Protein 2EX2 (pdb70)

InterPro domains:
  IPR000667 Peptidase S13, D-Ala-D-Ala carboxypeptidase C [PF02113] (20-468)
  IPR000667 Peptidase S13, D-Ala-D-Ala carboxypeptidase C [PR00922] (58-77)
  IPR000667 Peptidase S13, D-Ala-D-Ala carboxypeptidase C [PR00922] (286-308)
  IPR000667 Peptidase S13, D-Ala-D-Ala carboxypeptidase C [PR00922] (345-359)
  IPR000667 Peptidase S13, D-Ala-D-Ala carboxypeptidase C [PR00922] (360-374)
  IPR000667 Peptidase S13, D-Ala-D-Ala carboxypeptidase C [PR00922] (424-437)
  IPR000667 Peptidase S13, D-Ala-D-Ala carboxypeptidase C [PTHR30023] (19-477)
  IPR000667 Peptidase S13, D-Ala-D-Ala carboxypeptidase C [TIGR00666] (46-447)
  IPR012338 Beta-lactamase/transpeptidase-like [G3DSA:3.40.710.10] (243-477)
  IPR012338 Beta-lactamase/transpeptidase-like [SSF56601] (23-473)

Secondary structure (DSSP, 8-state):
-HHHHHTTSPTT-EEEEEEEETT-SS-SEEESTTS-B--GGGHHHHHHHHHHHHT-TT---EEEEEEEEEEETTEEEEEEEEE----TT--HHHHHHHHHHHHHTT--EEES-EEEE-TTB-S-SS-TT--GGGTTSGGG----S--SGGGEEEEEEEPPSSTTSBPEEE--TTS--EEEEEEEEEPTT-STTTT--EEEEEEGGGEEEEEEEEE--SSPEEEEEE-S-HHHHHHHHHHHHHHHTT-EESS-EEEE-S-----EEEEEEEPSPHHHHHHHHHHHT-HHHHHHHHHHHHHHHHTS-B-HHHHHHHHHHHHHHTS----TT-B---SSS--TT-BB-HHHHHHHHHHHHHTHHHH--GGGSPBTTTSGGGTT-HHHHHTT-TTTEEEEEEEETTEEEEEEEEE-TTS-EEEEEEEEES----GGGTTSTTHHHHHHHHHHHHHHHHT-

CATH classification: 3.40.710.10 (+1 more: 3.50.80.20)

Foldseek 3Di:
DQVVLCVLFPPPWDKFKFKDFQPDPDTPDGDNLFFKFQCFQLLLLLLLVLLCLQQNQFHWFKWFWFADADQDQQEGAEEIETAFGLHQPAALVQLLVQLVLVVVVRHQEYAYEYEYEQQLADDALAFPFFDPQCCFPLLNFRSGSQDYPSQKAKKWWAADPDFQDWIDIDGDPLFQAAEATQEGEHEQDDPQVPPWDWDWDADPLRYIYTHTYDYHDPGTDMDMTGHRCSSSRNQSSSVVSCVVSNYYYDYYYYYHHHDDDTHHGRGMDIHGGLNVLSLCCQQALRQSSQFSSLQSQLCSVVVGRGDQVSSFVSSQCCCCPVQVQNQPPFGDGGRRSSGPRGMGGSVRVQSSQSSCVVCCVPSVSLVSFHAACCTGPRVPPLLCVLLVQGRFWGWGWRDDVFWTKIWHWGQAQVRGIMTMIITIGNRDDDPVCRVVRCSSVSSSSNPVSNVVRHPD

Radius of gyration: 24.74 Å; Cα contacts (8 Å, |Δi|>4): 1083; chains: 1; bounding box: 69×76×35 Å

B-factor: mean 30.45, std 9.97, range [14.46, 70.92]

GO terms:
  GO:0005515 protein binding (F, IPI)
  GO:0042597 periplasmic space (C, IDA)
  GO:0005886 plasma membrane (C, IDA)
  GO:0008658 penicillin binding (F, IDA)
  GO:0004175 endopeptidase activity (F, IDA)
  GO:0043093 FtsZ-dependent cytokinesis (P, IGI)
  GO:0004180 carboxypeptidase activity (F, IMP)
  GO:0000270 peptidoglycan metabolic process (P, IMP)
  GO:0009002 serine-type D-Ala-D-Ala carboxypeptidase activity (F, IMP)

Sequence (456 aa):
NVDEYITQLPAGANLALMVQKVGASAPAIDYHSQQMALPASTQKVITALAALIQLGPDFRFTTTLETKGNVENGVLKGDLVARFGADPTLKRQDIRNMVATLKKSGVNQIDGNVLIDTSIFASHDKAPGWPWNDMTQCFSAPPAAAIVDRNCFSVSLYSAPKPGDMAFIRVASYYPVTMFSQVRTLPRGSAEAQYCELDVVPGDLNRFTLTGCLPQRSEPLPLAFAVQDGASYAGAILKYELKQAGITWSGTLLRQTQVNEPGTVVASKQSAPLHDLLKIMLKKSDNMIADTVFRMIGHARFNVPGTWRAGSDAVRQILRQQAGVDIGNTIIADGSGLSRHNLIAPATMMQVLQYIAQHDNELNFISMLPLAGYDGSLQYRAGLHQAGVDGKVSAKTGSLQGVYNLAGFITTASGQRMAFVQYLSGYAVEPADQRNRRIPLVRFESRLYKDIYQNN

Organism: Escherichia coli (strain K12) (NCBI:txid83333)

Structure (mmCIF, N/CA/C/O backbone):
data_2EX2
#
_entry.id   2EX2
#
_cell.length_a   95.848
_cell.length_b   95.848
_cell.length_c   115.252
_cell.angle_alpha   90.00
_cell.angle_beta   90.00
_cell.angle_gamma   90.00
#
_symmetry.space_group_name_H-M   'P 41 21 2'
#
loop_
_entity.id
_entity.type
_entity.pdbx_description
1 polymer 'Penicillin-binding protein 4'
2 non-polymer GLYCEROL
3 water water
#
loop_
_atom_site.group_PDB
_atom_site.id
_atom_site.type_symbol
_atom_site.label_atom_id
_atom_site.label_alt_id
_atom_site.label_comp_id
_atom_site.label_asym_id
_atom_site.label_entity_id
_atom_site.label_seq_id
_atom_site.pdbx_PDB_ins_code
_atom_site.Cartn_x
_atom_site.Cartn_y
_atom_site.Cartn_z
_atom_site.occupancy
_atom_site.B_iso_or_equiv
_atom_site.auth_seq_id
_atom_site.auth_comp_id
_atom_site.auth_asym_id
_atom_site.auth_atom_id
_atom_site.pdbx_PDB_model_num
ATOM 1 N N . ASN A 1 3 ? 68.908 -24.672 43.786 1.00 53.08 22 ASN A N 1
ATOM 2 C CA . ASN A 1 3 ? 69.877 -25.725 44.210 1.00 53.01 22 ASN A CA 1
ATOM 3 C C . ASN A 1 3 ? 71.126 -25.091 44.832 1.00 52.85 22 ASN A C 1
ATOM 4 O O . ASN A 1 3 ? 72.266 -25.464 44.512 1.00 52.29 22 ASN A O 1
ATOM 9 N N . VAL A 1 4 ? 70.891 -24.139 45.732 1.00 52.75 23 VAL A N 1
ATOM 10 C CA . VAL A 1 4 ? 71.959 -23.307 46.290 1.00 52.86 23 VAL A CA 1
ATOM 11 C C . VAL A 1 4 ? 73.039 -24.149 46.954 1.00 53.04 23 VAL A C 1
ATOM 12 O O . VAL A 1 4 ? 74.226 -24.000 46.648 1.00 53.10 23 VAL A O 1
ATOM 16 N N . ASP A 1 5 ? 72.624 -25.056 47.836 1.00 53.39 24 ASP A N 1
ATOM 17 C CA . ASP A 1 5 ? 73.574 -25.938 48.520 1.00 53.39 24 ASP A CA 1
ATOM 18 C C . ASP A 1 5 ? 74.456 -26.731 47.555 1.00 52.96 24 ASP A C 1
ATOM 19 O O . ASP A 1 5 ? 75.655 -26.873 47.794 1.00 53.03 24 ASP A O 1
ATOM 24 N N . GLU A 1 6 ? 73.888 -27.220 46.455 1.00 52.60 25 GLU A N 1
ATOM 25 C CA . GLU A 1 6 ? 74.715 -27.947 45.486 1.00 52.63 25 GLU A CA 1
ATOM 26 C C . GLU A 1 6 ? 75.716 -27.032 44.767 1.00 51.74 25 GLU A C 1
ATOM 27 O O . GLU A 1 6 ? 76.850 -27.439 44.515 1.00 51.94 25 GLU A O 1
ATOM 33 N N . TYR A 1 7 ? 75.309 -25.798 44.460 1.00 50.81 26 TYR A N 1
ATOM 34 C CA . TYR A 1 7 ? 76.201 -24.859 43.774 1.00 49.71 26 TYR A CA 1
ATOM 35 C C . TYR A 1 7 ? 77.370 -24.494 44.684 1.00 49.01 26 TYR A C 1
ATOM 36 O O . TYR A 1 7 ? 78.492 -24.296 44.211 1.00 48.54 26 TYR A O 1
ATOM 45 N N . ILE A 1 8 ? 77.103 -24.431 45.988 1.00 48.16 27 ILE A N 1
ATOM 46 C CA . ILE A 1 8 ? 78.141 -24.147 46.988 1.00 48.12 27 ILE A CA 1
ATOM 47 C C . ILE A 1 8 ? 79.302 -25.152 46.927 1.00 48.06 27 ILE A C 1
ATOM 48 O O . ILE A 1 8 ? 80.451 -24.794 47.193 1.00 48.07 27 ILE A O 1
ATOM 53 N N . THR A 1 9 ? 79.014 -26.392 46.527 1.00 47.87 28 THR A N 1
ATOM 54 C CA . THR A 1 9 ? 80.062 -27.407 46.377 1.00 47.47 28 THR A CA 1
ATOM 55 C C . THR A 1 9 ? 81.086 -27.034 45.283 1.00 47.24 28 THR A C 1
ATOM 56 O O . THR A 1 9 ? 82.207 -27.559 45.269 1.00 47.19 28 THR A O 1
ATOM 60 N N . GLN A 1 10 ? 80.700 -26.125 44.380 1.00 46.32 29 GLN A N 1
ATOM 61 C CA . GLN A 1 10 ? 81.618 -25.578 43.379 1.00 45.67 29 GLN A CA 1
ATOM 62 C C . GLN A 1 10 ? 82.648 -24.634 44.000 1.00 44.74 29 GLN A C 1
ATOM 63 O O . GLN A 1 10 ? 83.740 -24.446 43.454 1.00 44.72 29 GLN A O 1
ATOM 69 N N . LEU A 1 11 ? 82.283 -24.049 45.141 1.00 43.48 30 LEU A N 1
ATOM 70 C CA . LEU A 1 11 ? 83.087 -23.022 45.798 1.00 41.92 30 LEU A CA 1
ATOM 71 C C . LEU A 1 11 ? 84.160 -23.666 46.672 1.00 40.63 30 LEU A C 1
ATOM 72 O O . LEU A 1 11 ? 84.007 -24.819 47.080 1.00 40.67 30 LEU A O 1
ATOM 77 N N . PRO A 1 12 ? 85.237 -22.934 46.961 1.00 39.53 31 PRO A N 1
ATOM 78 C CA . PRO A 1 12 ? 86.330 -23.475 47.780 1.00 38.73 31 PRO A CA 1
ATOM 79 C C . PRO A 1 12 ? 85.823 -23.903 49.151 1.00 37.76 31 PRO A C 1
ATOM 80 O O . PRO A 1 12 ? 84.735 -23.472 49.569 1.00 37.61 31 PRO A O 1
ATOM 84 N N . ALA A 1 13 ? 86.607 -24.744 49.832 1.00 36.04 32 ALA A N 1
ATOM 85 C CA . ALA A 1 13 ? 86.235 -25.270 51.141 1.00 34.82 32 ALA A CA 1
ATOM 86 C C . ALA A 1 13 ? 85.884 -24.113 52.063 1.00 33.46 32 ALA A C 1
ATOM 87 O O . ALA A 1 13 ? 86.667 -23.158 52.200 1.00 34.17 32 ALA A O 1
ATOM 89 N N . GLY A 1 14 ? 84.697 -24.174 52.658 1.00 31.75 33 GLY A N 1
ATOM 90 C CA . GLY A 1 14 ? 84.359 -23.239 53.717 1.00 29.06 33 GLY A CA 1
ATOM 91 C C . GLY A 1 14 ? 83.912 -21.855 53.286 1.00 28.35 33 GLY A C 1
ATOM 92 O O . GLY A 1 14 ? 83.806 -20.968 54.105 1.00 26.40 33 GLY A O 1
ATOM 93 N N . ALA A 1 15 ? 83.616 -21.657 52.004 1.00 27.82 34 ALA A N 1
ATOM 94 C CA . ALA A 1 15 ? 83.190 -20.324 51.559 1.00 27.47 34 ALA A CA 1
ATOM 95 C C . ALA A 1 15 ? 81.816 -20.009 52.134 1.00 27.60 34 ALA A C 1
ATOM 96 O O . ALA A 1 15 ? 80.998 -20.909 52.369 1.00 27.41 34 ALA A O 1
ATOM 98 N N . ASN A 1 16 ? 81.560 -18.729 52.404 1.00 26.48 35 ASN A N 1
ATOM 99 C CA . ASN A 1 16 ? 80.335 -18.352 53.083 1.00 27.62 35 ASN A CA 1
ATOM 100 C C . ASN A 1 16 ? 79.444 -17.548 52.157 1.00 27.00 35 ASN A C 1
ATOM 101 O O . ASN A 1 16 ? 79.833 -16.466 51.741 1.00 28.34 35 ASN A O 1
ATOM 106 N N . LEU A 1 17 ? 78.266 -18.087 51.872 1.00 25.84 36 LEU A N 1
ATOM 107 C CA . LEU A 1 17 ? 77.253 -17.413 51.031 1.00 25.99 36 LEU A CA 1
ATOM 108 C C . LEU A 1 17 ? 76.024 -16.946 51.807 1.00 26.54 36 LEU A C 1
ATOM 109 O O . LEU A 1 17 ? 75.440 -17.692 52.608 1.00 25.56 36 LEU A O 1
ATOM 114 N N . ALA A 1 18 ? 75.639 -15.690 51.569 1.00 26.30 37 ALA A N 1
ATOM 115 C CA . ALA A 1 18 ? 74.357 -15.123 52.020 1.00 26.61 37 ALA A CA 1
ATOM 116 C C . ALA A 1 18 ? 73.703 -14.535 50.772 1.00 27.51 37 ALA A C 1
ATOM 117 O O . ALA A 1 18 ? 74.301 -13.685 50.107 1.00 27.46 37 ALA A O 1
ATOM 119 N N . LEU A 1 19 ? 72.525 -15.051 50.430 1.00 26.79 38 LEU A N 1
ATOM 120 C CA . LEU A 1 19 ? 71.900 -14.767 49.143 1.00 26.87 38 LEU A CA 1
ATOM 121 C C . LEU A 1 19 ? 70.427 -14.484 49.294 1.00 26.87 38 LEU A C 1
ATOM 122 O O . LEU A 1 19 ? 69.727 -15.171 50.066 1.00 26.89 38 LEU A O 1
ATOM 127 N N . MET A 1 20 ? 69.956 -13.467 48.575 1.00 26.54 39 MET A N 1
ATOM 128 C CA . MET A 1 20 ? 68.533 -13.159 48.524 1.00 26.34 39 MET A CA 1
ATOM 129 C C . MET A 1 20 ? 68.118 -12.722 47.109 1.00 26.12 39 MET A C 1
ATOM 130 O O . MET A 1 20 ? 68.799 -11.901 46.482 1.00 26.20 39 MET A O 1
ATOM 135 N N . VAL A 1 21 ? 67.021 -13.288 46.609 1.00 25.83 40 VAL A N 1
ATOM 136 C CA . VAL A 1 21 ? 66.459 -12.921 45.289 1.00 25.65 40 VAL A CA 1
ATOM 137 C C . VAL A 1 21 ? 64.975 -12.681 45.463 1.00 25.43 40 VAL A C 1
ATOM 138 O O . VAL A 1 21 ? 64.296 -13.479 46.116 1.00 25.24 40 VAL A O 1
ATOM 142 N N . GLN A 1 22 ? 64.467 -11.580 44.920 1.00 25.27 41 GLN A N 1
ATOM 143 C CA . GLN A 1 22 ? 63.118 -11.119 45.231 1.00 26.20 41 GLN A CA 1
ATOM 144 C C . GLN A 1 22 ? 62.573 -10.285 44.090 1.00 26.05 41 GLN A C 1
ATOM 145 O O . GLN A 1 22 ? 63.200 -9.318 43.668 1.00 24.52 41 GLN A O 1
ATOM 151 N N . LYS A 1 23 ? 61.395 -10.667 43.589 1.00 26.32 42 LYS A N 1
ATOM 152 C CA . LYS A 1 23 ? 60.699 -9.884 42.569 1.00 27.03 42 LYS A CA 1
ATOM 153 C C . LYS A 1 23 ? 60.598 -8.417 42.972 1.00 25.40 42 LYS A C 1
ATOM 154 O O . LYS A 1 23 ? 60.392 -8.089 44.139 1.00 26.06 42 LYS A O 1
ATOM 160 N N . VAL A 1 24 ? 60.798 -7.522 42.014 1.00 26.15 43 VAL A N 1
ATOM 161 C CA . VAL A 1 24 ? 60.639 -6.103 42.293 1.00 26.32 43 VAL A CA 1
ATOM 162 C C . VAL A 1 24 ? 59.206 -5.835 42.737 1.00 28.46 43 VAL A C 1
ATOM 163 O O . VAL A 1 24 ? 58.256 -6.248 42.051 1.00 28.93 43 VAL A O 1
ATOM 167 N N . GLY A 1 25 ? 59.069 -5.182 43.895 1.00 29.88 44 GLY A N 1
ATOM 168 C CA . GLY A 1 25 ? 57.767 -4.817 44.447 1.00 32.89 44 GLY A CA 1
ATOM 169 C C . GLY A 1 25 ? 57.114 -5.881 45.315 1.00 35.01 44 GLY A C 1
ATOM 170 O O . GLY A 1 25 ? 56.102 -5.612 45.975 1.00 35.56 44 GLY A O 1
ATOM 171 N N . ALA A 1 26 ? 57.671 -7.090 45.316 1.00 36.41 45 ALA A N 1
ATOM 172 C CA . ALA A 1 26 ? 57.189 -8.159 46.192 1.00 38.19 45 ALA A CA 1
ATOM 173 C C . ALA A 1 26 ? 57.705 -7.993 47.626 1.00 39.48 45 ALA A C 1
ATOM 174 O O . ALA A 1 26 ? 58.733 -7.339 47.865 1.00 40.34 45 ALA A O 1
ATOM 176 N N . SER A 1 27 ? 56.978 -8.570 48.580 1.00 41.46 46 SER A N 1
ATOM 177 C CA . SER A 1 27 ? 57.359 -8.495 50.001 1.00 42.61 46 SER A CA 1
ATOM 178 C C . SER A 1 27 ? 58.115 -9.742 50.462 1.00 42.52 46 SER A C 1
ATOM 179 O O . SER A 1 27 ? 58.920 -9.668 51.400 1.00 43.87 46 SER A O 1
ATOM 182 N N . ALA A 1 28 ? 57.874 -10.871 49.793 1.00 41.89 47 ALA A N 1
ATOM 183 C CA . ALA A 1 28 ? 58.564 -12.114 50.100 1.00 41.11 47 ALA A CA 1
ATOM 184 C C . ALA A 1 28 ? 59.597 -12.492 49.031 1.00 40.20 47 ALA A C 1
ATOM 185 O O . ALA A 1 28 ? 59.332 -12.349 47.838 1.00 40.03 47 ALA A O 1
ATOM 187 N N . PRO A 1 29 ? 60.765 -12.977 49.460 1.00 39.43 48 PRO A N 1
ATOM 188 C CA . PRO A 1 29 ? 61.795 -13.443 48.530 1.00 38.64 48 PRO A CA 1
ATOM 189 C C . PRO A 1 29 ? 61.502 -14.790 47.880 1.00 38.04 48 PRO A C 1
ATOM 190 O O . PRO A 1 29 ? 60.874 -15.668 48.499 1.00 38.51 48 PRO A O 1
ATOM 194 N N . ALA A 1 30 ? 61.980 -14.940 46.648 1.00 36.78 49 ALA A N 1
ATOM 195 C CA . ALA A 1 30 ? 61.952 -16.188 45.923 1.00 36.06 49 ALA A CA 1
ATOM 196 C C . ALA A 1 30 ? 63.085 -17.101 46.357 1.00 35.91 49 ALA A C 1
ATOM 197 O O . ALA A 1 30 ? 62.906 -18.318 46.438 1.00 35.72 49 ALA A O 1
ATOM 199 N N . ILE A 1 31 ? 64.256 -16.519 46.618 1.00 35.13 50 ILE A N 1
ATOM 200 C CA . ILE A 1 31 ? 65.377 -17.260 47.179 1.00 34.75 50 ILE A CA 1
ATOM 201 C C . ILE A 1 31 ? 65.842 -16.560 48.444 1.00 35.21 50 ILE A C 1
ATOM 202 O O . ILE A 1 31 ? 66.028 -15.345 48.453 1.00 34.34 50 ILE A O 1
ATOM 207 N N . ASP A 1 32 ? 65.995 -17.333 49.517 1.00 35.23 51 ASP A N 1
ATOM 208 C CA . ASP A 1 32 ? 66.468 -16.808 50.778 1.00 34.94 51 ASP A CA 1
ATOM 209 C C . ASP A 1 32 ? 67.420 -17.831 51.385 1.00 35.25 51 ASP A C 1
ATOM 210 O O . ASP A 1 32 ? 66.985 -18.858 51.923 1.00 35.08 51 ASP A O 1
ATOM 215 N N . TYR A 1 33 ? 68.719 -17.557 51.272 1.00 34.33 52 TYR A N 1
ATOM 216 C CA . TYR A 1 33 ? 69.754 -18.387 51.867 1.00 33.90 52 TYR A CA 1
ATOM 217 C C . TYR A 1 33 ? 70.592 -17.484 52.762 1.00 33.56 52 TYR A C 1
ATOM 218 O O . TYR A 1 33 ? 71.437 -16.721 52.273 1.00 32.64 52 TYR A O 1
ATOM 227 N N . HIS A 1 34 ? 70.334 -17.553 54.066 1.00 32.56 53 HIS A N 1
ATOM 228 C CA . HIS A 1 34 ? 71.043 -16.738 55.055 1.00 31.98 53 HIS A CA 1
ATOM 229 C C . HIS A 1 34 ? 70.922 -15.235 54.768 1.00 30.81 53 HIS A C 1
ATOM 230 O O . HIS A 1 34 ? 71.880 -14.502 54.947 1.00 29.87 53 HIS A O 1
ATOM 237 N N . SER A 1 35 ? 69.745 -14.778 54.337 1.00 29.34 54 SER A N 1
ATOM 238 C CA . SER A 1 35 ? 69.593 -13.399 53.845 1.00 28.60 54 SER A CA 1
ATOM 239 C C . SER A 1 35 ? 69.691 -12.363 54.962 1.00 27.61 54 SER A C 1
ATOM 240 O O . SER A 1 35 ? 69.918 -11.171 54.717 1.00 27.54 54 SER A O 1
ATOM 243 N N . GLN A 1 36 ? 69.537 -12.820 56.199 1.00 26.81 55 GLN A N 1
ATOM 244 C CA . GLN A 1 36 ? 69.622 -11.950 57.343 1.00 26.64 55 GLN A CA 1
ATOM 245 C C . GLN A 1 36 ? 71.032 -11.813 57.901 1.00 24.87 55 GLN A C 1
ATOM 246 O O . GLN A 1 36 ? 71.245 -11.035 58.814 1.00 23.76 55 GLN A O 1
ATOM 252 N N . GLN A 1 37 ? 71.954 -12.614 57.395 1.00 23.56 56 GLN A N 1
ATOM 253 C CA . GLN A 1 37 ? 73.314 -12.701 57.955 1.00 23.30 56 GLN A CA 1
ATOM 254 C C . GLN A 1 37 ? 74.175 -11.515 57.512 1.00 23.15 56 GLN A C 1
ATOM 255 O O . GLN A 1 37 ? 74.154 -11.157 56.331 1.00 22.79 56 GLN A O 1
ATOM 261 N N . MET A 1 38 ? 74.936 -10.922 58.437 1.00 22.41 57 MET A N 1
ATOM 262 C CA . MET A 1 38 ? 75.810 -9.782 58.120 1.00 22.30 57 MET A CA 1
ATOM 263 C C . MET A 1 38 ? 76.966 -10.218 57.243 1.00 22.97 57 MET A C 1
ATOM 264 O O . MET A 1 38 ? 77.461 -11.351 57.379 1.00 23.00 57 MET A O 1
ATOM 269 N N . ALA A 1 39 ? 77.396 -9.341 56.316 1.00 21.59 58 ALA A N 1
ATOM 270 C CA . ALA A 1 39 ? 78.523 -9.637 55.485 1.00 21.12 58 ALA A CA 1
ATOM 271 C C . ALA A 1 39 ? 79.272 -8.368 55.128 1.00 20.41 58 ALA A C 1
ATOM 272 O O . ALA A 1 39 ? 78.721 -7.269 55.241 1.00 21.14 58 ALA A O 1
ATOM 274 N N . LEU A 1 40 ? 80.506 -8.573 54.678 1.00 19.21 59 LEU A N 1
ATOM 275 C CA . LEU A 1 40 ? 81.329 -7.503 54.077 1.00 19.38 59 LEU A CA 1
ATOM 276 C C . LEU A 1 40 ? 80.697 -7.202 52.720 1.00 18.57 59 LEU A C 1
ATOM 277 O O . LEU A 1 40 ? 80.625 -8.099 51.886 1.00 19.24 59 LEU A O 1
ATOM 282 N N . PRO A 1 41 ? 80.257 -5.964 52.492 1.00 19.30 60 PRO A N 1
ATOM 283 C CA . PRO A 1 41 ? 79.668 -5.627 51.168 1.00 19.12 60 PRO A CA 1
ATOM 284 C C . PRO A 1 41 ? 80.675 -5.352 50.051 1.00 19.95 60 PRO A C 1
ATOM 285 O O . PRO A 1 41 ? 80.319 -5.438 48.864 1.00 19.45 60 PRO A O 1
ATOM 289 N N . ALA A 1 42 ? 81.909 -5.008 50.414 1.00 19.83 61 ALA A N 1
ATOM 290 C CA . ALA A 1 42 ? 82.921 -4.616 49.413 1.00 18.64 61 ALA A CA 1
ATOM 291 C C . ALA A 1 42 ? 82.325 -3.496 48.526 1.00 17.79 61 ALA A C 1
ATOM 292 O O . ALA A 1 42 ? 81.580 -2.674 49.019 1.00 16.93 61 ALA A O 1
ATOM 294 N N . SER A 1 43 ? 82.656 -3.463 47.236 1.00 18.85 62 SER A N 1
ATOM 295 C CA . SER A 1 43 ? 82.195 -2.371 46.369 1.00 19.65 62 SER A CA 1
ATOM 296 C C . SER A 1 43 ? 80.684 -2.331 46.156 1.00 19.25 62 SER A C 1
ATOM 297 O O . SER A 1 43 ? 80.167 -1.350 45.601 1.00 20.54 62 SER A O 1
ATOM 300 N N . THR A 1 44 ? 79.933 -3.323 46.634 1.00 19.13 63 THR A N 1
ATOM 301 C CA . THR A 1 44 ? 78.465 -3.108 46.576 1.00 19.26 63 THR A CA 1
ATOM 302 C C . THR A 1 44 ? 77.992 -1.949 47.463 1.00 18.58 63 THR A C 1
ATOM 303 O O . THR A 1 44 ? 76.893 -1.408 47.304 1.00 19.83 63 THR A O 1
ATOM 307 N N . GLN A 1 45 ? 78.834 -1.543 48.415 1.00 18.49 64 GLN A N 1
ATOM 308 C CA . GLN A 1 45 ? 78.562 -0.364 49.232 1.00 18.31 64 GLN A CA 1
ATO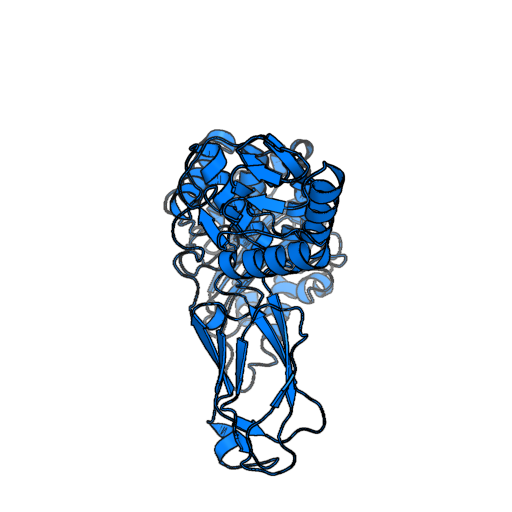M 309 C C . GLN A 1 45 ? 78.321 0.879 48.342 1.00 18.27 64 GLN A C 1
ATOM 310 O O . GLN A 1 45 ? 77.614 1.798 48.739 1.00 18.60 64 GLN A O 1
ATOM 316 N N . LYS A 1 46 ? 78.896 0.864 47.143 1.00 18.18 65 LYS A N 1
ATOM 317 C CA . LYS A 1 46 ? 78.801 2.024 46.250 1.00 17.86 65 LYS A CA 1
ATOM 318 C C . LYS A 1 46 ? 77.369 2.212 45.788 1.00 18.11 65 LYS A C 1
ATOM 319 O O . LYS A 1 46 ? 77.001 3.351 45.432 1.00 17.70 65 LYS A O 1
ATOM 325 N N . VAL A 1 47 ? 76.565 1.134 45.829 1.00 18.03 66 VAL A N 1
ATOM 326 C CA . VAL A 1 47 ? 75.135 1.277 45.487 1.00 18.51 66 VAL A CA 1
ATOM 327 C C . VAL A 1 47 ? 74.466 2.208 46.479 1.00 18.47 66 VAL A C 1
ATOM 328 O O . VAL A 1 47 ? 73.748 3.133 46.089 1.00 19.42 66 VAL A O 1
ATOM 332 N N . ILE A 1 48 ? 74.680 1.966 47.774 1.00 17.99 67 ILE A N 1
ATOM 333 C CA . ILE A 1 48 ? 74.200 2.858 48.815 1.00 18.75 67 ILE A CA 1
ATOM 334 C C . ILE A 1 48 ? 74.724 4.307 48.703 1.00 19.26 67 ILE A C 1
ATOM 335 O O . ILE A 1 48 ? 73.952 5.273 48.823 1.00 20.53 67 ILE A O 1
ATOM 340 N N . THR A 1 49 ? 76.015 4.447 48.423 1.00 19.18 68 THR A N 1
ATOM 341 C CA . THR A 1 49 ? 76.637 5.745 48.270 1.00 19.33 68 THR A CA 1
ATOM 342 C C . THR A 1 49 ? 75.986 6.518 47.127 1.00 19.18 68 THR A C 1
ATOM 343 O O . THR A 1 49 ? 75.633 7.656 47.327 1.00 20.37 68 THR A O 1
ATOM 347 N N . ALA A 1 50 ? 75.805 5.855 45.987 1.00 20.21 69 ALA A N 1
ATOM 348 C CA . ALA A 1 50 ? 75.168 6.492 44.812 1.00 20.36 69 ALA A CA 1
ATOM 349 C C . ALA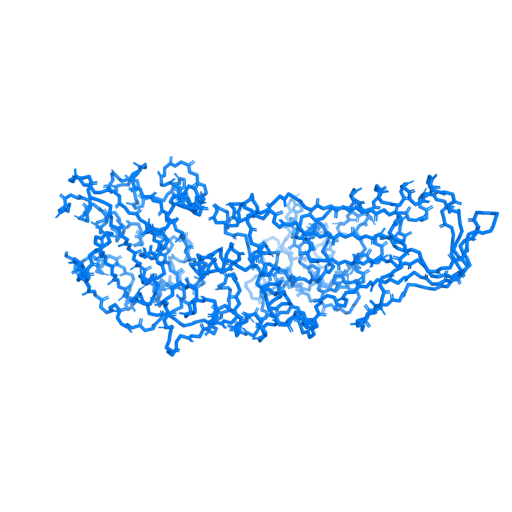 A 1 50 ? 73.740 6.912 45.156 1.00 21.24 69 ALA A C 1
ATOM 350 O O . ALA A 1 50 ? 73.311 7.996 44.784 1.00 21.28 69 ALA A O 1
ATOM 352 N N . LEU A 1 51 ? 72.975 6.076 45.862 1.00 19.06 70 LEU A N 1
ATOM 353 C CA . LEU A 1 51 ? 71.569 6.466 46.167 1.00 20.40 70 LEU A CA 1
ATOM 354 C C . LEU A 1 51 ? 71.542 7.654 47.126 1.00 20.56 70 LEU A C 1
ATOM 355 O O . LEU A 1 51 ? 70.856 8.648 46.904 1.00 21.35 70 LEU A O 1
ATOM 360 N N . ALA A 1 52 ? 72.319 7.570 48.214 1.00 20.83 71 ALA A N 1
ATOM 361 C CA . ALA A 1 52 ? 72.328 8.640 49.187 1.00 21.01 71 ALA A CA 1
ATOM 362 C C . ALA A 1 52 ? 72.848 9.958 48.566 1.00 20.93 71 ALA A C 1
ATOM 363 O O . ALA A 1 52 ? 72.347 11.031 48.906 1.00 21.24 71 ALA A O 1
ATOM 365 N N . ALA A 1 53 ? 73.815 9.871 47.658 1.00 21.29 72 ALA A N 1
ATOM 366 C CA . ALA A 1 53 ? 74.348 11.052 46.960 1.00 21.93 72 ALA A CA 1
ATOM 367 C C . ALA A 1 53 ? 73.270 11.718 46.103 1.00 23.31 72 ALA A C 1
ATOM 368 O O . ALA A 1 53 ? 73.106 12.955 46.149 1.00 22.94 72 ALA A O 1
ATOM 370 N N . LEU A 1 54 ? 72.536 10.912 45.338 1.00 22.29 73 LEU A N 1
ATOM 371 C CA . LEU A 1 54 ? 71.468 11.486 44.496 1.00 23.61 73 LEU A CA 1
ATOM 372 C C . LEU A 1 54 ? 70.369 12.142 45.331 1.00 24.55 73 LEU A C 1
ATOM 373 O O . LEU A 1 54 ? 69.815 13.189 44.935 1.00 25.34 73 LEU A O 1
ATOM 378 N N . ILE A 1 55 ? 70.027 11.533 46.465 1.00 22.55 74 ILE A N 1
ATOM 379 C CA . ILE A 1 55 ? 69.045 12.128 47.360 1.00 23.89 74 ILE A CA 1
ATOM 380 C C . ILE A 1 55 ? 69.540 13.427 48.033 1.00 24.85 74 ILE A C 1
ATOM 381 O O . ILE A 1 55 ? 68.795 14.404 48.112 1.00 26.03 74 ILE A O 1
ATOM 386 N N . GLN A 1 56 ? 70.774 13.436 48.535 1.00 25.09 75 GLN A N 1
ATOM 387 C CA . GLN A 1 56 ? 71.298 14.591 49.264 1.00 26.28 75 GLN A CA 1
ATOM 388 C C . GLN A 1 56 ? 71.785 15.720 48.372 1.00 26.36 75 GLN A C 1
ATOM 389 O O . GLN A 1 56 ? 71.475 16.883 48.624 1.00 27.08 75 GLN A O 1
ATOM 395 N N . LEU A 1 57 ? 72.562 15.369 47.355 1.00 25.79 76 LEU A N 1
ATOM 396 C CA . LEU A 1 57 ? 73.248 16.341 46.520 1.00 27.09 76 LEU A CA 1
ATOM 397 C C . LEU A 1 57 ? 72.502 16.605 45.202 1.00 27.35 76 LEU A C 1
ATOM 398 O O . LEU A 1 57 ? 72.615 17.699 44.626 1.00 29.07 76 LEU A O 1
ATOM 403 N N . GLY A 1 58 ? 71.778 15.602 44.712 1.00 27.39 77 GLY A N 1
ATOM 404 C CA . GLY A 1 58 ? 71.128 15.664 43.393 1.00 27.40 77 GLY A CA 1
ATOM 405 C C . GLY A 1 58 ? 72.024 15.383 42.187 1.00 27.36 77 GLY A C 1
ATOM 406 O O . GLY A 1 58 ? 73.252 15.512 42.266 1.00 27.40 77 GLY A O 1
ATOM 407 N N . PRO A 1 59 ? 71.421 15.040 41.045 1.00 26.33 78 PRO A N 1
ATOM 408 C CA . PRO A 1 59 ? 72.167 14.618 39.854 1.00 25.56 78 PRO A CA 1
ATOM 409 C C . PRO A 1 59 ? 73.006 15.720 39.203 1.00 24.80 78 PRO A C 1
ATOM 410 O O . PRO A 1 59 ? 73.925 15.426 38.433 1.00 25.14 78 PRO A O 1
ATOM 414 N N . ASP A 1 60 ? 72.697 16.973 39.543 1.00 25.29 79 ASP A N 1
ATOM 415 C CA . ASP A 1 60 ? 73.354 18.126 38.941 1.00 25.20 79 ASP A CA 1
ATOM 416 C C . ASP A 1 60 ? 74.441 18.761 39.803 1.00 25.71 79 ASP A C 1
ATOM 417 O O . ASP A 1 60 ? 75.091 19.734 39.382 1.00 26.11 79 ASP A O 1
ATOM 422 N N . PHE A 1 61 ? 74.678 18.191 40.987 1.00 24.74 80 PHE A N 1
ATOM 423 C CA . PHE A 1 61 ? 75.746 18.694 41.859 1.00 25.27 80 PHE A CA 1
ATOM 424 C C . PHE A 1 61 ? 77.078 18.624 41.119 1.00 24.22 80 PHE A C 1
ATOM 425 O O . PHE A 1 61 ? 77.330 17.685 40.354 1.00 23.89 80 PHE A O 1
ATOM 433 N N . ARG A 1 62 ? 77.944 19.633 41.320 1.00 24.37 81 ARG A N 1
ATOM 434 C CA . ARG A 1 62 ? 79.295 19.588 40.763 1.00 25.74 81 ARG A CA 1
ATOM 435 C C . ARG A 1 62 ? 80.304 19.918 41.847 1.00 25.24 81 ARG A C 1
ATOM 436 O O . ARG A 1 62 ? 80.045 20.763 42.686 1.00 26.51 81 ARG A O 1
ATOM 444 N N . PHE A 1 63 ? 81.427 19.213 41.843 1.00 25.55 82 PHE A N 1
ATOM 445 C CA . PHE A 1 63 ? 82.518 19.544 42.746 1.00 26.07 82 PHE A CA 1
ATOM 446 C C . PHE A 1 63 ? 83.117 20.857 42.219 1.00 25.65 82 PHE A C 1
ATOM 447 O O . PHE A 1 63 ? 83.089 21.083 41.027 1.00 26.74 82 PHE A O 1
ATOM 455 N N . THR A 1 64 ? 83.683 21.677 43.096 1.00 25.69 83 THR A N 1
ATOM 456 C CA . THR A 1 64 ? 84.210 22.989 42.725 1.00 26.06 83 THR A CA 1
ATOM 457 C C . THR A 1 64 ? 85.606 23.236 43.325 1.00 25.39 83 THR A C 1
ATOM 458 O O . THR A 1 64 ? 85.849 22.919 44.474 1.00 25.16 83 THR A O 1
ATOM 462 N N . THR A 1 65 ? 86.489 23.830 42.528 1.00 24.92 84 THR A N 1
ATOM 463 C CA . THR A 1 65 ? 87.799 24.273 42.990 1.00 24.65 84 THR A CA 1
ATOM 464 C C . THR A 1 65 ? 87.886 25.734 42.565 1.00 25.64 84 THR A C 1
ATOM 465 O O . THR A 1 65 ? 87.437 26.060 41.468 1.00 24.90 84 THR A O 1
ATOM 469 N N . THR A 1 66 ? 88.448 26.604 43.410 1.00 26.06 85 THR A N 1
ATOM 470 C CA . THR A 1 66 ? 88.548 28.029 43.042 1.00 26.35 85 THR A CA 1
ATOM 471 C C . THR A 1 66 ? 89.906 28.608 43.390 1.00 26.87 85 THR A C 1
ATOM 472 O O . THR A 1 66 ? 90.627 28.078 44.253 1.00 26.68 85 THR A O 1
ATOM 476 N N . LEU A 1 67 ? 90.248 29.709 42.717 1.00 27.30 86 LEU A N 1
ATOM 477 C CA . LEU A 1 67 ? 91.295 30.615 43.207 1.00 27.84 86 LEU A CA 1
ATOM 478 C C . LEU A 1 67 ? 90.583 31.869 43.687 1.00 28.50 86 LEU A C 1
ATOM 479 O O 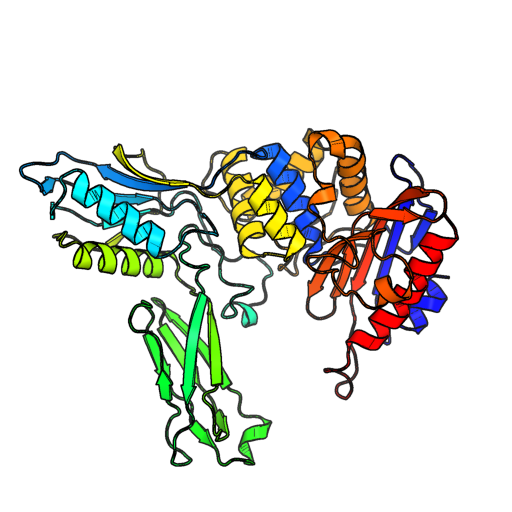. LEU A 1 67 ? 89.690 32.380 42.999 1.00 29.43 86 LEU A O 1
ATOM 484 N N . GLU A 1 68 ? 90.916 32.324 44.884 1.00 28.73 87 GLU A N 1
ATOM 485 C CA . GLU A 1 68 ? 90.208 33.454 45.483 1.00 30.22 87 GLU A CA 1
ATOM 486 C C . GLU A 1 68 ? 91.211 34.477 45.945 1.00 31.85 87 GLU A C 1
ATOM 487 O O . GLU A 1 68 ? 92.280 34.132 46.448 1.00 31.81 87 GLU A O 1
ATOM 493 N N . THR A 1 69 ? 90.886 35.749 45.763 1.00 33.94 88 THR A N 1
ATOM 494 C CA . THR A 1 69 ? 91.761 36.766 46.305 1.00 35.54 88 THR A CA 1
ATOM 495 C C . THR A 1 69 ? 91.104 37.455 47.466 1.00 36.94 88 THR A C 1
ATOM 496 O O . THR A 1 69 ? 89.902 37.775 47.457 1.00 37.26 88 THR A O 1
ATOM 500 N N . LYS A 1 70 ? 91.933 37.649 48.478 1.00 39.05 89 LYS A N 1
ATOM 501 C CA . LYS A 1 70 ? 91.607 38.413 49.653 1.00 40.69 89 LYS A CA 1
ATOM 502 C C . LYS A 1 70 ? 92.610 39.580 49.666 1.00 41.22 89 LYS A C 1
ATOM 503 O O . LYS A 1 70 ? 93.793 39.373 49.987 1.00 42.09 89 LYS A O 1
ATOM 509 N N . GLY A 1 71 ? 92.151 40.768 49.244 1.00 40.56 90 GLY A N 1
ATOM 510 C CA . GLY A 1 71 ? 92.988 41.977 49.181 1.00 40.48 90 GLY A CA 1
ATOM 511 C C . GLY A 1 71 ? 92.816 42.765 47.889 1.00 40.43 90 GLY A C 1
ATOM 512 O O . GLY A 1 71 ? 92.206 42.279 46.934 1.00 40.00 90 GLY A O 1
ATOM 513 N N . ASN A 1 72 ? 93.350 43.989 47.859 1.00 40.74 91 ASN A N 1
ATOM 514 C CA . ASN A 1 72 ? 93.321 44.827 46.657 1.00 41.38 91 ASN A CA 1
ATOM 515 C C . ASN A 1 72 ? 94.501 44.531 45.744 1.00 40.86 91 ASN A C 1
ATOM 516 O O . ASN A 1 72 ? 95.588 44.189 46.216 1.00 40.81 91 ASN A O 1
ATOM 521 N N . VAL A 1 73 ? 94.273 44.663 44.442 1.00 40.66 92 VAL A N 1
ATOM 522 C CA . VAL A 1 73 ? 95.314 44.482 43.426 1.00 40.89 92 VAL A CA 1
ATOM 523 C C . VAL A 1 73 ? 95.777 45.859 42.938 1.00 40.96 92 VAL A C 1
ATOM 524 O O . VAL A 1 73 ? 95.001 46.594 42.322 1.00 41.21 92 VAL A O 1
ATOM 528 N N . GLU A 1 74 ? 97.029 46.211 43.233 1.00 41.01 93 GLU A N 1
ATOM 529 C CA . GLU A 1 74 ? 97.569 47.535 42.895 1.00 41.35 93 GLU A CA 1
ATOM 530 C C . GLU A 1 74 ? 98.770 47.422 41.976 1.00 40.20 93 GLU A C 1
ATOM 531 O O . GLU A 1 74 ? 99.793 46.858 42.365 1.00 39.70 93 GLU A O 1
ATOM 537 N N . ASN A 1 75 ? 98.643 47.954 40.760 1.00 39.61 94 ASN A N 1
ATOM 538 C CA . ASN A 1 75 ? 99.683 47.814 39.733 1.00 39.39 94 ASN A CA 1
ATOM 539 C C . ASN A 1 75 ? 100.119 46.365 39.505 1.00 37.60 94 ASN A C 1
ATOM 540 O O . ASN A 1 75 ? 101.311 46.081 39.386 1.00 37.31 94 ASN A O 1
ATOM 545 N N . GLY A 1 76 ? 99.136 45.466 39.462 1.00 36.58 95 GLY A N 1
ATOM 546 C CA . GLY A 1 76 ? 99.383 44.042 39.231 1.00 34.36 95 GLY A CA 1
ATOM 547 C C . GLY A 1 76 ? 99.810 43.247 40.455 1.00 33.88 95 GLY A C 1
ATOM 548 O O . GLY A 1 76 ? 100.085 42.045 40.358 1.00 32.88 95 GLY A O 1
ATOM 549 N N . VAL A 1 77 ? 99.870 43.914 41.606 1.00 32.57 96 VAL A N 1
ATOM 550 C CA . VAL A 1 77 ? 100.306 43.281 42.844 1.00 31.87 96 VAL A CA 1
ATOM 551 C C . VAL A 1 77 ? 99.109 43.048 43.746 1.00 31.89 96 VAL A C 1
ATOM 552 O O . VAL A 1 77 ? 98.420 43.991 44.139 1.00 31.53 96 VAL A O 1
ATOM 556 N N . LEU A 1 78 ? 98.842 41.783 44.059 1.00 30.93 97 LEU A N 1
ATOM 557 C CA . LEU A 1 78 ? 97.805 41.470 45.030 1.00 30.78 97 LEU A CA 1
ATOM 558 C C . LEU A 1 78 ? 98.345 41.772 46.414 1.00 30.72 97 LEU A C 1
ATOM 559 O O . LEU A 1 78 ? 99.334 41.185 46.826 1.00 29.75 97 LEU A O 1
ATOM 564 N N . LYS A 1 79 ? 97.702 42.696 47.122 1.00 31.84 98 LYS A N 1
ATOM 565 C CA . LYS A 1 79 ? 98.121 43.072 48.467 1.00 33.20 98 LYS A CA 1
ATOM 566 C C . LYS A 1 79 ? 97.363 42.187 49.461 1.00 33.22 98 LYS A C 1
ATOM 567 O O . LYS A 1 79 ? 96.326 42.582 50.017 1.00 33.94 98 LYS A O 1
ATOM 573 N N . GLY A 1 80 ? 97.874 40.970 49.658 1.00 32.22 99 GLY A N 1
ATOM 574 C CA . GLY A 1 80 ? 97.160 39.964 50.431 1.00 31.33 99 GLY A CA 1
ATOM 575 C C . GLY A 1 80 ? 97.441 38.570 49.915 1.00 30.81 99 GLY A C 1
ATOM 576 O O . GLY A 1 80 ? 98.420 38.351 49.205 1.00 29.94 99 GLY A O 1
ATOM 577 N N . ASP A 1 81 ? 96.581 37.629 50.278 1.00 30.06 100 ASP A N 1
ATOM 578 C CA . ASP A 1 81 ? 96.852 36.229 50.004 1.00 29.24 100 ASP A CA 1
ATOM 579 C C . ASP A 1 81 ? 96.123 35.717 48.782 1.00 28.27 100 ASP A C 1
ATOM 580 O O . ASP A 1 81 ? 95.021 36.157 48.483 1.00 28.21 100 ASP A O 1
ATOM 585 N N . LEU A 1 82 ? 96.748 34.770 48.080 1.00 26.78 101 LEU A N 1
ATOM 586 C CA . LEU A 1 82 ? 96.021 33.954 47.103 1.00 26.27 101 LEU A CA 1
ATOM 587 C C . LEU A 1 82 ? 95.560 32.701 47.836 1.00 25.56 101 LEU A C 1
ATOM 588 O O . LEU A 1 82 ? 96.371 32.041 48.501 1.00 25.84 101 LEU A O 1
ATOM 593 N N . VAL A 1 83 ? 94.273 32.387 47.700 1.00 25.52 102 VAL A N 1
ATOM 594 C CA . VAL A 1 83 ? 93.685 31.166 48.271 1.00 25.63 102 VAL A CA 1
ATOM 595 C C . VAL A 1 83 ? 93.273 30.191 47.169 1.00 24.89 102 VAL A C 1
ATOM 596 O O . VAL A 1 83 ? 92.522 30.548 46.263 1.00 25.69 102 VAL A O 1
ATOM 600 N N . ALA A 1 84 ? 93.794 28.960 47.235 1.00 24.00 103 ALA A N 1
ATOM 601 C CA . ALA A 1 84 ? 93.345 27.911 46.354 1.00 23.93 103 ALA A CA 1
ATOM 602 C C . ALA A 1 84 ? 92.434 27.007 47.170 1.00 24.22 103 ALA A C 1
ATOM 603 O O . ALA A 1 84 ? 92.899 26.264 48.058 1.00 24.73 103 ALA A O 1
ATOM 605 N N . ARG A 1 85 ? 91.134 27.086 46.909 1.00 22.94 104 ARG A N 1
ATOM 606 C CA . ARG A 1 85 ? 90.146 26.397 47.729 1.00 23.34 104 ARG A CA 1
ATOM 607 C C . ARG A 1 85 ? 89.787 25.096 47.032 1.00 22.76 104 ARG A C 1
ATOM 608 O O . ARG A 1 85 ? 89.114 25.091 45.996 1.00 24.35 104 ARG A O 1
ATOM 616 N N . PHE A 1 86 ? 90.295 23.996 47.571 1.00 23.30 105 PHE A N 1
ATOM 617 C CA . PHE A 1 86 ? 89.993 22.674 47.018 1.00 22.63 105 PHE A CA 1
ATOM 618 C C . PHE A 1 86 ? 88.660 22.155 47.511 1.00 23.05 105 PHE A C 1
ATOM 619 O O . PHE A 1 86 ? 88.191 22.540 48.592 1.00 24.82 105 PHE A O 1
ATOM 627 N N . GLY A 1 87 ? 88.018 21.315 46.709 1.00 21.37 106 GLY A N 1
ATOM 628 C CA . GLY A 1 87 ? 86.650 20.894 47.022 1.00 22.14 106 GLY A CA 1
ATOM 629 C C . GLY A 1 87 ? 86.418 19.421 46.834 1.00 22.35 106 GLY A C 1
ATOM 630 O O . GLY A 1 87 ? 85.262 18.997 46.634 1.00 22.32 106 GLY A O 1
ATOM 631 N N . ALA A 1 88 ? 87.507 18.635 46.918 1.00 22.02 107 ALA A N 1
ATOM 632 C CA . ALA A 1 88 ? 87.444 17.167 46.823 1.00 21.89 107 ALA A CA 1
ATOM 633 C C . ALA A 1 88 ? 87.023 16.675 45.436 1.00 22.53 107 ALA A C 1
ATOM 634 O O . ALA A 1 88 ? 86.505 15.579 45.292 1.00 21.72 107 ALA A O 1
ATOM 636 N N . ASP A 1 89 ? 87.244 17.486 44.405 1.00 20.91 108 ASP A N 1
ATOM 637 C CA . ASP A 1 89 ? 86.884 17.046 43.064 1.00 21.22 108 ASP A CA 1
ATOM 638 C C . ASP A 1 89 ? 87.803 15.892 42.675 1.00 21.35 108 ASP A C 1
ATOM 639 O O . ASP A 1 89 ? 89.014 16.078 42.513 1.00 21.37 108 ASP A O 1
ATOM 644 N N . PRO A 1 90 ? 87.258 14.687 42.493 1.00 21.25 109 PRO A N 1
ATOM 645 C CA . PRO A 1 90 ? 88.112 13.549 42.188 1.00 21.72 109 PRO A CA 1
ATOM 646 C C . PRO A 1 90 ? 88.669 13.562 40.756 1.00 21.74 109 PRO A C 1
ATOM 647 O O . PRO A 1 90 ? 89.505 12.719 40.394 1.00 22.13 109 PRO A O 1
ATOM 651 N N . THR A 1 91 ? 88.178 14.499 39.932 1.00 22.17 110 THR A N 1
ATOM 652 C CA . THR A 1 91 ? 88.572 14.564 38.535 1.00 22.36 110 THR A CA 1
ATOM 653 C C . THR A 1 91 ? 89.486 15.729 38.169 1.00 22.35 110 THR A C 1
ATOM 654 O O . THR A 1 91 ? 89.827 15.887 36.995 1.00 22.44 110 THR A O 1
ATOM 658 N N . LEU A 1 92 ? 89.876 16.530 39.161 1.00 22.90 111 LEU A N 1
ATOM 659 C CA . LEU A 1 92 ? 90.717 17.683 38.890 1.00 23.09 111 LEU A CA 1
ATOM 660 C C . LEU A 1 92 ? 92.055 17.236 38.317 1.00 23.08 111 LEU A C 1
ATOM 661 O O . LEU A 1 92 ? 92.636 16.240 38.761 1.00 22.61 111 LEU A O 1
ATOM 666 N N . LYS A 1 93 ? 92.573 17.985 37.334 1.00 24.19 112 LYS A N 1
ATOM 667 C CA . LYS A 1 93 ? 93.800 17.642 36.649 1.00 25.24 112 LYS A CA 1
ATOM 668 C C . LYS A 1 93 ? 94.838 18.768 36.751 1.00 24.04 112 LYS A C 1
ATOM 669 O O . LYS A 1 93 ? 94.466 19.904 37.054 1.00 25.34 112 LYS A O 1
ATOM 675 N N . ARG A 1 94 ? 96.100 18.434 36.482 1.00 25.49 113 ARG A N 1
ATOM 676 C CA . ARG A 1 94 ? 97.203 19.421 36.465 1.00 26.48 113 ARG A CA 1
ATOM 677 C C . ARG A 1 94 ? 96.794 20.583 35.573 1.00 26.74 113 ARG A C 1
ATOM 678 O O . ARG A 1 94 ? 96.999 21.750 35.897 1.00 25.50 113 ARG A O 1
ATOM 686 N N . GLN A 1 95 ? 96.194 20.245 34.434 1.00 27.69 114 GLN A N 1
ATOM 687 C CA . GLN A 1 95 ? 95.763 21.253 33.466 1.00 28.87 114 GLN A CA 1
ATOM 688 C C . GLN A 1 95 ? 94.757 22.223 33.983 1.00 28.66 114 GLN A C 1
ATOM 689 O O . GLN A 1 95 ? 94.753 23.385 33.578 1.00 28.67 114 GLN A O 1
ATOM 695 N N . ASP A 1 96 ? 93.885 21.770 34.870 1.00 26.98 115 ASP A N 1
ATOM 696 C CA . ASP A 1 96 ? 92.914 22.664 35.466 1.00 27.32 115 ASP A CA 1
ATOM 697 C C . ASP A 1 96 ? 93.591 23.728 36.360 1.00 26.18 115 ASP A C 1
ATOM 698 O O . ASP A 1 96 ? 93.192 24.902 36.359 1.00 26.72 115 ASP A O 1
ATOM 703 N N . ILE A 1 97 ? 94.587 23.296 37.138 1.00 26.19 116 ILE A N 1
ATOM 704 C CA . ILE A 1 97 ? 95.406 24.235 37.914 1.00 25.10 116 ILE A CA 1
ATOM 705 C C . ILE A 1 97 ? 96.121 25.225 36.989 1.00 25.31 116 ILE A C 1
ATOM 706 O O . ILE A 1 97 ? 96.064 26.425 37.236 1.00 24.91 116 ILE A O 1
ATOM 712 N N . ARG A 1 98 ? 96.742 24.715 35.931 1.00 25.44 117 ARG A N 1
ATOM 713 C CA . ARG A 1 98 ? 97.409 25.560 34.944 1.00 26.54 117 ARG A CA 1
ATOM 714 C C . ARG A 1 98 ? 96.423 26.585 34.380 1.00 26.80 117 ARG A C 1
ATOM 715 O O . ARG A 1 98 ? 96.744 27.785 34.266 1.00 26.66 117 ARG A O 1
ATOM 723 N N . ASN A 1 99 ? 95.226 26.127 34.024 1.00 27.13 118 ASN A N 1
ATOM 724 C CA . ASN A 1 99 ? 94.206 27.023 33.461 1.00 27.44 118 ASN A CA 1
ATOM 725 C C . ASN A 1 99 ? 93.726 28.092 34.440 1.00 27.76 118 ASN A C 1
ATOM 726 O O . ASN A 1 99 ? 93.542 29.255 34.063 1.00 28.28 118 ASN A O 1
ATOM 731 N N . MET A 1 100 ? 93.517 27.724 35.703 1.00 26.89 119 MET A N 1
ATOM 732 C CA . MET A 1 100 ? 93.070 28.700 36.694 1.00 26.80 119 MET A CA 1
ATOM 733 C C . MET A 1 100 ? 94.161 29.733 36.944 1.00 26.21 119 MET A C 1
ATOM 734 O O . MET A 1 100 ? 93.844 30.894 37.187 1.00 26.61 119 MET A O 1
ATOM 739 N N . VAL A 1 101 ? 95.421 29.308 36.906 1.00 24.80 120 VAL A N 1
ATOM 740 C CA . VAL A 1 101 ? 96.544 30.255 37.052 1.00 24.84 120 VAL A CA 1
ATOM 741 C C . VAL A 1 101 ? 96.577 31.217 35.854 1.00 25.52 120 VAL A C 1
ATOM 742 O O . VAL A 1 101 ? 96.803 32.430 36.043 1.00 24.89 120 VAL A O 1
ATOM 746 N N . ALA A 1 102 ? 96.390 30.671 34.642 1.00 25.87 121 ALA A N 1
ATOM 747 C CA . ALA A 1 102 ? 96.321 31.499 33.405 1.00 26.73 121 ALA A CA 1
ATOM 748 C C . ALA A 1 102 ? 95.247 32.555 33.556 1.00 27.27 121 ALA A C 1
ATOM 749 O O . ALA A 1 102 ? 95.449 33.715 33.188 1.00 27.37 121 ALA A O 1
ATOM 751 N N . THR A 1 103 ? 94.116 32.169 34.137 1.00 27.51 122 THR A N 1
ATOM 752 C CA . THR A 1 103 ? 93.003 33.087 34.369 1.00 27.83 122 THR A CA 1
ATOM 753 C C . THR A 1 103 ? 93.363 34.167 35.408 1.00 28.19 122 THR A C 1
ATOM 754 O O . THR A 1 103 ? 93.003 35.348 35.254 1.00 28.99 122 THR A O 1
ATOM 758 N N . LEU A 1 104 ? 94.050 33.747 36.473 1.00 27.86 123 LEU A N 1
ATOM 759 C CA . LEU A 1 104 ? 94.492 34.671 37.501 1.00 27.65 123 LEU A CA 1
ATOM 760 C C . LEU A 1 104 ? 95.408 35.717 36.886 1.00 27.86 123 LEU A C 1
ATOM 761 O O . LEU A 1 104 ? 95.249 36.913 37.167 1.00 27.81 123 LEU A O 1
ATOM 766 N N . LYS A 1 105 ? 96.362 35.258 36.076 1.00 27.63 124 LYS A N 1
ATOM 767 C CA . LYS A 1 105 ? 97.279 36.157 35.353 1.00 28.98 124 LYS A CA 1
ATOM 768 C C . LYS A 1 105 ? 96.474 37.145 34.503 1.00 30.14 124 LYS A C 1
ATOM 769 O O . LYS A 1 105 ? 96.667 38.362 34.578 1.00 29.34 124 LYS A O 1
ATOM 775 N N . LYS A 1 106 ? 95.555 36.609 33.711 1.00 31.18 125 LYS A N 1
ATOM 776 C CA . LYS A 1 106 ? 94.783 37.416 32.757 1.00 32.69 125 LYS A CA 1
ATOM 777 C C . LYS A 1 106 ? 93.910 38.428 33.468 1.00 32.78 125 LYS A C 1
ATOM 778 O O . LYS A 1 106 ? 93.576 39.465 32.889 1.00 34.33 125 LYS A O 1
ATOM 784 N N . SER A 1 107 ? 93.531 38.128 34.708 1.00 32.60 126 SER A N 1
ATOM 785 C CA . SER A 1 107 ? 92.751 39.034 35.542 1.00 33.36 126 SER A CA 1
ATOM 786 C C . SER A 1 107 ? 93.532 40.272 35.995 1.00 33.47 126 SER A C 1
ATOM 787 O O . SER A 1 107 ? 92.942 41.193 36.552 1.00 33.84 126 SER A O 1
ATOM 790 N N . GLY A 1 108 ? 94.849 40.262 35.787 1.00 33.43 127 GLY A N 1
ATOM 791 C CA . GLY A 1 108 ? 95.718 41.384 36.168 1.00 33.28 127 GLY A CA 1
ATOM 792 C C . GLY A 1 108 ? 96.680 41.160 37.323 1.00 32.62 127 GLY A C 1
ATOM 793 O O . GLY A 1 108 ? 97.357 42.101 37.757 1.00 33.19 127 GLY A O 1
ATOM 794 N N . VAL A 1 109 ? 96.767 39.932 37.832 1.00 31.15 128 VAL A N 1
ATOM 795 C CA . VAL A 1 109 ? 97.670 39.633 38.949 1.00 29.47 128 VAL A CA 1
ATOM 796 C C . VAL A 1 109 ? 98.991 39.073 38.448 1.00 29.54 128 VAL A C 1
ATOM 797 O O . VAL A 1 109 ? 99.014 38.016 37.830 1.00 29.20 128 VAL A O 1
ATOM 801 N N . ASN A 1 110 ? 100.074 39.821 38.691 1.00 28.87 129 ASN A N 1
ATOM 802 C CA . ASN A 1 110 ? 101.433 39.442 38.301 1.00 28.98 129 ASN A CA 1
ATOM 803 C C . ASN A 1 110 ? 102.297 39.050 39.501 1.00 27.91 129 ASN A C 1
ATOM 804 O O . ASN A 1 110 ? 103.366 38.465 39.345 1.00 28.00 129 ASN A O 1
ATOM 809 N N . GLN A 1 111 ? 101.847 39.416 40.694 1.00 27.40 130 GLN A N 1
ATOM 810 C CA . GLN A 1 111 ? 102.665 39.325 41.885 1.00 27.07 130 GLN A CA 1
ATOM 811 C C . GLN A 1 111 ? 101.756 39.228 43.078 1.00 27.07 130 GLN A C 1
ATOM 812 O O . GLN A 1 111 ? 100.737 39.894 43.112 1.00 27.29 130 GLN A O 1
ATOM 818 N N . ILE A 1 112 ? 102.112 38.381 44.044 1.00 27.10 131 ILE A N 1
ATOM 819 C CA . ILE A 1 112 ? 101.331 38.264 45.270 1.00 28.10 131 ILE A CA 1
ATOM 820 C C . ILE A 1 112 ? 102.165 38.763 46.446 1.00 28.27 131 ILE A C 1
ATOM 821 O O . ILE A 1 112 ? 103.206 38.185 46.765 1.00 27.73 131 ILE A O 1
ATOM 826 N N . ASP A 1 113 ? 101.699 39.824 47.088 1.00 29.31 132 ASP A N 1
ATOM 827 C CA . ASP A 1 113 ? 102.370 40.381 48.259 1.00 30.43 132 ASP A CA 1
ATOM 828 C C . ASP A 1 113 ? 101.730 39.766 49.486 1.00 29.90 132 ASP A C 1
ATOM 829 O O . ASP A 1 113 ? 100.895 40.396 50.161 1.00 30.09 132 ASP A O 1
ATOM 834 N N . GLY A 1 114 ? 102.097 38.514 49.747 1.00 28.48 133 GLY A N 1
ATOM 835 C CA . GLY A 1 114 ? 101.410 37.688 50.732 1.00 28.28 133 GLY A CA 1
ATOM 836 C C . GLY A 1 114 ? 101.717 36.212 50.532 1.00 27.25 133 GLY A C 1
ATOM 837 O O . GLY A 1 114 ? 102.697 35.842 49.865 1.00 26.65 133 GLY A O 1
ATOM 838 N N . ASN A 1 115 ? 100.888 35.365 51.139 1.00 25.99 134 ASN A N 1
ATOM 839 C CA . ASN A 1 115 ? 101.071 33.915 51.096 1.00 25.73 134 ASN A CA 1
ATOM 840 C C . ASN A 1 115 ? 100.172 33.247 50.054 1.00 24.47 134 ASN A C 1
ATOM 841 O O . ASN A 1 115 ? 99.236 33.848 49.547 1.00 23.85 134 ASN A O 1
ATOM 846 N N . VAL A 1 116 ? 100.479 31.986 49.761 1.00 23.84 135 VAL A N 1
ATOM 847 C CA . VAL A 1 116 ? 99.634 31.160 48.897 1.00 24.09 135 VAL A CA 1
ATOM 848 C C . VAL A 1 116 ? 99.066 30.079 49.791 1.00 23.81 135 VAL A C 1
ATOM 849 O O . VAL A 1 116 ? 99.805 29.282 50.361 1.00 23.98 135 VAL A O 1
ATOM 853 N N . LEU A 1 117 ? 97.745 30.085 49.929 1.00 24.54 136 LEU A N 1
ATOM 854 C CA . LEU A 1 117 ? 97.082 29.213 50.885 1.00 24.50 136 LEU A CA 1
ATOM 855 C C . LEU A 1 117 ? 96.393 28.071 50.175 1.00 24.48 136 LEU A C 1
ATOM 856 O O . LEU A 1 117 ? 95.602 28.304 49.249 1.00 25.34 136 LEU A O 1
ATOM 861 N N . ILE A 1 118 ? 96.677 26.857 50.640 1.00 24.61 137 ILE A N 1
ATOM 862 C CA . ILE A 1 118 ? 96.022 25.654 50.120 1.00 23.41 137 ILE A CA 1
ATOM 863 C C . ILE A 1 118 ? 94.889 25.307 51.073 1.00 23.93 137 ILE A C 1
ATOM 864 O O . ILE A 1 118 ? 95.119 24.791 52.179 1.00 23.60 137 ILE A O 1
ATOM 869 N N . ASP A 1 119 ? 93.663 25.636 50.671 1.00 23.91 138 ASP A N 1
ATOM 870 C CA . ASP A 1 119 ? 92.533 25.523 51.565 1.00 24.50 138 ASP A CA 1
ATOM 871 C C . ASP A 1 119 ? 91.812 24.177 51.381 1.00 24.33 138 ASP A C 1
ATOM 872 O O . ASP A 1 119 ? 91.296 23.885 50.289 1.00 24.12 138 ASP A O 1
ATOM 877 N N . THR A 1 120 ? 91.814 23.367 52.446 1.00 23.70 139 THR A N 1
ATOM 878 C CA . THR A 1 120 ? 91.163 22.044 52.459 1.00 24.42 139 THR A CA 1
ATOM 879 C C . THR A 1 120 ? 90.071 21.991 53.518 1.00 24.89 139 THR A C 1
ATOM 880 O O . THR A 1 120 ? 89.666 20.912 53.956 1.00 24.48 139 THR A O 1
ATOM 884 N N . SER A 1 121 ? 89.585 23.164 53.926 1.00 24.75 140 SER A N 1
ATOM 885 C CA . SER A 1 121 ? 88.660 23.293 55.048 1.00 24.48 140 SER A CA 1
ATOM 886 C C . SER A 1 121 ? 87.291 22.631 54.812 1.00 24.47 140 SER A C 1
ATOM 887 O O . SER A 1 121 ? 86.519 22.435 55.761 1.00 24.86 140 SER A O 1
ATOM 890 N N . ILE A 1 122 ? 86.991 22.289 53.551 1.00 24.46 141 ILE A N 1
ATOM 891 C CA . ILE A 1 122 ? 85.760 21.567 53.229 1.00 23.67 141 ILE A CA 1
ATOM 892 C C . ILE A 1 122 ? 85.660 20.224 53.977 1.00 23.60 141 ILE A C 1
ATOM 893 O O . ILE A 1 122 ? 84.559 19.745 54.240 1.00 23.60 141 ILE A O 1
ATOM 898 N N . PHE A 1 123 ? 86.811 19.614 54.258 1.00 22.21 142 PHE A N 1
ATOM 899 C CA . PHE A 1 123 ? 86.900 18.347 54.989 1.00 22.30 142 PHE A CA 1
ATOM 900 C C . PHE A 1 123 ? 87.715 18.512 56.261 1.00 21.94 142 PHE A C 1
ATOM 901 O O . PHE A 1 123 ? 88.456 19.459 56.409 1.00 22.12 142 PHE A O 1
ATOM 909 N N . ALA A 1 124 ? 87.611 17.542 57.160 1.00 22.52 143 ALA A N 1
ATOM 910 C CA . ALA A 1 124 ? 88.475 17.546 58.335 1.00 22.63 143 ALA A CA 1
ATOM 911 C C . ALA A 1 124 ? 88.842 16.119 58.751 1.00 22.08 143 ALA A C 1
ATOM 912 O O . ALA A 1 124 ? 88.277 15.146 58.230 1.00 23.02 143 ALA A O 1
ATOM 914 N N . SER A 1 125 ? 89.787 16.001 59.686 1.00 22.07 144 SER A N 1
ATOM 915 C CA . SER A 1 125 ? 90.233 14.701 60.199 1.00 21.79 144 SER A CA 1
ATOM 916 C C . SER A 1 125 ? 90.917 13.924 59.076 1.00 21.08 144 SER A C 1
ATOM 917 O O . SER A 1 125 ? 91.314 14.513 58.058 1.00 21.53 144 SER A O 1
ATOM 920 N N . HIS A 1 126 ? 91.100 12.628 59.296 1.00 21.11 145 HIS A N 1
ATOM 921 C CA . HIS A 1 126 ? 91.914 11.805 58.409 1.00 19.51 145 HIS A CA 1
ATOM 922 C C . HIS A 1 126 ? 91.298 11.644 57.031 1.00 19.56 145 HIS A C 1
ATOM 923 O O . HIS A 1 126 ? 90.067 11.556 56.900 1.00 20.20 145 HIS A O 1
ATOM 930 N N . ASP A 1 127 ? 92.167 11.509 56.029 1.00 19.47 146 ASP A N 1
ATOM 931 C CA . ASP A 1 127 ? 91.716 11.258 54.662 1.00 19.94 146 ASP A CA 1
ATOM 932 C C . ASP A 1 127 ? 91.617 9.780 54.384 1.00 20.33 146 ASP A C 1
ATOM 933 O O . ASP A 1 127 ? 91.495 9.366 53.226 1.00 21.01 146 ASP A O 1
ATOM 938 N N . LYS A 1 128 ? 91.708 8.978 55.437 1.00 20.10 147 LYS A N 1
ATOM 939 C CA . LYS A 1 128 ? 91.624 7.518 55.319 1.00 19.83 147 LYS A CA 1
ATOM 940 C C . LYS A 1 128 ? 90.535 7.036 56.277 1.00 20.46 147 LYS A C 1
ATOM 941 O O . LYS A 1 128 ? 90.526 7.422 57.445 1.00 20.63 147 LYS A O 1
ATOM 947 N N . ALA A 1 129 ? 89.590 6.229 55.780 1.00 19.16 148 ALA A N 1
ATOM 948 C CA . ALA A 1 129 ? 88.480 5.757 56.615 1.00 19.23 148 ALA A CA 1
ATOM 949 C C . ALA A 1 129 ? 88.962 4.706 57.577 1.00 19.29 148 ALA A C 1
ATOM 950 O O . ALA A 1 129 ? 89.935 4.006 57.311 1.00 19.27 148 ALA A O 1
ATOM 952 N N . PRO A 1 130 ? 88.268 4.563 58.703 1.00 19.93 149 PRO A N 1
ATOM 953 C CA . PRO A 1 130 ? 88.608 3.472 59.607 1.00 19.87 149 PRO A CA 1
ATOM 954 C C . PRO A 1 130 ? 88.407 2.128 58.923 1.00 19.41 149 PRO A C 1
ATOM 955 O O . PRO A 1 130 ? 87.451 1.940 58.153 1.00 20.11 149 PRO A O 1
ATOM 959 N N . GLY A 1 131 ? 89.303 1.194 59.194 1.00 18.03 150 GLY A N 1
ATOM 960 C CA . GLY A 1 131 ? 89.175 -0.139 58.648 1.00 18.47 150 GLY A CA 1
ATOM 961 C C . GLY A 1 131 ? 89.807 -0.410 57.300 1.00 17.73 150 GLY A C 1
ATOM 962 O O . GLY A 1 131 ? 89.752 -1.538 56.821 1.00 18.89 150 GLY A O 1
ATOM 963 N N . TRP A 1 132 ? 90.465 0.582 56.714 1.00 18.35 151 TRP A N 1
ATOM 964 C CA . TRP A 1 132 ? 91.210 0.344 55.483 1.00 18.50 151 TRP A CA 1
ATOM 965 C C . TRP A 1 132 ? 92.508 -0.332 55.841 1.00 19.26 151 TRP A C 1
ATOM 966 O O . TRP A 1 132 ? 93.190 0.143 56.750 1.00 18.18 151 TRP A O 1
ATOM 977 N N . PRO A 1 133 ? 92.884 -1.409 55.158 1.00 19.39 152 PRO A N 1
ATOM 978 C CA . PRO A 1 133 ? 94.186 -2.043 55.441 1.00 19.90 152 PRO A CA 1
ATOM 979 C C . PRO A 1 133 ? 95.353 -1.095 55.125 1.00 19.79 152 PRO A C 1
ATOM 980 O O . PRO A 1 133 ? 95.393 -0.476 54.046 1.00 20.07 152 PRO A O 1
ATOM 984 N N . TRP A 1 134 ? 96.309 -0.997 56.052 1.00 18.27 153 TRP A N 1
ATOM 985 C CA . TRP A 1 134 ? 97.424 -0.058 55.894 1.00 18.28 153 TRP A CA 1
ATOM 986 C C . TRP A 1 134 ? 98.245 -0.372 54.628 1.00 18.50 153 TRP A C 1
ATOM 987 O O . TRP A 1 134 ? 98.793 0.548 53.990 1.00 19.56 153 TRP A O 1
ATOM 998 N N . ASN A 1 135 ? 98.362 -1.656 54.277 1.00 18.92 154 ASN A N 1
ATOM 999 C CA . ASN A 1 135 ? 99.326 -2.081 53.269 1.00 19.78 154 ASN A CA 1
ATOM 1000 C C . ASN A 1 135 ? 98.925 -1.648 51.857 1.00 20.10 154 ASN A C 1
ATOM 1001 O O . ASN A 1 135 ? 99.784 -1.592 50.957 1.00 21.94 154 ASN A O 1
ATOM 1006 N N . ASP A 1 136 ? 97.649 -1.309 51.687 1.00 19.55 155 ASP A N 1
ATOM 1007 C CA . ASP A 1 136 ? 97.174 -0.889 50.353 1.00 20.50 155 ASP A CA 1
ATOM 1008 C C . ASP A 1 136 ? 97.246 0.622 50.157 1.00 21.43 155 ASP A C 1
ATOM 1009 O O . ASP A 1 136 ? 96.948 1.107 49.056 1.00 21.87 155 ASP A O 1
ATOM 1014 N N . MET A 1 137 ? 97.636 1.367 51.193 1.00 20.14 156 MET A N 1
ATOM 1015 C CA . MET A 1 137 ? 97.510 2.826 51.160 1.00 19.93 156 MET A CA 1
ATOM 1016 C C . MET A 1 137 ? 98.395 3.482 50.101 1.00 20.42 156 MET A C 1
ATOM 1017 O O . MET A 1 137 ? 98.078 4.565 49.640 1.00 20.54 156 MET A O 1
ATOM 1022 N N . THR A 1 138 ? 99.468 2.812 49.713 1.00 18.63 157 THR A N 1
ATOM 1023 C CA . THR A 1 138 ? 100.366 3.341 48.689 1.00 20.23 157 THR A CA 1
ATOM 1024 C C . THR A 1 138 ? 99.953 2.892 47.295 1.00 19.59 157 THR A C 1
ATOM 1025 O O . THR A 1 138 ? 100.597 3.290 46.317 1.00 20.52 157 THR A O 1
ATOM 1029 N N . GLN A 1 139 ? 98.927 2.044 47.193 1.00 20.93 158 GLN A N 1
ATOM 1030 C CA . GLN A 1 139 ? 98.408 1.659 45.879 1.00 21.01 158 GLN A CA 1
ATOM 1031 C C . GLN A 1 139 ? 97.404 2.685 45.404 1.00 20.81 158 GLN A C 1
ATOM 1032 O O . GLN A 1 139 ? 96.648 3.239 46.191 1.00 19.82 158 GLN A O 1
ATOM 1038 N N . CYS A 1 140 ? 97.351 2.917 44.088 1.00 20.53 159 CYS A N 1
ATOM 1039 C CA . CYS A 1 140 ? 96.457 3.946 43.596 1.00 20.87 159 CYS A CA 1
ATOM 1040 C C . CYS A 1 140 ? 94.965 3.709 43.836 1.00 20.29 159 CYS A C 1
ATOM 1041 O O . CYS A 1 140 ? 94.216 4.667 44.033 1.00 20.85 159 CYS A O 1
ATOM 1044 N N . PHE A 1 141 ? 94.544 2.443 43.878 1.00 19.66 160 PHE A N 1
ATOM 1045 C CA . PHE A 1 141 ? 93.123 2.182 44.123 1.00 20.45 160 PHE A CA 1
ATOM 1046 C C . PHE A 1 141 ? 92.679 2.578 45.522 1.00 20.20 160 PHE A C 1
ATOM 1047 O O . PHE A 1 141 ? 91.477 2.698 45.771 1.00 21.30 160 PHE A O 1
ATOM 1055 N N . SER A 1 142 ? 93.649 2.770 46.429 1.00 19.28 161 SER A N 1
ATOM 1056 C CA . SER A 1 142 ? 93.345 3.138 47.819 1.00 19.84 161 SER A CA 1
ATOM 1057 C C . SER A 1 142 ? 93.978 4.512 48.154 1.00 20.04 161 SER A C 1
ATOM 1058 O O . SER A 1 142 ? 94.214 4.846 49.324 1.00 20.10 161 SER A O 1
ATOM 1061 N N . ALA A 1 143 ? 94.238 5.339 47.142 1.00 19.69 162 ALA A N 1
ATOM 1062 C CA . ALA A 1 143 ? 94.868 6.635 47.426 1.00 19.31 162 ALA A CA 1
ATOM 1063 C C . ALA A 1 143 ? 93.954 7.463 48.340 1.00 19.47 162 ALA A C 1
ATOM 1064 O O . ALA A 1 143 ? 92.750 7.560 48.061 1.00 20.05 162 ALA A O 1
ATOM 1066 N N . PRO A 1 144 ? 94.473 8.032 49.437 1.00 19.87 163 PRO A N 1
ATOM 1067 C CA . PRO A 1 144 ? 93.589 8.801 50.338 1.00 19.00 163 PRO A CA 1
ATOM 1068 C C . PRO A 1 144 ? 92.762 9.864 49.572 1.00 19.50 163 PRO A C 1
ATOM 1069 O O . PRO A 1 144 ? 93.321 10.693 48.858 1.00 20.15 163 PRO A O 1
ATOM 1073 N N . PRO A 1 145 ? 91.437 9.760 49.605 1.00 18.93 164 PRO A N 1
ATOM 1074 C CA . PRO A 1 145 ? 90.574 10.685 48.833 1.00 18.73 164 PRO A CA 1
ATOM 1075 C C . PRO A 1 145 ? 90.387 12.015 49.555 1.00 18.89 164 PRO A C 1
ATOM 1076 O O . PRO A 1 145 ? 89.340 12.291 50.131 1.00 20.07 164 PRO A O 1
ATOM 1080 N N . ALA A 1 146 ? 91.431 12.841 49.490 1.00 19.85 165 ALA A N 1
ATOM 1081 C CA . ALA A 1 146 ? 91.567 14.083 50.253 1.00 20.52 165 ALA A CA 1
ATOM 1082 C C . ALA A 1 146 ? 90.790 15.198 49.575 1.00 20.07 165 ALA A C 1
ATOM 1083 O O . ALA A 1 146 ? 90.299 15.022 48.436 1.00 20.28 165 ALA A O 1
ATOM 1085 N N . ALA A 1 147 ? 90.710 16.354 50.244 1.00 20.29 166 ALA A N 1
ATOM 1086 C CA . ALA A 1 147 ? 90.056 17.514 49.611 1.00 19.90 166 ALA A CA 1
ATOM 1087 C C . ALA A 1 147 ? 90.873 17.979 48.435 1.00 21.95 166 ALA A C 1
ATOM 1088 O O . ALA A 1 147 ? 90.307 18.429 47.434 1.00 22.62 166 ALA A O 1
ATOM 1090 N N . ALA A 1 148 ? 92.195 17.857 48.556 1.00 21.41 167 ALA A N 1
ATOM 1091 C CA . ALA A 1 148 ? 93.122 18.234 47.475 1.00 21.26 167 ALA A CA 1
ATOM 1092 C C . ALA A 1 148 ? 93.542 17.040 46.650 1.00 20.77 167 ALA A C 1
ATOM 1093 O O . ALA A 1 148 ? 94.414 16.280 47.054 1.00 20.12 167 ALA A O 1
ATOM 1095 N N . ILE A 1 149 ? 92.937 16.887 45.470 1.00 20.03 168 ILE A N 1
ATOM 1096 C CA . ILE A 1 149 ? 93.277 15.814 44.553 1.00 19.61 168 ILE A CA 1
ATOM 1097 C C . ILE A 1 149 ? 93.706 16.422 43.214 1.00 20.42 168 ILE A C 1
ATOM 1098 O O . ILE A 1 149 ? 93.015 17.321 42.693 1.00 20.84 168 ILE A O 1
ATOM 1103 N N . VAL A 1 150 ? 94.811 15.933 42.681 1.00 20.37 169 VAL A N 1
ATOM 1104 C CA . VAL A 1 150 ? 95.241 16.300 41.317 1.00 20.68 169 VAL A CA 1
ATOM 1105 C C . VAL A 1 150 ? 95.657 15.042 40.579 1.00 21.19 169 VAL A C 1
ATOM 1106 O O . VAL A 1 150 ? 96.554 14.298 41.028 1.00 20.91 169 VAL A O 1
ATOM 1110 N N . ASP A 1 151 ? 94.982 14.756 39.460 1.00 22.38 170 ASP A N 1
ATOM 1111 C CA . ASP A 1 151 ? 95.234 13.531 38.721 1.00 22.74 170 ASP A CA 1
ATOM 1112 C C . ASP A 1 151 ? 95.209 12.297 39.623 1.00 21.05 170 ASP A C 1
ATOM 1113 O O . ASP A 1 151 ? 96.109 11.468 39.615 1.00 21.67 170 ASP A O 1
ATOM 1118 N N . ARG A 1 152 ? 94.130 12.223 40.386 1.00 21.96 171 ARG A N 1
ATOM 1119 C CA . ARG A 1 152 ? 93.798 11.082 41.240 1.00 22.20 171 ARG A CA 1
ATOM 1120 C C . ARG A 1 152 ? 94.863 10.822 42.320 1.00 22.09 171 ARG A C 1
ATOM 1121 O O . ARG A 1 152 ? 94.864 9.772 42.973 1.00 22.27 171 ARG A O 1
ATOM 1129 N N . ASN A 1 153 ? 95.754 11.793 42.549 1.00 20.96 172 ASN A N 1
ATOM 1130 C CA . ASN A 1 153 ? 96.769 11.613 43.582 1.00 20.35 172 ASN A CA 1
ATOM 1131 C C . ASN A 1 153 ? 97.516 10.310 43.386 1.00 21.23 172 ASN A C 1
ATOM 1132 O O . ASN A 1 153 ? 97.800 9.586 44.334 1.00 21.60 172 ASN A O 1
ATOM 1137 N N . CYS A 1 154 ? 97.807 10.014 42.128 1.00 20.56 173 CYS A N 1
ATOM 1138 C CA . CYS A 1 154 ? 98.527 8.829 41.710 1.00 21.41 173 CYS A CA 1
ATOM 1139 C C . CYS A 1 154 ? 99.646 9.269 40.759 1.00 22.62 173 CYS A C 1
ATOM 1140 O O . CYS A 1 154 ? 99.430 10.130 39.891 1.00 23.36 173 CYS A O 1
ATOM 1143 N N . PHE A 1 155 ? 100.824 8.670 40.908 1.00 22.13 174 PHE A N 1
ATOM 1144 C CA . PHE A 1 155 ? 101.944 8.978 40.027 1.00 23.00 174 PHE A CA 1
ATOM 1145 C C . PHE A 1 155 ? 102.685 7.704 39.658 1.00 24.82 174 PHE A C 1
ATOM 1146 O O . PHE A 1 155 ? 102.665 6.734 40.407 1.00 24.53 174 PHE A O 1
ATOM 1154 N N . SER A 1 156 ? 103.349 7.708 38.503 1.00 25.41 175 SER A N 1
ATOM 1155 C CA . SER A 1 156 ? 104.126 6.549 38.097 1.00 27.91 175 SER A CA 1
ATOM 1156 C C . SER A 1 156 ? 105.621 6.769 38.100 1.00 28.52 175 SER A C 1
ATOM 1157 O O . SER A 1 156 ? 106.132 7.898 38.007 1.00 28.37 175 SER A O 1
ATOM 1160 N N . VAL A 1 157 ? 106.307 5.642 38.177 1.00 29.31 176 VAL A N 1
ATOM 1161 C CA . VAL A 1 157 ? 107.742 5.567 38.343 1.00 30.57 176 VAL A CA 1
ATOM 1162 C C . VAL A 1 157 ? 108.227 4.337 37.543 1.00 30.84 176 VAL A C 1
ATOM 1163 O O . VAL A 1 157 ? 107.446 3.416 37.289 1.00 31.48 176 VAL A O 1
ATOM 1167 N N . SER A 1 158 ? 109.499 4.342 37.131 1.00 31.53 177 SER A N 1
ATOM 1168 C CA . SER A 1 158 ? 110.132 3.187 36.477 1.00 32.33 177 SER A CA 1
ATOM 1169 C C . SER A 1 158 ? 111.325 2.767 37.290 1.00 31.94 177 SER A C 1
ATOM 1170 O O . SER A 1 158 ? 112.170 3.599 37.619 1.00 32.62 177 SER A O 1
ATOM 1173 N N . LEU A 1 159 ? 111.380 1.486 37.646 1.00 31.90 178 LEU A N 1
ATOM 1174 C CA . LEU A 1 159 ? 112.474 0.960 38.436 1.00 32.56 178 LEU A CA 1
ATOM 1175 C C . LEU A 1 159 ? 113.400 0.120 37.557 1.00 33.60 178 LEU A C 1
ATOM 1176 O O . LEU A 1 159 ? 112.984 -0.891 37.026 1.00 33.04 178 LEU A O 1
ATOM 1181 N N . TYR A 1 160 ? 114.649 0.554 37.434 1.00 35.58 179 TYR A N 1
ATOM 1182 C CA . TYR A 1 160 ? 115.651 -0.111 36.593 1.00 37.74 179 TYR A CA 1
ATOM 1183 C C . TYR A 1 160 ? 116.616 -0.900 37.456 1.00 38.38 179 TYR A C 1
ATOM 1184 O O . TYR A 1 160 ? 117.235 -0.342 38.366 1.00 37.76 179 TYR A O 1
ATOM 1193 N N . SER A 1 161 ? 116.774 -2.189 37.163 1.00 39.70 180 SER A N 1
ATOM 1194 C CA . SER A 1 161 ? 117.842 -2.959 37.796 1.00 41.90 180 SER A CA 1
ATOM 1195 C C . SER A 1 161 ? 119.211 -2.393 37.388 1.00 42.91 180 SER A C 1
ATOM 1196 O O . SER A 1 161 ? 119.367 -1.861 36.278 1.00 43.59 180 SER A O 1
ATOM 1199 N N . ALA A 1 162 ? 120.184 -2.480 38.290 1.00 44.22 181 ALA A N 1
ATOM 1200 C CA . ALA A 1 162 ? 121.545 -2.038 38.001 1.00 45.65 181 ALA A CA 1
ATOM 1201 C C . ALA A 1 162 ? 122.246 -3.033 37.067 1.00 46.90 181 ALA A C 1
ATOM 1202 O O . ALA A 1 162 ? 122.068 -4.246 37.201 1.00 46.89 181 ALA A O 1
ATOM 1204 N N . PRO A 1 163 ? 123.024 -2.531 36.105 1.00 48.15 182 PRO A N 1
ATOM 1205 C CA . PRO A 1 163 ? 123.826 -3.409 35.245 1.00 49.09 182 PRO A CA 1
ATOM 1206 C C . PRO A 1 163 ? 124.646 -4.416 36.062 1.00 50.03 182 PRO A C 1
ATOM 1207 O O . PRO A 1 163 ? 124.659 -5.610 35.744 1.00 50.47 182 PRO A O 1
ATOM 1211 N N . LYS A 1 164 ? 125.299 -3.923 37.112 1.00 50.97 183 LYS A N 1
ATOM 1212 C CA . LYS A 1 164 ? 126.101 -4.729 38.027 1.00 52.14 183 LYS A CA 1
ATOM 1213 C C . LYS A 1 164 ? 125.248 -5.243 39.203 1.00 52.57 183 LYS A C 1
ATOM 1214 O O . LYS A 1 164 ? 124.525 -4.463 39.839 1.00 52.74 183 LYS A O 1
ATOM 1220 N N . PRO A 1 165 ? 125.324 -6.543 39.500 1.00 52.94 184 PRO A N 1
ATOM 1221 C CA . PRO A 1 165 ? 124.626 -7.092 40.670 1.00 52.82 184 PRO A CA 1
ATOM 1222 C C . PRO A 1 165 ? 125.216 -6.510 41.949 1.00 52.62 184 PRO A C 1
ATOM 1223 O O . PRO A 1 165 ? 126.438 -6.337 42.044 1.00 52.95 184 PRO A O 1
ATOM 1227 N N . GLY A 1 166 ? 124.352 -6.184 42.908 1.00 52.00 185 GLY A N 1
ATOM 1228 C CA . GLY A 1 166 ? 124.795 -5.599 44.171 1.00 51.15 185 GLY A CA 1
ATOM 1229 C C . GLY A 1 166 ? 124.691 -4.087 44.206 1.00 50.58 185 GLY A C 1
ATOM 1230 O O . GLY A 1 166 ? 124.686 -3.489 45.283 1.00 50.89 185 GLY A O 1
ATOM 1231 N N . ASP A 1 167 ? 124.627 -3.461 43.030 1.00 49.89 186 ASP A N 1
ATOM 1232 C CA . ASP A 1 167 ? 124.421 -2.018 42.946 1.00 48.98 186 ASP A CA 1
ATOM 1233 C C . ASP A 1 167 ? 122.935 -1.692 43.096 1.00 47.71 186 ASP A C 1
ATOM 1234 O O . ASP A 1 167 ? 122.065 -2.511 42.760 1.00 47.51 186 ASP A O 1
ATOM 1239 N N . MET A 1 168 ? 122.657 -0.491 43.600 1.00 46.18 187 MET A N 1
ATOM 1240 C CA . MET A 1 168 ? 121.287 -0.021 43.784 1.00 44.32 187 MET A CA 1
ATOM 1241 C C . MET A 1 168 ? 120.531 0.036 42.464 1.00 42.96 187 MET A C 1
ATOM 1242 O O . MET A 1 168 ? 121.077 0.459 41.443 1.00 42.87 187 MET A O 1
ATOM 1247 N N . ALA A 1 169 ? 119.284 -0.420 42.485 1.00 41.18 188 ALA A N 1
ATOM 1248 C CA . ALA A 1 169 ? 118.361 -0.203 41.385 1.00 39.80 188 ALA A CA 1
ATOM 1249 C C . ALA A 1 169 ? 118.097 1.304 41.258 1.00 38.64 188 ALA A C 1
ATOM 1250 O O . ALA A 1 169 ? 118.241 2.044 42.233 1.00 39.06 188 ALA A O 1
ATOM 1252 N N . PHE A 1 170 ? 117.749 1.740 40.050 1.00 37.54 189 PHE A N 1
ATOM 1253 C CA . PHE A 1 170 ? 117.563 3.155 39.720 1.00 36.57 189 PHE A CA 1
ATOM 1254 C C . PHE A 1 170 ? 116.101 3.512 39.492 1.00 34.54 189 PHE A C 1
ATOM 1255 O O . PHE A 1 170 ? 115.380 2.812 38.776 1.00 33.80 189 PHE A O 1
ATOM 1263 N N . ILE A 1 171 ? 115.672 4.636 40.060 1.00 32.96 190 ILE A N 1
ATOM 1264 C CA . ILE A 1 171 ? 114.300 5.106 39.861 1.00 31.65 190 ILE A CA 1
ATOM 1265 C C . ILE A 1 171 ? 114.235 6.248 38.859 1.00 31.91 190 ILE A C 1
ATOM 1266 O O . ILE A 1 171 ? 114.897 7.264 39.045 1.00 32.63 190 ILE A O 1
ATOM 1271 N N . ARG A 1 172 ? 113.442 6.073 37.808 1.00 31.48 191 ARG A N 1
ATOM 1272 C CA . ARG A 1 172 ? 113.107 7.189 36.923 1.00 32.58 191 ARG A CA 1
ATOM 1273 C C . ARG A 1 172 ? 111.692 7.665 37.191 1.00 30.70 191 ARG A C 1
ATOM 1274 O O . ARG A 1 172 ? 110.754 6.863 37.233 1.00 29.78 191 ARG A O 1
ATOM 1282 N N . VAL A 1 173 ? 111.552 8.975 37.357 1.00 30.00 192 VAL A N 1
ATOM 1283 C CA . VAL A 1 173 ? 110.249 9.599 37.614 1.00 29.50 192 VAL A CA 1
ATOM 1284 C C . VAL A 1 173 ? 110.186 10.946 36.872 1.00 29.27 192 VAL A C 1
ATOM 1285 O O . VAL A 1 173 ? 111.161 11.703 36.873 1.00 29.58 192 VAL A O 1
ATOM 1289 N N . ALA A 1 174 ? 109.056 11.228 36.229 1.00 29.33 193 ALA A N 1
ATOM 1290 C CA . ALA A 1 174 ? 108.856 12.507 35.530 1.00 28.60 193 ALA A CA 1
ATOM 1291 C C . ALA A 1 174 ? 109.092 13.685 36.458 1.00 28.83 193 ALA A C 1
ATOM 1292 O O . ALA A 1 174 ? 108.599 13.707 37.588 1.00 28.37 193 ALA A O 1
ATOM 1294 N N . SER A 1 175 ? 109.807 14.689 35.961 1.00 28.93 194 SER A N 1
ATOM 1295 C CA . SER A 1 175 ? 110.228 15.826 36.769 1.00 29.67 194 SER A CA 1
ATOM 1296 C C . SER A 1 175 ? 109.062 16.665 37.296 1.00 29.85 194 SER A C 1
ATOM 1297 O O . SER A 1 175 ? 109.181 17.345 38.322 1.00 30.59 194 SER A O 1
ATOM 1300 N N . TYR A 1 176 ? 107.929 16.621 36.615 1.00 29.92 195 TYR A N 1
ATOM 1301 C CA . TYR A 1 176 ? 106.829 17.484 37.040 1.00 30.64 195 TYR A CA 1
ATOM 1302 C C . TYR A 1 176 ? 106.121 17.007 38.308 1.00 30.63 195 TYR A C 1
ATOM 1303 O O . TYR A 1 176 ? 105.449 17.810 38.963 1.00 31.89 195 TYR A O 1
ATOM 1312 N N . TYR A 1 177 ? 106.272 15.717 38.651 1.00 29.52 196 TYR A N 1
ATOM 1313 C CA . TYR A 1 177 ? 105.649 15.184 39.873 1.00 27.97 196 TYR A CA 1
ATOM 1314 C C . TYR A 1 177 ? 106.375 15.700 41.101 1.00 27.05 196 TYR A C 1
ATOM 1315 O O . TYR A 1 177 ? 107.569 15.442 41.246 1.00 27.68 196 TYR A O 1
ATOM 1324 N N . PRO A 1 178 ? 105.699 16.429 41.983 1.00 26.14 197 PRO A N 1
ATOM 1325 C CA . PRO A 1 178 ? 106.337 16.883 43.214 1.00 25.74 197 PRO A CA 1
ATOM 1326 C C . PRO A 1 178 ? 106.349 15.747 44.250 1.00 24.63 197 PRO A C 1
ATOM 1327 O O . PRO A 1 178 ? 105.606 15.762 45.242 1.00 24.36 197 PRO A O 1
ATOM 1331 N N . VAL A 1 179 ? 107.193 14.763 43.976 1.00 23.97 198 VAL A N 1
ATOM 1332 C CA . VAL A 1 179 ? 107.497 13.695 44.914 1.00 23.59 198 VAL A CA 1
ATOM 1333 C C . VAL A 1 179 ? 109.014 13.599 45.044 1.00 24.22 198 VAL A C 1
ATOM 1334 O O . VAL A 1 179 ? 109.767 14.132 44.194 1.00 23.36 198 VAL A O 1
ATOM 1338 N N . THR A 1 180 ? 109.479 12.917 46.090 1.00 24.04 199 THR A N 1
ATOM 1339 C CA . THR A 1 180 ? 110.915 12.681 46.234 1.00 25.85 199 THR A CA 1
ATOM 1340 C C . THR A 1 180 ? 111.156 11.184 46.394 1.00 25.50 199 THR A C 1
ATOM 1341 O O . THR A 1 180 ? 110.702 10.598 47.372 1.00 25.28 199 THR A O 1
ATOM 1345 N N . MET A 1 181 ? 111.859 10.581 45.444 1.00 25.40 200 MET A N 1
ATOM 1346 C CA . MET A 1 181 ? 112.081 9.136 45.422 1.00 25.92 200 MET A CA 1
ATOM 1347 C C . MET A 1 181 ? 113.497 8.836 45.850 1.00 26.03 200 MET A C 1
ATOM 1348 O O . MET A 1 181 ? 114.448 9.542 45.436 1.00 25.97 200 MET A O 1
ATOM 1353 N N . PHE A 1 182 ? 113.642 7.809 46.688 1.00 26.25 201 PHE A N 1
ATOM 1354 C CA . PHE A 1 182 ? 114.956 7.284 47.104 1.00 26.95 201 PHE A CA 1
ATOM 1355 C C . PHE A 1 182 ? 114.954 5.784 46.862 1.00 27.29 201 PHE A C 1
ATOM 1356 O O . PHE A 1 182 ? 113.955 5.115 47.151 1.00 27.38 201 PHE A O 1
ATOM 1364 N N . SER A 1 183 ? 116.057 5.252 46.346 1.00 27.45 202 SER A N 1
ATOM 1365 C CA . SER A 1 183 ? 116.239 3.806 46.178 1.00 28.21 202 SER A CA 1
ATOM 1366 C C . SER A 1 183 ? 117.285 3.217 47.125 1.00 28.88 202 SER A C 1
ATOM 1367 O O . SER A 1 183 ? 118.444 3.672 47.157 1.00 28.33 202 SER A O 1
ATOM 1370 N N . GLN A 1 184 ? 116.841 2.244 47.919 1.00 29.37 203 GLN A N 1
ATOM 1371 C CA . GLN A 1 184 ? 117.728 1.352 48.674 1.00 30.94 203 GLN A CA 1
ATOM 1372 C C . GLN A 1 184 ? 117.540 -0.090 48.184 1.00 31.30 203 GLN A C 1
ATOM 1373 O O . GLN A 1 184 ? 117.750 -1.048 48.944 1.00 32.39 203 GLN A O 1
ATOM 1379 N N . VAL A 1 185 ? 117.135 -0.228 46.923 1.00 31.48 204 VAL A N 1
ATOM 1380 C CA . VAL A 1 185 ? 116.841 -1.523 46.303 1.00 32.38 204 VAL A CA 1
ATOM 1381 C C . VAL A 1 185 ? 118.127 -2.105 45.722 1.00 34.13 204 VAL A C 1
ATOM 1382 O O . VAL A 1 185 ? 118.706 -1.514 44.791 1.00 34.36 204 VAL A O 1
ATOM 1386 N N . ARG A 1 186 ? 118.570 -3.236 46.287 1.00 35.63 205 ARG A N 1
ATOM 1387 C CA . ARG A 1 186 ? 119.765 -3.967 45.819 1.00 37.70 205 ARG A CA 1
ATOM 1388 C C . ARG A 1 186 ? 119.390 -4.826 44.619 1.00 38.25 205 ARG A C 1
ATOM 1389 O O . ARG A 1 186 ? 118.370 -5.516 44.648 1.00 37.90 205 ARG A O 1
ATOM 1397 N N . THR A 1 187 ? 120.200 -4.779 43.559 1.00 38.92 206 THR A N 1
ATOM 1398 C CA . THR A 1 187 ? 119.951 -5.604 42.379 1.00 40.57 206 THR A CA 1
ATOM 1399 C C . THR A 1 187 ? 120.541 -6.993 42.618 1.00 41.85 206 THR A C 1
ATOM 1400 O O . THR A 1 187 ? 12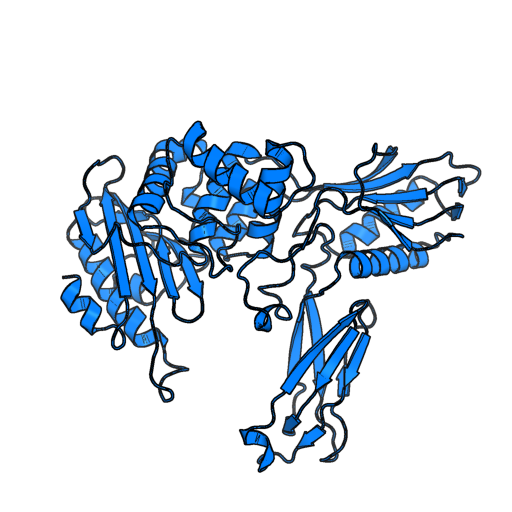1.694 -7.110 43.029 1.00 41.48 206 THR A O 1
ATOM 1404 N N . LEU A 1 188 ? 119.733 -8.024 42.393 1.00 43.85 207 LEU A N 1
ATOM 1405 C CA . LEU A 1 188 ? 120.177 -9.409 42.560 1.00 45.88 207 LEU A CA 1
ATOM 1406 C C . LEU A 1 188 ? 120.469 -10.047 41.208 1.00 47.90 207 LEU A C 1
ATOM 1407 O O . LEU A 1 188 ? 119.867 -9.659 40.197 1.00 48.11 207 LEU A O 1
ATOM 1412 N N . PRO A 1 189 ? 121.381 -11.027 41.198 1.00 49.93 208 PRO A N 1
ATOM 1413 C CA . PRO A 1 189 ? 121.498 -11.984 40.089 1.00 51.33 208 PRO A CA 1
ATOM 1414 C C . PRO A 1 189 ? 120.137 -12.549 39.648 1.00 53.04 208 PRO A C 1
ATOM 1415 O O . PRO A 1 189 ? 119.215 -12.664 40.469 1.00 53.50 208 PRO A O 1
ATOM 1419 N N . ARG A 1 190 ? 120.028 -12.913 38.370 1.00 54.47 209 ARG A N 1
ATOM 1420 C CA . ARG A 1 190 ? 118.756 -13.317 37.751 1.00 55.77 209 ARG A CA 1
ATOM 1421 C C . ARG A 1 190 ? 117.963 -14.439 38.450 1.00 56.26 209 ARG A C 1
ATOM 1422 O O . ARG A 1 190 ? 116.731 -14.393 38.471 1.00 56.85 209 ARG A O 1
ATOM 1430 N N . GLY A 1 191 ? 118.645 -15.434 39.017 1.00 56.53 210 GLY A N 1
ATOM 1431 C CA . GLY A 1 191 ? 117.951 -16.492 39.775 1.00 56.85 210 GLY A CA 1
ATOM 1432 C C . GLY A 1 191 ? 118.520 -16.754 41.165 1.00 56.83 210 GLY A C 1
ATOM 1433 O O . GLY A 1 191 ? 118.854 -17.893 41.500 1.00 57.25 210 GLY A O 1
ATOM 1434 N N . SER A 1 192 ? 118.594 -15.710 41.989 1.00 56.52 211 SER A N 1
ATOM 1435 C CA . SER A 1 192 ? 119.387 -15.750 43.226 1.00 56.00 211 SER A CA 1
ATOM 1436 C C . SER A 1 192 ? 118.680 -16.352 44.451 1.00 55.30 211 SER A C 1
ATOM 1437 O O . SER A 1 192 ? 117.462 -16.572 44.433 1.00 55.24 211 SER A O 1
ATOM 1440 N N . ALA A 1 193 ? 119.472 -16.600 45.503 1.00 54.07 212 ALA A N 1
ATOM 1441 C CA . ALA A 1 193 ? 119.018 -17.219 46.757 1.00 52.95 212 ALA A CA 1
ATOM 1442 C C . ALA A 1 193 ? 118.063 -16.296 47.500 1.00 51.92 212 ALA A C 1
ATOM 1443 O O . ALA A 1 193 ? 117.023 -16.736 48.022 1.00 51.82 212 ALA A O 1
ATOM 1445 N N . GLU A 1 194 ? 118.442 -15.016 47.533 1.00 50.20 213 GLU A N 1
ATOM 1446 C CA . GLU A 1 194 ? 117.698 -13.968 48.218 1.00 47.93 213 GLU A CA 1
ATOM 1447 C C . GLU A 1 194 ? 116.372 -13.649 47.560 1.00 46.61 213 GLU A C 1
ATOM 1448 O O . GLU A 1 194 ? 115.498 -13.073 48.196 1.00 46.17 213 GLU A O 1
ATOM 1454 N N . ALA A 1 195 ? 116.217 -14.020 46.293 1.00 44.44 214 ALA A N 1
ATOM 1455 C CA . ALA A 1 195 ? 114.999 -13.713 45.551 1.00 42.98 214 ALA A CA 1
ATOM 1456 C C . ALA A 1 195 ? 113.735 -14.246 46.225 1.00 41.46 214 ALA A C 1
ATOM 1457 O O . ALA A 1 195 ? 112.662 -13.661 46.080 1.00 41.09 214 ALA A O 1
ATOM 1459 N N . GLN A 1 196 ? 113.860 -15.354 46.956 1.00 39.76 215 GLN A N 1
ATOM 1460 C CA . GLN A 1 196 ? 112.672 -15.994 47.510 1.00 37.74 215 GLN A CA 1
ATOM 1461 C C . GLN A 1 196 ? 111.964 -15.148 48.574 1.00 35.94 215 GLN A C 1
ATOM 1462 O O . GLN A 1 196 ? 110.774 -14.882 48.443 1.00 35.59 215 GLN A O 1
ATOM 1468 N N . TYR A 1 197 ? 112.698 -14.745 49.607 1.00 34.59 216 TYR A N 1
ATOM 1469 C CA . TYR A 1 197 ? 112.091 -14.044 50.748 1.00 33.15 216 TYR A CA 1
ATOM 1470 C C . TYR A 1 197 ? 112.490 -12.579 50.929 1.00 33.57 216 TYR A C 1
ATOM 1471 O O . TYR A 1 197 ? 112.104 -11.964 51.939 1.00 32.88 216 TYR A O 1
ATOM 1480 N N . CYS A 1 198 ? 113.258 -12.024 49.985 1.00 33.28 217 CYS A N 1
ATOM 1481 C CA . CYS A 1 198 ? 113.585 -10.590 50.023 1.00 32.90 217 CYS A CA 1
ATOM 1482 C C . CYS A 1 198 ? 112.503 -9.837 49.282 1.00 31.87 217 CYS A C 1
ATOM 1483 O O . CYS A 1 198 ? 112.316 -10.026 48.066 1.00 32.88 217 CYS A O 1
ATOM 1486 N N . GLU A 1 199 ? 111.800 -8.971 50.004 1.00 29.68 218 GLU A N 1
ATOM 1487 C CA . GLU A 1 199 ? 110.663 -8.246 49.442 1.00 28.97 218 GLU A CA 1
ATOM 1488 C C . GLU A 1 199 ? 111.119 -6.985 48.717 1.00 28.41 218 GLU A C 1
ATOM 1489 O O . GLU A 1 199 ? 112.187 -6.467 49.001 1.00 28.32 218 GLU A O 1
ATOM 1495 N N . LEU A 1 200 ? 110.300 -6.515 47.778 1.00 27.88 219 LEU A N 1
ATOM 1496 C CA . LEU A 1 200 ? 110.460 -5.166 47.212 1.00 28.21 219 LEU A CA 1
ATOM 1497 C C . LEU A 1 200 ? 109.354 -4.317 47.803 1.00 27.23 219 LEU A C 1
ATOM 1498 O O . LEU A 1 200 ? 108.178 -4.596 47.573 1.00 27.83 219 LEU A O 1
ATOM 1503 N N . ASP A 1 201 ? 109.737 -3.301 48.568 1.00 26.66 220 ASP A N 1
ATOM 1504 C CA . ASP A 1 201 ? 108.760 -2.510 49.337 1.00 25.75 220 ASP A CA 1
ATOM 1505 C C . ASP A 1 201 ? 108.780 -1.031 49.042 1.00 25.35 220 ASP A C 1
ATOM 1506 O O . ASP A 1 201 ? 109.802 -0.484 48.644 1.00 24.12 220 ASP A O 1
ATOM 1511 N N . VAL A 1 202 ? 107.631 -0.391 49.233 1.00 24.21 221 VAL A N 1
ATOM 1512 C CA . VAL A 1 202 ? 107.580 1.064 49.191 1.00 24.47 221 VAL A CA 1
ATOM 1513 C C . VAL A 1 202 ? 107.297 1.552 50.595 1.00 23.43 221 VAL A C 1
ATOM 1514 O O . VAL A 1 202 ? 106.374 1.061 51.257 1.00 24.23 221 VAL A O 1
ATOM 1518 N N . VAL A 1 203 ? 108.086 2.528 51.029 1.00 22.72 222 VAL A N 1
ATOM 1519 C CA . VAL A 1 203 ? 107.929 3.118 52.362 1.00 22.74 222 VAL A CA 1
ATOM 1520 C C . VAL A 1 203 ? 107.671 4.612 52.212 1.00 22.21 222 VAL A C 1
ATOM 1521 O O . VAL A 1 203 ? 108.561 5.377 51.832 1.00 21.40 222 VAL A O 1
ATOM 1525 N N . PRO A 1 204 ? 106.447 5.048 52.481 1.00 21.66 223 PRO A N 1
ATOM 1526 C CA . PRO A 1 204 ? 106.146 6.476 52.375 1.00 22.39 223 PRO A CA 1
ATOM 1527 C C . PRO A 1 204 ? 106.678 7.247 53.582 1.00 22.50 223 PRO A C 1
ATOM 1528 O O . PRO A 1 204 ? 106.631 6.746 54.730 1.00 23.99 223 PRO A O 1
ATOM 1532 N N . GLY A 1 205 ? 107.194 8.446 53.324 1.00 21.59 224 GLY A N 1
ATOM 1533 C CA . GLY A 1 205 ? 107.578 9.393 54.373 1.00 21.87 224 GLY A CA 1
ATOM 1534 C C . GLY A 1 205 ? 106.845 10.704 54.229 1.00 22.63 224 GLY A C 1
ATOM 1535 O O . GLY A 1 205 ? 105.991 10.872 53.356 1.00 23.42 224 GLY A O 1
ATOM 1536 N N . ASP A 1 206 ? 107.202 11.661 55.072 1.00 22.42 225 ASP A N 1
ATOM 1537 C CA . ASP A 1 206 ? 106.544 12.966 55.025 1.00 23.82 225 ASP A CA 1
ATOM 1538 C C . ASP A 1 206 ? 106.814 13.704 53.708 1.00 22.82 225 ASP A C 1
ATOM 1539 O O . ASP A 1 206 ? 107.783 13.424 53.010 1.00 22.65 225 ASP A O 1
ATOM 1544 N N . LEU A 1 207 ? 105.935 14.653 53.407 1.00 23.08 226 LEU A N 1
ATOM 1545 C CA . LEU A 1 207 ? 106.038 15.516 52.224 1.00 23.43 226 LEU A CA 1
ATOM 1546 C C . LEU A 1 207 ? 106.263 14.750 50.929 1.00 22.55 226 LEU A C 1
ATOM 1547 O O . LEU A 1 207 ? 107.072 15.144 50.083 1.00 23.55 226 LEU A O 1
ATOM 1552 N N . ASN A 1 208 ? 105.540 13.645 50.792 1.00 21.66 227 ASN A N 1
ATOM 1553 C CA . ASN A 1 208 ? 105.519 12.919 49.571 1.00 21.62 227 ASN A CA 1
ATOM 1554 C C . ASN A 1 208 ? 106.884 12.390 49.159 1.00 22.72 227 ASN A C 1
ATOM 1555 O O . ASN A 1 208 ? 107.221 12.339 47.975 1.00 23.00 227 ASN A O 1
ATOM 1560 N N . ARG A 1 209 ? 107.661 11.994 50.173 1.00 21.38 228 ARG A N 1
ATOM 1561 C CA . ARG A 1 209 ? 108.871 11.196 49.993 1.00 23.28 228 ARG A CA 1
ATOM 1562 C C . ARG A 1 209 ? 108.528 9.711 49.938 1.00 23.17 228 ARG A C 1
ATOM 1563 O O . ARG A 1 209 ? 107.666 9.242 50.698 1.00 22.79 228 ARG A O 1
ATOM 1571 N N . PHE A 1 210 ? 109.185 8.968 49.029 1.00 23.23 229 PHE A N 1
ATOM 1572 C CA . PHE A 1 210 ? 109.025 7.516 48.974 1.00 23.51 229 PHE A CA 1
ATOM 1573 C C . PHE A 1 210 ? 110.374 6.852 48.869 1.00 24.45 229 PHE A C 1
ATOM 1574 O O . PHE A 1 210 ? 111.187 7.240 48.032 1.00 25.60 229 PHE A O 1
ATOM 1582 N N . THR A 1 211 ? 110.610 5.859 49.720 1.00 23.14 230 THR A N 1
ATOM 1583 C CA . THR A 1 211 ? 111.837 5.075 49.646 1.00 24.06 230 THR A CA 1
ATOM 1584 C C . THR A 1 211 ? 111.457 3.671 49.217 1.00 24.31 230 THR A C 1
ATOM 1585 O O . THR A 1 211 ? 110.571 3.040 49.816 1.00 23.74 230 THR A O 1
ATOM 1589 N N . LEU A 1 212 ? 112.103 3.189 48.158 1.00 24.62 231 LEU A N 1
ATOM 1590 C CA . LEU A 1 212 ? 111.943 1.805 47.750 1.00 25.90 231 LEU A CA 1
ATOM 1591 C C . LEU A 1 212 ? 113.040 0.995 48.405 1.00 25.57 231 LEU A C 1
ATOM 1592 O O . LEU A 1 212 ? 114.182 1.438 48.447 1.00 25.09 231 LEU A O 1
ATOM 1597 N N . THR A 1 213 ? 112.689 -0.164 48.955 1.00 25.97 232 THR A N 1
ATOM 1598 C CA . THR A 1 213 ? 113.670 -0.967 49.714 1.00 27.02 232 THR A CA 1
ATOM 1599 C C . THR A 1 213 ? 113.581 -2.423 49.298 1.00 26.55 232 THR A C 1
ATOM 1600 O O . THR A 1 213 ? 112.614 -2.848 48.666 1.00 26.52 232 THR A O 1
ATOM 1604 N N . GLY A 1 214 ? 114.607 -3.186 49.663 1.00 28.26 233 GLY A N 1
ATOM 1605 C CA . GLY A 1 214 ? 114.584 -4.628 49.415 1.00 29.07 233 GLY A CA 1
ATOM 1606 C C . GLY A 1 214 ? 115.395 -5.001 48.201 1.00 30.11 233 GLY A C 1
ATOM 1607 O O . GLY A 1 214 ? 116.467 -4.435 47.970 1.00 29.59 233 GLY A O 1
ATOM 1608 N N . CYS A 1 215 ? 114.858 -5.924 47.413 1.00 31.78 234 CYS A N 1
ATOM 1609 C CA . CYS A 1 215 ? 115.575 -6.528 46.277 1.00 33.14 234 CYS A CA 1
ATOM 1610 C C . CYS A 1 215 ? 114.815 -6.498 44.986 1.00 33.28 234 CYS A C 1
ATOM 1611 O O . CYS A 1 215 ? 113.591 -6.579 44.966 1.00 32.84 234 CYS A O 1
ATOM 1614 N N . LEU A 1 216 ? 115.569 -6.448 43.891 1.00 33.78 235 LEU A N 1
ATOM 1615 C CA . LEU A 1 216 ? 115.010 -6.586 42.565 1.00 34.56 235 LEU A CA 1
ATOM 1616 C C . LEU A 1 216 ? 115.954 -7.467 41.740 1.00 35.69 235 LEU A C 1
ATOM 1617 O O . LEU A 1 216 ? 117.117 -7.120 41.571 1.00 35.28 235 LEU A O 1
ATOM 1622 N N . PRO A 1 217 ? 115.473 -8.619 41.276 1.00 37.05 236 PRO A N 1
ATOM 1623 C CA . PRO A 1 217 ? 116.244 -9.462 40.343 1.00 37.96 236 PRO A CA 1
ATOM 1624 C C . PRO A 1 217 ? 116.466 -8.718 39.026 1.00 39.43 236 PRO A C 1
ATOM 1625 O O . PRO A 1 217 ? 115.568 -7.997 38.570 1.00 39.21 236 PRO A O 1
ATOM 1629 N N . GLN A 1 218 ? 117.632 -8.906 38.411 1.00 40.88 237 GLN A N 1
ATOM 1630 C CA . GLN A 1 218 ? 117.924 -8.262 37.130 1.00 42.26 237 GLN A CA 1
ATOM 1631 C C . GLN A 1 218 ? 116.849 -8.540 36.091 1.00 42.88 237 GLN A C 1
ATOM 1632 O O . GLN A 1 218 ? 116.320 -9.655 35.992 1.00 42.70 237 GLN A O 1
ATOM 1638 N N . ARG A 1 219 ? 116.508 -7.498 35.345 1.00 43.49 238 ARG A N 1
ATOM 1639 C CA . ARG A 1 219 ? 115.505 -7.575 34.299 1.00 44.67 238 ARG A CA 1
ATOM 1640 C C . ARG A 1 219 ? 115.963 -6.754 33.101 1.00 45.10 238 ARG A C 1
ATOM 1641 O O . ARG A 1 219 ? 116.731 -5.800 33.252 1.00 45.16 238 ARG A O 1
ATOM 1649 N N . SER A 1 220 ? 115.499 -7.145 31.914 1.00 45.73 239 SER A N 1
ATOM 1650 C CA . SER A 1 220 ? 115.860 -6.451 30.678 1.00 45.83 239 SER A CA 1
ATOM 1651 C C . SER A 1 220 ? 115.046 -5.174 30.512 1.00 45.74 239 SER A C 1
ATOM 1652 O O . SER A 1 220 ? 115.485 -4.227 29.853 1.00 46.03 239 SER A O 1
ATOM 1655 N N . GLU A 1 221 ? 113.871 -5.157 31.138 1.00 45.05 240 GLU A N 1
ATOM 1656 C CA . GLU A 1 221 ? 112.921 -4.058 31.048 1.00 44.72 240 GLU A CA 1
ATOM 1657 C C . GLU A 1 221 ? 112.768 -3.422 32.438 1.00 43.34 240 GLU A C 1
ATOM 1658 O O . GLU A 1 221 ? 112.816 -4.133 33.445 1.00 43.22 240 GLU A O 1
ATOM 1664 N N . PRO A 1 222 ? 112.616 -2.097 32.508 1.00 42.02 241 PRO A N 1
ATOM 1665 C CA . PRO A 1 222 ? 112.289 -1.442 33.784 1.00 40.56 241 PRO A CA 1
ATOM 1666 C C . PRO A 1 222 ? 110.940 -1.911 34.310 1.00 39.11 241 PRO A C 1
ATOM 1667 O O . PRO A 1 222 ? 110.035 -2.200 33.529 1.00 39.04 241 PRO A O 1
ATOM 1671 N N . LEU A 1 223 ? 110.808 -1.975 35.633 1.00 37.64 242 LEU A N 1
ATOM 1672 C CA . LEU A 1 223 ? 109.548 -2.352 36.261 1.00 35.83 242 LEU A CA 1
ATOM 1673 C C . LEU A 1 223 ? 108.708 -1.084 36.463 1.00 34.82 242 LEU A C 1
ATOM 1674 O O . LEU A 1 223 ? 109.163 -0.158 37.142 1.00 34.56 242 LEU A O 1
ATOM 1679 N N . PRO A 1 224 ? 107.520 -1.013 35.852 1.00 33.81 243 PRO A N 1
ATOM 1680 C CA . PRO A 1 224 ? 106.625 0.121 36.060 1.00 32.96 243 PRO A CA 1
ATOM 1681 C C . PRO A 1 224 ? 105.909 -0.030 37.393 1.00 31.58 24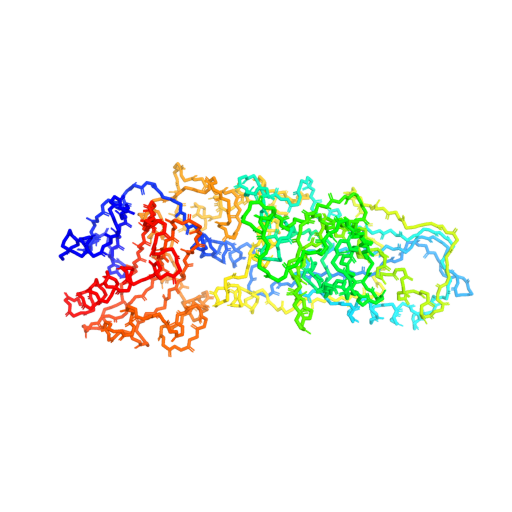3 PRO A C 1
ATOM 1682 O O . PRO A 1 224 ? 105.490 -1.128 37.746 1.00 30.80 243 PRO A O 1
ATOM 1686 N N . LEU A 1 225 ? 105.803 1.070 38.131 1.00 29.96 244 LEU A N 1
ATOM 1687 C CA . LEU A 1 225 ? 105.139 1.074 39.428 1.00 27.88 244 LEU A CA 1
ATOM 1688 C C . LEU A 1 225 ? 104.307 2.342 39.498 1.00 27.39 244 LEU A C 1
ATOM 1689 O O . LEU A 1 225 ? 104.662 3.355 38.896 1.00 28.25 244 LEU A O 1
ATOM 1694 N N . ALA A 1 226 ? 103.170 2.288 40.177 1.00 25.30 245 ALA A N 1
ATOM 1695 C CA . ALA A 1 226 ? 102.391 3.490 40.372 1.00 23.81 245 ALA A CA 1
ATOM 1696 C C . ALA A 1 226 ? 102.069 3.524 41.843 1.00 23.55 245 ALA A C 1
ATOM 1697 O O . ALA A 1 226 ? 101.713 2.485 42.434 1.00 23.28 245 ALA A O 1
ATOM 1699 N N . PHE A 1 227 ? 102.186 4.711 42.421 1.00 21.47 246 PHE A N 1
ATOM 1700 C CA . PHE A 1 227 ? 101.959 4.914 43.864 1.00 20.48 246 PHE A CA 1
ATOM 1701 C C . PHE A 1 227 ? 100.980 6.012 44.163 1.00 20.85 246 PHE A C 1
ATOM 1702 O O . PHE A 1 227 ? 100.846 6.972 43.381 1.00 21.13 246 PHE A O 1
ATOM 1710 N N . ALA A 1 228 ? 100.320 5.884 45.320 1.00 17.93 247 ALA A N 1
ATOM 1711 C CA . ALA A 1 228 ? 99.405 6.895 45.816 1.00 19.42 247 ALA A CA 1
ATOM 1712 C C . ALA A 1 228 ? 100.123 7.970 46.622 1.00 19.78 247 ALA A C 1
ATOM 1713 O O . ALA A 1 228 ? 100.936 7.696 47.530 1.00 19.87 247 ALA A O 1
ATOM 1715 N N . VAL A 1 229 ? 99.778 9.207 46.313 1.00 19.75 248 VAL A N 1
ATOM 1716 C CA . VAL A 1 229 ? 100.175 10.371 47.116 1.00 20.20 248 VAL A CA 1
ATOM 1717 C C . VAL A 1 229 ? 99.505 10.330 48.501 1.00 20.06 248 VAL A C 1
ATOM 1718 O O . VAL A 1 229 ? 98.279 10.191 48.615 1.00 20.90 248 VAL A O 1
ATOM 1722 N N . GLN A 1 230 ? 100.318 10.447 49.559 1.00 19.82 249 GLN A N 1
ATOM 1723 C CA . GLN A 1 230 ? 99.814 10.451 50.924 1.00 19.92 249 GLN A CA 1
ATOM 1724 C C . GLN A 1 230 ? 99.438 11.825 51.476 1.00 21.15 249 GLN A C 1
ATOM 1725 O O . GLN A 1 230 ? 98.616 11.913 52.389 1.00 22.30 249 GLN A O 1
ATOM 1731 N N . ASP A 1 231 ? 100.046 12.888 50.930 1.00 20.82 250 ASP A N 1
ATOM 1732 C CA . ASP A 1 231 ? 99.785 14.260 51.383 1.00 21.49 250 ASP A CA 1
ATOM 1733 C C . ASP A 1 231 ? 99.339 15.084 50.180 1.00 21.01 250 ASP A C 1
ATOM 1734 O O . ASP A 1 231 ? 100.145 15.782 49.552 1.00 21.94 250 ASP A O 1
ATOM 1739 N N . GLY A 1 232 ? 98.053 14.964 49.868 1.00 21.10 251 GLY A N 1
ATOM 1740 C CA . GLY A 1 232 ? 97.437 15.679 48.732 1.00 21.92 251 GLY A CA 1
ATOM 1741 C C . GLY A 1 232 ? 97.565 17.187 48.829 1.00 21.39 251 GLY A C 1
ATOM 1742 O O . GLY A 1 232 ? 97.774 17.851 47.814 1.00 21.31 251 GLY A O 1
ATOM 1743 N N . ALA A 1 233 ? 97.441 17.744 50.025 1.00 21.67 252 ALA A N 1
ATOM 1744 C CA . ALA A 1 233 ? 97.581 19.202 50.179 1.00 21.39 252 ALA A CA 1
ATOM 1745 C C . ALA A 1 233 ? 98.952 19.721 49.769 1.00 21.84 252 ALA A C 1
ATOM 1746 O O . ALA A 1 233 ? 99.056 20.726 49.058 1.00 20.58 252 ALA A O 1
ATOM 1748 N N . SER A 1 234 ? 100.016 19.025 50.192 1.00 20.63 253 SER A N 1
ATOM 1749 C CA . SER A 1 234 ? 101.379 19.415 49.822 1.00 21.48 253 SER A CA 1
ATOM 1750 C C . SER A 1 234 ? 101.614 19.248 48.335 1.00 21.46 253 SER A C 1
ATOM 1751 O O . SER A 1 234 ? 102.258 20.092 47.690 1.00 21.95 253 SER A O 1
ATOM 1754 N N . TYR A 1 235 ? 101.074 18.162 47.803 1.00 21.70 254 TYR A N 1
ATOM 1755 C CA . TYR A 1 235 ? 101.242 17.802 46.402 1.00 20.99 254 TYR A CA 1
ATOM 1756 C C . TYR A 1 235 ? 100.586 18.863 45.529 1.00 20.99 254 TYR A C 1
ATOM 1757 O O . TYR A 1 235 ? 101.244 19.427 44.620 1.00 20.54 254 TYR A O 1
ATOM 1766 N N . ALA A 1 236 ? 99.340 19.204 45.859 1.00 21.27 255 ALA A N 1
ATOM 1767 C CA . ALA A 1 236 ? 98.558 20.196 45.099 1.00 21.79 255 ALA A CA 1
ATOM 1768 C C . ALA A 1 236 ? 99.223 21.562 45.209 1.00 22.35 255 ALA A C 1
ATOM 1769 O O . ALA A 1 236 ? 99.322 22.306 44.230 1.00 23.40 255 ALA A O 1
ATOM 1771 N N . GLY A 1 237 ? 99.708 21.878 46.412 1.00 21.87 256 GLY A N 1
ATOM 1772 C CA . GLY A 1 237 ? 100.481 23.122 46.629 1.00 21.81 256 GLY A CA 1
ATOM 1773 C C . GLY A 1 237 ? 101.696 23.238 45.742 1.00 23.36 256 GLY A C 1
ATOM 1774 O O . GLY A 1 237 ? 102.002 24.328 45.200 1.00 24.21 256 GLY A O 1
ATOM 1775 N N . ALA A 1 238 ? 102.429 22.139 45.613 1.00 22.67 257 ALA A N 1
ATOM 1776 C CA . ALA A 1 238 ? 103.647 22.141 44.799 1.00 21.33 257 ALA A CA 1
ATOM 1777 C C . ALA A 1 238 ? 103.289 22.305 43.328 1.00 21.62 257 ALA A C 1
ATOM 1778 O O . ALA A 1 238 ? 104.016 22.968 42.586 1.00 22.72 257 ALA A O 1
ATOM 1780 N N . ILE A 1 239 ? 102.172 21.710 42.905 1.00 21.79 258 ILE A N 1
ATOM 1781 C CA . ILE A 1 239 ? 101.749 21.888 41.505 1.00 22.47 258 ILE A CA 1
ATOM 1782 C C . ILE A 1 239 ? 101.328 23.329 41.262 1.00 22.55 258 ILE A C 1
ATOM 1783 O O . ILE A 1 239 ? 101.743 23.931 40.265 1.00 23.28 258 ILE A O 1
ATOM 1788 N N . LEU A 1 240 ? 100.561 23.881 42.194 1.00 22.53 259 LEU A N 1
ATOM 1789 C CA . LEU A 1 240 ? 100.173 25.292 42.117 1.00 22.02 259 LEU A CA 1
ATOM 1790 C C . LEU A 1 240 ? 101.427 26.190 42.063 1.00 22.84 259 LEU A C 1
ATOM 1791 O O . LEU A 1 240 ? 101.496 27.090 41.222 1.00 23.67 259 LEU A O 1
ATOM 1796 N N . LYS A 1 241 ? 102.426 25.905 42.893 1.00 22.98 260 LYS A N 1
ATOM 1797 C CA . LYS A 1 241 ? 103.652 26.705 42.944 1.00 23.17 260 LYS A CA 1
ATOM 1798 C C . LYS A 1 241 ? 104.368 26.676 41.591 1.00 24.32 260 LYS A C 1
ATOM 1799 O O . LYS A 1 241 ? 104.820 27.709 41.054 1.00 24.51 260 LYS A O 1
ATOM 1805 N N . TYR A 1 242 ? 104.438 25.475 41.036 1.00 23.39 261 TYR A N 1
ATOM 1806 C CA . TYR A 1 242 ? 105.066 25.277 39.734 1.00 24.22 261 TYR A CA 1
ATOM 1807 C C . TYR A 1 242 ? 104.330 26.086 38.664 1.00 23.42 261 TYR A C 1
ATOM 1808 O O . TYR A 1 242 ? 104.983 26.812 37.908 1.00 23.76 261 TYR A O 1
ATOM 1817 N N . GLU A 1 243 ? 102.998 25.995 38.622 1.00 23.26 262 GLU A N 1
ATOM 1818 C CA . GLU A 1 243 ? 102.229 26.706 37.574 1.00 22.09 262 GLU A CA 1
ATOM 1819 C C . GLU A 1 243 ? 102.290 28.237 37.732 1.00 23.44 262 GLU A C 1
ATOM 1820 O O . GLU A 1 243 ? 102.402 28.965 36.738 1.00 23.52 262 GLU A O 1
ATOM 1826 N N . LEU A 1 244 ? 102.249 28.721 38.970 1.00 22.97 263 LEU A N 1
ATOM 1827 C CA . LEU A 1 244 ? 102.454 30.152 39.222 1.00 22.16 263 LEU A CA 1
ATOM 1828 C C . LEU A 1 244 ? 103.785 30.631 38.669 1.00 22.75 263 LEU A C 1
ATOM 1829 O O . LEU A 1 244 ? 103.837 31.643 37.964 1.00 23.87 263 LEU A O 1
ATOM 1834 N N . LYS A 1 245 ? 104.857 29.913 38.980 1.00 24.32 264 LYS A N 1
ATOM 1835 C CA . LYS A 1 245 ? 106.191 30.260 38.493 1.00 26.88 264 LYS A CA 1
ATOM 1836 C C . LYS A 1 245 ? 106.273 30.244 36.967 1.00 27.11 264 LYS A C 1
ATOM 1837 O O . LYS A 1 245 ? 106.837 31.171 36.366 1.00 26.11 264 LYS A O 1
ATOM 1843 N N . GLN A 1 246 ? 105.676 29.224 36.342 1.00 26.73 265 GLN A N 1
ATOM 1844 C CA . GLN A 1 246 ? 105.732 29.121 34.880 1.00 27.85 265 GLN A CA 1
ATOM 1845 C C . GLN A 1 246 ? 104.983 30.273 34.227 1.00 27.64 265 GLN A C 1
ATOM 1846 O O . GLN A 1 246 ? 105.395 30.746 33.149 1.00 27.85 265 GLN A O 1
ATOM 1852 N N . ALA A 1 247 ? 103.903 30.715 34.875 1.00 27.16 266 ALA A N 1
ATOM 1853 C CA . ALA A 1 247 ? 103.074 31.838 34.411 1.00 27.41 266 ALA A CA 1
ATOM 1854 C C . ALA A 1 247 ? 103.720 33.207 34.738 1.00 28.22 266 ALA A C 1
ATOM 1855 O O . ALA A 1 247 ? 103.210 34.252 34.333 1.00 29.71 266 ALA A O 1
ATOM 1857 N N . GLY A 1 248 ? 104.833 33.194 35.465 1.00 28.02 267 GLY A N 1
ATOM 1858 C CA . GLY A 1 248 ? 105.557 34.416 35.806 1.00 28.73 267 GLY A CA 1
ATOM 1859 C C . GLY A 1 248 ? 104.955 35.212 36.950 1.00 28.68 267 GLY A C 1
ATOM 1860 O O . GLY A 1 248 ? 105.229 36.420 37.080 1.00 30.57 267 GLY A O 1
ATOM 1861 N N . ILE A 1 249 ? 104.152 34.561 37.788 1.00 26.98 268 ILE A N 1
ATOM 1862 C CA . ILE A 1 249 ? 103.575 35.214 38.964 1.00 26.24 268 ILE A CA 1
ATOM 1863 C C . ILE A 1 249 ? 104.519 34.948 40.136 1.00 26.96 268 ILE A C 1
ATOM 1864 O O . ILE A 1 249 ? 104.814 33.780 40.453 1.00 27.74 268 ILE A O 1
ATOM 1869 N N . THR A 1 250 ? 105.017 36.011 40.774 1.00 27.16 269 THR A N 1
ATOM 1870 C CA . THR A 1 250 ? 105.890 35.854 41.933 1.00 27.26 269 THR A CA 1
ATOM 1871 C C . THR A 1 250 ? 105.127 36.084 43.239 1.00 27.02 269 THR A C 1
ATOM 1872 O O . THR A 1 250 ? 104.070 36.710 43.236 1.00 26.61 269 THR A O 1
ATOM 1876 N N . TRP A 1 251 ? 105.693 35.595 44.347 1.00 27.77 270 TRP A N 1
ATOM 1877 C CA . TRP A 1 251 ? 105.120 35.829 45.688 1.00 27.64 270 TRP A CA 1
ATOM 1878 C C . TRP A 1 251 ? 106.204 35.936 46.766 1.00 27.76 270 TRP A C 1
ATOM 1879 O O . TRP A 1 251 ? 107.273 35.295 46.672 1.00 27.16 270 TRP A O 1
ATOM 1890 N N . SER A 1 252 ? 105.891 36.706 47.797 1.00 28.37 271 SER A N 1
ATOM 1891 C CA . SER A 1 252 ? 106.847 37.041 48.847 1.00 29.25 271 SER A CA 1
ATOM 1892 C C . SER A 1 252 ? 106.741 36.118 50.046 1.00 29.82 271 SER A C 1
ATOM 1893 O O . SER A 1 252 ? 107.720 35.944 50.778 1.00 31.06 271 SER A O 1
ATOM 1896 N N . GLY A 1 253 ? 105.563 35.521 50.230 1.00 29.35 272 GLY A N 1
ATOM 1897 C CA . GLY A 1 253 ? 105.303 34.657 51.377 1.00 29.87 272 GLY A CA 1
ATOM 1898 C C . GLY A 1 253 ? 105.705 33.221 51.153 1.00 29.54 272 GLY A C 1
ATOM 1899 O O . GLY A 1 253 ? 106.692 32.949 50.493 1.00 30.72 272 GLY A O 1
ATOM 1900 N N . THR A 1 254 ? 104.937 32.289 51.716 1.00 29.68 273 THR A N 1
ATOM 1901 C CA . THR A 1 254 ? 105.165 30.873 51.482 1.00 30.12 273 THR A CA 1
ATOM 1902 C C . THR A 1 254 ? 103.845 30.166 51.225 1.00 29.65 273 THR A C 1
ATOM 1903 O O . THR A 1 254 ? 102.780 30.761 51.359 1.00 29.48 273 THR A O 1
ATOM 1907 N N . LEU A 1 255 ? 103.951 28.898 50.839 1.00 29.62 274 LEU A N 1
ATOM 1908 C CA . LEU A 1 255 ? 102.804 28.010 50.728 1.00 29.81 274 LEU A CA 1
ATOM 1909 C C . LEU A 1 255 ? 102.446 27.521 52.102 1.00 28.73 274 LEU A C 1
ATOM 1910 O O . LEU A 1 255 ? 103.276 26.912 52.788 1.00 28.46 274 LEU A O 1
ATOM 1915 N N . LEU A 1 256 ? 101.199 27.762 52.494 1.00 27.00 275 LEU A N 1
ATOM 1916 C CA . LEU A 1 256 ? 100.675 27.353 53.791 1.00 27.05 275 LEU A CA 1
ATOM 1917 C C . LEU A 1 256 ? 99.356 26.633 53.614 1.00 26.78 275 LEU A C 1
ATOM 1918 O O . LEU A 1 256 ? 98.605 26.949 52.704 1.00 27.02 275 LEU A O 1
ATOM 1923 N N . ARG A 1 257 ? 99.058 25.690 54.506 1.00 27.76 276 ARG A N 1
ATOM 1924 C CA . ARG A 1 257 ? 97.754 25.021 54.472 1.00 28.59 276 ARG A CA 1
ATOM 1925 C C . ARG A 1 257 ? 96.749 25.834 55.264 1.00 28.74 276 ARG A C 1
ATOM 1926 O O . ARG A 1 257 ? 97.083 26.378 56.310 1.00 30.06 276 ARG A O 1
ATOM 1934 N N . GLN A 1 258 ? 95.522 25.908 54.767 1.00 28.23 277 GLN A N 1
ATOM 1935 C CA . GLN A 1 258 ? 94.415 26.534 55.502 1.00 28.48 277 GLN A CA 1
ATOM 1936 C C . GLN A 1 258 ? 93.357 25.461 55.764 1.00 28.60 277 GLN A C 1
ATOM 1937 O O . GLN A 1 258 ? 92.709 24.995 54.832 1.00 28.76 277 GLN A O 1
ATOM 1943 N N . THR A 1 259 ? 93.196 25.075 57.029 1.00 28.99 278 THR A N 1
ATOM 1944 C CA . THR A 1 259 ? 92.289 23.977 57.411 1.00 29.48 278 THR A CA 1
ATOM 1945 C C . THR A 1 259 ? 90.982 24.417 58.070 1.00 30.15 278 THR A C 1
ATOM 1946 O O . THR A 1 259 ? 90.049 23.625 58.200 1.00 30.15 278 THR A O 1
ATOM 1950 N N . GLN A 1 260 ? 90.918 25.661 58.527 1.00 31.38 279 GLN A N 1
ATOM 1951 C CA . GLN A 1 260 ? 89.753 26.111 59.308 1.00 32.59 279 GLN A CA 1
ATOM 1952 C C . GLN A 1 260 ? 88.747 26.816 58.409 1.00 32.42 279 GLN A C 1
ATOM 1953 O O . GLN A 1 260 ? 89.134 27.477 57.447 1.00 32.41 279 GLN A O 1
ATOM 1959 N N . VAL A 1 261 ? 87.459 26.635 58.692 1.00 33.06 280 VAL A N 1
ATOM 1960 C CA . VAL A 1 261 ? 86.409 27.244 57.876 1.00 34.08 280 VAL A CA 1
ATOM 1961 C C . VAL A 1 261 ? 86.565 28.768 57.885 1.00 35.03 280 VAL A C 1
ATOM 1962 O O . VAL A 1 261 ? 86.893 29.359 58.913 1.00 35.53 280 VAL A O 1
ATOM 1966 N N . ASN A 1 262 ? 86.337 29.388 56.740 1.00 36.01 281 ASN A N 1
ATOM 1967 C CA . ASN A 1 262 ? 86.598 30.810 56.580 1.00 36.34 281 ASN A CA 1
ATOM 1968 C C . ASN A 1 262 ? 85.713 31.380 55.484 1.00 37.63 281 ASN A C 1
ATOM 1969 O O . ASN A 1 262 ? 85.299 30.648 54.587 1.00 37.78 281 ASN A O 1
ATOM 1974 N N . GLU A 1 263 ? 85.440 32.682 55.548 1.00 38.49 282 GLU A N 1
ATOM 1975 C CA . GLU A 1 263 ? 84.658 33.325 54.505 1.00 40.03 282 GLU A CA 1
ATOM 1976 C C . GLU A 1 263 ? 85.440 33.348 53.200 1.00 39.74 282 GLU A C 1
ATOM 1977 O O . GLU A 1 263 ? 86.630 33.683 53.198 1.00 40.56 282 GLU A O 1
ATOM 1983 N N . PRO A 1 264 ? 84.796 32.937 52.109 1.00 39.79 283 PRO A N 1
ATOM 1984 C CA . PRO A 1 264 ? 85.403 32.981 50.792 1.00 39.55 283 PRO A CA 1
ATOM 1985 C C . PRO A 1 264 ? 85.771 34.392 50.372 1.00 39.82 283 PRO A C 1
ATOM 1986 O O . PRO A 1 264 ? 85.057 35.349 50.698 1.00 39.69 283 PRO A O 1
ATOM 1990 N N . GLY A 1 265 ? 86.890 34.508 49.665 1.00 39.48 284 GLY A N 1
ATOM 1991 C CA . GLY A 1 265 ? 87.277 35.761 49.034 1.00 38.69 284 GLY A CA 1
ATOM 1992 C C . GLY A 1 265 ? 86.583 35.889 47.695 1.00 38.36 284 GLY A C 1
ATOM 1993 O O . GLY A 1 265 ? 85.612 35.182 47.413 1.00 37.59 284 GLY A O 1
ATOM 1994 N N . THR A 1 266 ? 87.088 36.783 46.858 1.00 37.88 285 THR A N 1
ATOM 1995 C CA . THR A 1 266 ? 86.572 36.939 45.505 1.00 38.02 285 THR A CA 1
ATOM 1996 C C . THR A 1 266 ? 87.084 35.830 44.592 1.00 37.05 285 THR A C 1
ATOM 1997 O O . THR A 1 266 ? 88.291 35.698 44.394 1.00 37.55 285 THR A O 1
ATOM 2001 N N . VAL A 1 267 ? 86.162 35.054 44.027 1.00 36.44 286 VAL A N 1
ATOM 2002 C CA . VAL A 1 267 ? 86.514 33.982 43.102 1.00 35.11 286 VAL A CA 1
ATOM 2003 C C . VAL A 1 267 ? 87.002 34.593 41.808 1.00 34.47 286 VAL A C 1
ATOM 2004 O O . VAL A 1 267 ? 86.239 35.279 41.108 1.00 34.98 286 VAL A O 1
ATOM 2008 N N . VAL A 1 268 ? 88.270 34.339 41.498 1.00 33.74 287 VAL A N 1
ATOM 2009 C CA . VAL A 1 268 ? 88.906 34.880 40.309 1.00 33.08 287 VAL A CA 1
ATOM 2010 C C . VAL A 1 268 ? 89.106 33.811 39.231 1.00 32.61 287 VAL A C 1
ATOM 2011 O O . VAL A 1 268 ? 89.277 34.116 38.060 1.00 32.58 287 VAL A O 1
ATOM 2015 N N . ALA A 1 269 ? 89.093 32.540 39.634 1.00 31.62 288 ALA A N 1
ATOM 2016 C CA . ALA A 1 269 ? 89.172 31.436 38.684 1.00 30.39 288 ALA A CA 1
ATOM 2017 C C . ALA A 1 269 ? 88.483 30.224 39.318 1.00 29.68 288 ALA A C 1
ATOM 2018 O O . ALA A 1 269 ? 88.458 30.104 40.537 1.00 28.69 288 ALA A O 1
ATOM 2020 N N . SER A 1 270 ? 87.883 29.377 38.492 1.00 29.77 289 SER A N 1
ATOM 2021 C CA . SER A 1 270 ? 87.195 28.186 39.018 1.00 30.00 289 SER A CA 1
ATOM 2022 C C . SER A 1 270 ? 87.170 27.022 38.044 1.00 29.18 289 SER A C 1
ATOM 2023 O O . SER A 1 270 ? 87.357 27.192 36.834 1.00 28.80 289 SER A O 1
ATOM 2026 N N . LYS A 1 271 ? 86.931 25.822 38.591 1.00 28.66 290 LYS A N 1
ATOM 2027 C CA . LYS A 1 271 ? 86.704 24.650 37.775 1.00 27.38 290 LYS A CA 1
ATOM 2028 C C . LYS A 1 271 ? 85.655 23.850 38.494 1.00 27.23 290 LYS A C 1
ATOM 2029 O O . LYS A 1 271 ? 85.765 23.637 39.707 1.00 26.21 290 LYS A O 1
ATOM 2035 N N . GLN A 1 272 ? 84.625 23.466 37.746 1.00 26.30 291 GLN A N 1
ATOM 2036 C CA . GLN A 1 272 ? 83.600 22.542 38.235 1.00 26.83 291 GLN A CA 1
ATOM 2037 C C . GLN A 1 272 ? 83.680 21.207 37.526 1.00 26.64 291 GLN A C 1
ATOM 2038 O O . GLN A 1 272 ? 83.965 21.123 36.328 1.00 26.94 291 GLN A O 1
ATOM 2044 N N . SER A 1 273 ? 83.468 20.130 38.285 1.00 26.25 292 SER A N 1
ATOM 2045 C CA . SER A 1 273 ? 83.433 18.795 37.689 1.00 25.44 292 SER A CA 1
ATOM 2046 C C . SER A 1 273 ? 82.238 18.604 36.766 1.00 25.41 292 SER A C 1
ATOM 2047 O O . SER A 1 273 ? 81.345 19.442 36.725 1.00 26.55 292 SER A O 1
ATOM 2050 N N . ALA A 1 274 ? 82.249 17.512 36.013 1.00 24.79 293 ALA A N 1
ATOM 2051 C CA . ALA A 1 274 ? 81.015 16.997 35.400 1.00 25.53 293 ALA A CA 1
ATOM 2052 C C . ALA A 1 274 ? 79.891 16.882 36.447 1.00 26.15 293 ALA A C 1
ATOM 2053 O O . ALA A 1 274 ? 80.173 16.821 37.655 1.00 26.89 293 ALA A O 1
ATOM 2055 N N . PRO A 1 275 ? 78.628 16.827 36.017 1.00 25.48 294 PRO A N 1
ATOM 2056 C CA . PRO A 1 275 ? 77.507 16.622 36.939 1.00 24.77 294 PRO A CA 1
ATOM 2057 C C . PRO A 1 275 ? 77.632 15.312 37.735 1.00 23.77 294 PRO A C 1
ATOM 2058 O O . PRO A 1 275 ? 78.172 14.302 37.220 1.00 23.96 294 PRO A O 1
ATOM 2062 N N . LEU A 1 276 ? 77.113 15.343 38.955 1.00 23.86 295 LEU A N 1
ATOM 2063 C CA . LEU A 1 276 ? 77.222 14.176 39.856 1.00 24.07 295 LEU A CA 1
ATOM 2064 C C . LEU A 1 276 ? 76.683 12.878 39.231 1.00 23.98 295 LEU A C 1
ATOM 2065 O O . LEU A 1 276 ? 77.295 11.827 39.375 1.00 23.55 295 LEU A O 1
ATOM 2070 N N . HIS A 1 277 ? 75.563 12.942 38.503 1.00 23.40 296 HIS A N 1
ATOM 2071 C CA . HIS A 1 277 ? 75.053 11.721 37.887 1.00 22.31 296 HIS A CA 1
ATOM 2072 C C . HIS A 1 277 ? 76.097 11.089 36.958 1.00 22.17 296 HIS A C 1
ATOM 2073 O O . HIS A 1 277 ? 76.276 9.876 36.945 1.00 22.92 296 HIS A O 1
ATOM 2080 N N . ASP A 1 278 ? 76.830 11.917 36.199 1.00 21.67 297 ASP A N 1
ATOM 2081 C CA . ASP A 1 278 ? 77.846 11.396 35.319 1.00 21.99 297 ASP A CA 1
ATOM 2082 C C . ASP A 1 278 ? 78.954 10.707 36.101 1.00 20.78 297 ASP A C 1
ATOM 2083 O O . ASP A 1 278 ? 79.490 9.701 35.651 1.00 21.30 297 ASP A O 1
ATOM 2088 N N . LEU A 1 279 ? 79.339 11.328 37.216 1.00 21.57 298 LEU A N 1
ATOM 2089 C CA . LEU A 1 279 ? 80.413 10.768 38.069 1.00 21.49 298 LEU A CA 1
ATOM 2090 C C . LEU A 1 279 ? 79.998 9.486 38.781 1.00 20.93 298 LEU A C 1
ATOM 2091 O O . LEU A 1 279 ? 80.804 8.568 38.914 1.00 21.52 298 LEU A O 1
ATOM 2096 N N . LEU A 1 280 ? 78.771 9.469 39.272 1.00 21.26 299 LEU A N 1
ATOM 2097 C CA . LEU A 1 280 ? 78.184 8.241 39.851 1.00 19.76 299 LEU A CA 1
ATOM 2098 C C . LEU A 1 280 ? 78.149 7.114 38.851 1.00 20.63 299 LEU A C 1
ATOM 2099 O O . LEU A 1 280 ? 78.376 5.966 39.213 1.00 18.92 299 LEU A O 1
ATOM 2104 N N . LYS A 1 281 ? 77.896 7.435 37.575 1.00 20.83 300 LYS A N 1
ATOM 2105 C CA . LYS A 1 281 ? 77.930 6.416 36.534 1.00 22.46 300 LYS A CA 1
ATOM 2106 C C . LYS A 1 281 ? 79.300 5.824 36.395 1.00 21.87 300 LYS A C 1
ATOM 2107 O O . LYS A 1 281 ? 79.468 4.616 36.346 1.00 22.72 300 LYS A O 1
ATOM 2113 N N . ILE A 1 282 ? 80.329 6.684 36.297 1.00 21.35 301 ILE A N 1
ATOM 2114 C CA . ILE A 1 282 ? 81.685 6.175 36.266 1.00 22.44 301 ILE A CA 1
ATOM 2115 C C . ILE A 1 282 ? 81.933 5.301 37.514 1.00 21.48 301 ILE A C 1
ATOM 2116 O O . ILE A 1 282 ? 82.455 4.180 37.417 1.00 22.59 301 ILE A O 1
ATOM 2121 N N . MET A 1 283 ? 81.521 5.819 38.671 1.00 21.48 302 MET A N 1
ATOM 2122 C CA . MET A 1 283 ? 81.762 5.128 39.938 1.00 21.11 302 MET A CA 1
ATOM 2123 C C . MET A 1 283 ? 81.187 3.713 39.935 1.00 21.22 302 MET A C 1
ATOM 2124 O O . MET A 1 283 ? 81.844 2.744 40.347 1.00 19.96 302 MET A O 1
ATOM 2129 N N . LEU A 1 284 ? 79.976 3.583 39.439 1.00 20.83 303 LEU A N 1
ATOM 2130 C CA . LEU A 1 284 ? 79.292 2.292 39.442 1.00 21.02 303 LEU A CA 1
ATOM 2131 C C . LEU A 1 284 ? 79.774 1.365 38.333 1.00 22.27 303 LEU A C 1
ATOM 2132 O O . LEU A 1 284 ? 79.893 0.168 38.533 1.00 22.70 303 LEU A O 1
ATOM 2137 N N . LYS A 1 285 ? 80.072 1.923 37.156 1.00 22.40 304 LYS A N 1
ATOM 2138 C CA . LYS A 1 285 ? 80.513 1.112 36.026 1.00 22.75 304 LYS A CA 1
ATOM 2139 C C . LYS A 1 285 ? 81.918 0.578 36.260 1.00 23.93 304 LYS A C 1
ATOM 2140 O O . LYS A 1 285 ? 82.199 -0.567 35.933 1.00 26.66 304 LYS A O 1
ATOM 2146 N N . LYS A 1 286 ? 82.794 1.417 36.827 1.00 23.60 305 LYS A N 1
ATOM 2147 C CA . LYS A 1 286 ? 84.219 1.110 36.928 1.00 24.37 305 LYS A CA 1
ATOM 2148 C C . LYS A 1 286 ? 84.660 0.820 38.355 1.00 23.58 305 LYS A C 1
ATOM 2149 O O . LYS A 1 286 ? 85.835 0.475 38.599 1.00 24.72 305 LYS A O 1
ATOM 2155 N N . SER A 1 287 ? 83.746 0.959 39.313 1.00 22.46 306 SER A N 1
ATOM 2156 C CA . SER A 1 287 ? 84.054 0.695 40.746 1.00 21.74 306 SER A CA 1
ATOM 2157 C C . SER A 1 287 ? 85.116 1.687 41.232 1.00 22.11 306 SER A C 1
ATOM 2158 O O . SER A 1 287 ? 86.172 1.298 41.735 1.00 22.54 306 SER A O 1
ATOM 2162 N N . ASP A 1 288 ? 84.823 2.970 41.089 1.00 20.24 307 ASP A N 1
ATOM 2163 C CA . ASP A 1 288 ? 85.809 4.008 41.350 1.00 20.39 307 ASP A CA 1
ATOM 2164 C C . ASP A 1 288 ? 85.772 4.413 42.801 1.00 19.64 307 ASP A C 1
ATOM 2165 O O . ASP A 1 288 ? 84.859 5.106 43.254 1.00 19.14 307 ASP A O 1
ATOM 21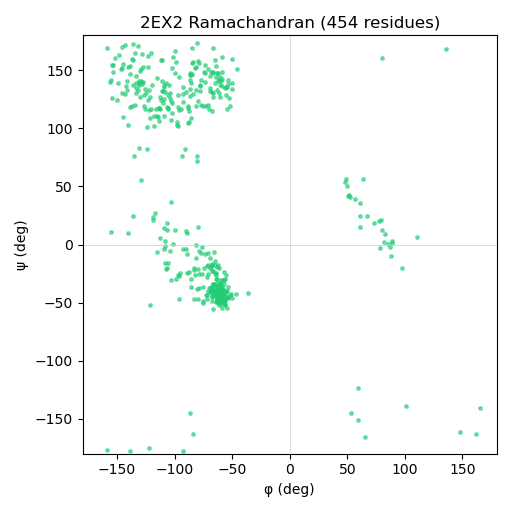70 N N . ASN A 1 289 ? 86.772 3.949 43.553 1.00 20.04 308 ASN A N 1
ATOM 2171 C CA . ASN A 1 289 ? 86.828 4.219 44.994 1.00 19.27 308 ASN A CA 1
ATOM 2172 C C . ASN A 1 289 ? 86.943 5.713 45.331 1.00 18.75 308 ASN A C 1
ATOM 2173 O O . ASN A 1 289 ? 86.376 6.190 46.317 1.00 19.62 308 ASN A O 1
ATOM 2178 N N . MET A 1 290 ? 87.671 6.433 44.486 1.00 18.61 309 MET A N 1
ATOM 2179 C CA . MET A 1 290 ? 87.978 7.848 44.778 1.00 19.44 309 MET A CA 1
ATOM 2180 C C . MET A 1 290 ? 86.708 8.675 44.611 1.00 18.56 309 MET A C 1
ATOM 2181 O O . MET A 1 290 ? 86.404 9.552 45.431 1.00 18.57 309 MET A O 1
ATOM 2186 N N . ILE A 1 291 ? 85.950 8.412 43.532 1.00 18.08 310 ILE A N 1
ATOM 2187 C CA . ILE A 1 291 ? 84.658 9.074 43.384 1.00 19.17 310 ILE A CA 1
ATOM 2188 C C . ILE A 1 291 ? 83.730 8.710 44.547 1.00 18.76 310 ILE A C 1
ATOM 2189 O O . ILE A 1 291 ? 83.094 9.594 45.124 1.00 18.59 310 ILE A O 1
ATOM 2194 N N . ALA A 1 292 ? 83.664 7.409 44.912 1.00 18.52 311 ALA A N 1
ATOM 2195 C CA . ALA A 1 292 ? 82.773 6.986 45.990 1.00 18.44 311 ALA A CA 1
ATOM 2196 C C . ALA A 1 292 ? 83.075 7.693 47.290 1.00 17.38 311 ALA A C 1
ATOM 2197 O O . ALA A 1 292 ? 82.164 8.097 47.999 1.00 17.74 311 ALA A O 1
ATOM 2199 N N . ASP A 1 293 ? 84.364 7.810 47.602 1.00 18.78 312 ASP A N 1
ATOM 2200 C CA . ASP A 1 293 ? 84.718 8.310 48.914 1.00 18.53 312 ASP A CA 1
ATOM 2201 C C . ASP A 1 293 ? 84.779 9.825 49.007 1.00 18.46 312 ASP A C 1
ATOM 2202 O O . ASP A 1 293 ? 84.497 10.389 50.066 1.00 19.30 312 ASP A O 1
ATOM 2207 N N . THR A 1 294 ? 85.110 10.501 47.902 1.00 18.78 313 THR A N 1
ATOM 2208 C CA . THR A 1 294 ? 84.872 11.964 47.879 1.00 18.73 313 THR A CA 1
ATOM 2209 C C . THR A 1 294 ? 83.397 12.342 48.004 1.00 18.76 313 THR A C 1
ATOM 2210 O O . THR A 1 294 ? 83.030 13.194 48.792 1.00 18.84 313 THR A O 1
ATOM 2214 N N . VAL A 1 295 ? 82.542 11.614 47.273 1.00 19.44 314 VAL A N 1
ATOM 2215 C CA . VAL A 1 295 ? 81.093 11.778 47.407 1.00 20.02 314 VAL A CA 1
ATOM 2216 C C . VAL A 1 295 ? 80.648 11.550 48.829 1.00 19.81 314 VAL A C 1
ATOM 2217 O O . VAL A 1 295 ? 79.899 12.346 49.385 1.00 20.82 314 VAL A O 1
ATOM 2221 N N . PHE A 1 296 ? 81.121 10.457 49.438 1.00 20.15 315 PHE A N 1
ATOM 2222 C CA . PHE A 1 296 ? 80.699 10.078 50.787 1.00 19.55 315 PHE A CA 1
ATOM 2223 C C . PHE A 1 296 ? 80.981 11.180 51.811 1.00 20.07 315 PHE A C 1
ATOM 2224 O O . PHE A 1 296 ? 80.091 11.583 52.561 1.00 20.66 315 PHE A O 1
ATOM 2232 N N . ARG A 1 297 ? 82.203 11.706 51.821 1.00 19.77 316 ARG A N 1
ATOM 2233 C CA . ARG A 1 297 ? 82.473 12.774 52.795 1.00 20.58 316 ARG A CA 1
ATOM 2234 C C . ARG A 1 297 ? 81.755 14.081 52.397 1.00 20.65 316 ARG A C 1
ATOM 2235 O O . ARG A 1 297 ? 81.414 14.876 53.255 1.00 20.99 316 ARG A O 1
ATOM 2243 N N . MET A 1 298 ? 81.518 14.286 51.107 1.00 22.02 317 MET A N 1
ATOM 2244 C CA . MET A 1 298 ? 80.672 15.415 50.689 1.00 22.69 317 MET A CA 1
ATOM 2245 C C . MET A 1 298 ? 79.228 15.335 51.204 1.00 24.26 317 MET A C 1
ATOM 2246 O O . MET A 1 298 ? 78.648 16.358 51.582 1.00 24.59 317 MET A O 1
ATOM 2251 N N . ILE A 1 299 ? 78.644 14.137 51.207 1.00 23.17 318 ILE A N 1
ATOM 2252 C CA . ILE A 1 299 ? 77.278 13.982 51.700 1.00 23.36 318 ILE A CA 1
ATOM 2253 C C . ILE A 1 299 ? 77.129 14.499 53.127 1.00 23.17 318 ILE A C 1
ATOM 2254 O O . ILE A 1 299 ? 76.201 15.268 53.422 1.00 24.13 318 ILE A O 1
ATOM 2259 N N . GLY A 1 300 ? 78.050 14.081 54.001 1.00 23.01 319 GLY A N 1
ATOM 2260 C CA . GLY A 1 300 ? 78.045 14.498 55.418 1.00 23.67 319 GLY A CA 1
ATOM 2261 C C . GLY A 1 300 ? 78.230 16.001 55.552 1.00 24.71 319 GLY A C 1
ATOM 2262 O O . GLY A 1 300 ? 77.574 16.667 56.377 1.00 25.62 319 GLY A O 1
ATOM 2263 N N . HIS A 1 301 ? 79.112 16.547 54.720 1.00 24.66 320 HIS A N 1
ATOM 2264 C CA . HIS A 1 301 ? 79.401 17.978 54.740 1.00 26.06 320 HIS A CA 1
ATOM 2265 C C . HIS A 1 301 ? 78.139 18.752 54.362 1.00 26.55 320 HIS A C 1
ATOM 2266 O O . HIS A 1 301 ? 77.752 19.699 55.058 1.00 27.13 320 HIS A O 1
ATOM 2273 N N . ALA A 1 302 ? 77.470 18.320 53.293 1.00 26.94 321 ALA A N 1
ATOM 2274 C CA . ALA A 1 302 ? 76.263 19.008 52.835 1.00 27.71 321 ALA A CA 1
ATOM 2275 C C . ALA A 1 302 ? 75.097 18.804 53.815 1.00 28.47 321 ALA A C 1
ATOM 2276 O O . ALA A 1 302 ? 74.332 19.740 54.051 1.00 29.56 321 ALA A O 1
ATOM 2278 N N . ARG A 1 303 ? 74.955 17.627 54.417 1.00 28.65 322 ARG A N 1
ATOM 2279 C CA . ARG A 1 303 ? 73.776 17.389 55.265 1.00 29.20 322 ARG A CA 1
ATOM 2280 C C . ARG A 1 303 ? 73.861 18.089 56.610 1.00 30.00 322 ARG A C 1
ATOM 2281 O O . ARG A 1 303 ? 72.844 18.579 57.118 1.00 30.71 322 ARG A O 1
ATOM 2289 N N . PHE A 1 304 ? 75.065 18.160 57.181 1.00 29.86 323 PHE A N 1
ATOM 2290 C CA . PHE A 1 304 ? 75.234 18.691 58.526 1.00 30.53 323 PHE A CA 1
ATOM 2291 C C . PHE A 1 304 ? 75.904 20.068 58.603 1.00 31.34 323 PHE A C 1
ATOM 2292 O O . PHE A 1 304 ? 76.069 20.626 59.702 1.00 31.89 323 PHE A O 1
ATOM 2300 N N . ASN A 1 305 ? 76.276 20.605 57.449 1.00 31.79 324 ASN A N 1
ATOM 2301 C CA . ASN A 1 305 ? 76.978 21.885 57.336 1.00 32.36 324 ASN A CA 1
ATOM 2302 C C . ASN A 1 305 ? 78.175 21.985 58.297 1.00 31.79 324 ASN A C 1
ATOM 2303 O O . ASN A 1 305 ? 78.304 22.921 59.101 1.00 30.89 324 ASN A O 1
ATOM 2308 N N . VAL A 1 306 ? 79.044 20.975 58.192 1.00 30.43 325 VAL A N 1
ATOM 2309 C CA . VAL A 1 306 ? 80.287 20.847 58.959 1.00 30.02 325 VAL A CA 1
ATOM 2310 C C . VAL A 1 306 ? 81.360 20.388 57.976 1.00 29.22 325 VAL A C 1
ATOM 2311 O O . VAL A 1 306 ? 81.023 19.851 56.915 1.00 28.65 325 VAL A O 1
ATOM 2315 N N . PRO A 1 307 ? 82.643 20.587 58.296 1.00 28.80 326 PRO A N 1
ATOM 2316 C CA . PRO A 1 307 ? 83.703 20.016 57.467 1.00 27.62 326 PRO A CA 1
ATOM 2317 C C . PRO A 1 307 ? 83.484 18.506 57.386 1.00 26.58 326 PRO A C 1
ATOM 2318 O O . PRO A 1 307 ? 83.189 17.848 58.403 1.00 25.90 326 PRO A O 1
ATOM 2322 N N . GLY A 1 308 ? 83.595 17.964 56.186 1.00 25.67 327 GLY A N 1
ATOM 2323 C CA . GLY A 1 308 ? 83.252 16.571 55.957 1.00 24.34 327 GLY A CA 1
ATOM 2324 C C . GLY A 1 308 ? 84.229 15.624 56.619 1.00 23.18 327 GLY A C 1
ATOM 2325 O O . GLY A 1 308 ? 85.448 15.775 56.499 1.00 22.91 327 GLY A O 1
ATOM 2326 N N . THR A 1 309 ? 83.674 14.648 57.327 1.00 22.26 328 THR A N 1
ATOM 2327 C CA . THR A 1 309 ? 84.463 13.565 57.951 1.00 22.01 328 THR A CA 1
ATOM 2328 C C . THR A 1 309 ? 83.858 12.206 57.644 1.00 21.91 328 THR A C 1
ATOM 2329 O O . THR A 1 309 ? 82.723 12.116 57.181 1.00 19.97 328 THR A O 1
ATOM 2333 N N . TRP A 1 310 ? 84.576 11.136 57.988 1.00 20.81 329 TRP A N 1
ATOM 2334 C CA . TRP A 1 310 ? 84.034 9.804 57.760 1.00 20.73 329 TRP A CA 1
ATOM 2335 C C . TRP A 1 310 ? 82.806 9.581 58.632 1.00 21.84 329 TRP A C 1
ATOM 2336 O O . TRP A 1 310 ? 81.823 8.997 58.202 1.00 21.26 329 TRP A O 1
ATOM 2347 N N . ARG A 1 311 ? 82.877 10.041 59.882 1.00 21.38 330 ARG A N 1
ATOM 2348 C CA . ARG A 1 311 ? 81.771 9.807 60.829 1.00 23.06 330 ARG A CA 1
ATOM 2349 C C . ARG A 1 311 ? 80.522 10.595 60.434 1.00 22.36 330 ARG A C 1
ATOM 2350 O O . ARG A 1 311 ? 79.408 10.068 60.497 1.00 22.76 330 ARG A O 1
ATOM 2358 N N . ALA A 1 312 ? 80.708 11.832 59.988 1.00 23.06 331 ALA A N 1
ATOM 2359 C CA . ALA A 1 312 ? 79.573 12.633 59.490 1.00 22.32 331 ALA A CA 1
ATOM 2360 C C . ALA A 1 312 ? 78.971 11.989 58.245 1.00 22.97 331 ALA A C 1
ATOM 2361 O O . ALA A 1 312 ? 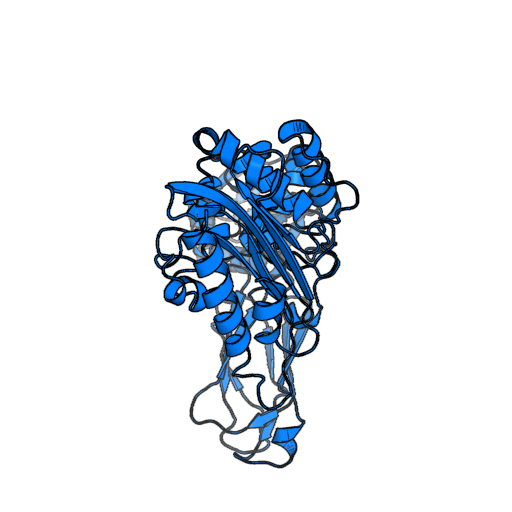77.752 11.989 58.066 1.00 23.52 331 ALA A O 1
ATOM 2363 N N . GLY A 1 313 ? 79.827 11.426 57.391 1.00 21.45 332 GLY A N 1
ATOM 2364 C CA . GLY A 1 313 ? 79.337 10.730 56.178 1.00 20.74 332 GLY A CA 1
ATOM 2365 C C . GLY A 1 313 ? 78.484 9.546 56.567 1.00 21.21 332 GLY A C 1
ATOM 2366 O O . GLY A 1 313 ? 77.421 9.323 55.998 1.00 20.63 332 GLY A O 1
ATOM 2367 N N . SER A 1 314 ? 78.976 8.744 57.494 1.00 19.70 333 SER A N 1
ATOM 2368 C CA . SER A 1 314 ? 78.249 7.565 57.942 1.00 20.38 333 SER A CA 1
ATOM 2369 C C . SER A 1 314 ? 76.889 7.900 58.552 1.00 21.98 333 SER A C 1
ATOM 2370 O O . SER A 1 314 ? 75.882 7.243 58.268 1.00 21.64 333 SER A O 1
ATOM 2374 N N . ASP A 1 315 ? 76.874 8.887 59.438 1.00 22.61 334 ASP A N 1
ATOM 2375 C CA . ASP A 1 315 ? 75.626 9.323 60.068 1.00 23.08 334 ASP A CA 1
ATOM 2376 C C . ASP A 1 315 ? 74.648 9.846 59.031 1.00 22.70 334 ASP A C 1
ATOM 2377 O O . ASP A 1 315 ? 73.469 9.515 59.091 1.00 22.49 334 ASP A O 1
ATOM 2382 N N . ALA A 1 316 ? 75.145 10.643 58.087 1.00 21.86 335 ALA A N 1
ATOM 2383 C CA . ALA A 1 316 ? 74.305 11.200 57.017 1.00 22.24 335 ALA A CA 1
ATOM 2384 C C . ALA A 1 316 ? 73.665 10.113 56.145 1.00 22.94 335 ALA A C 1
ATOM 2385 O O . ALA A 1 316 ? 72.452 10.120 55.914 1.00 24.30 335 ALA A O 1
ATOM 2387 N N . VAL A 1 317 ? 74.470 9.155 55.694 1.00 22.24 336 VAL A N 1
ATOM 2388 C CA . VAL A 1 317 ? 73.961 8.081 54.841 1.00 21.49 336 VAL A CA 1
ATOM 2389 C C . VAL A 1 317 ? 72.899 7.238 55.557 1.00 22.20 336 VAL A C 1
ATOM 2390 O O . VAL A 1 317 ? 71.889 6.909 54.975 1.00 22.67 336 VAL A O 1
ATOM 2394 N N . ARG A 1 318 ? 73.132 6.888 56.821 1.00 21.86 337 ARG A N 1
ATOM 2395 C CA . ARG A 1 318 ? 72.138 6.184 57.626 1.00 22.94 337 ARG A CA 1
ATOM 2396 C C . ARG A 1 318 ? 70.840 7.022 57.717 1.00 23.79 337 ARG A C 1
ATOM 2397 O O . ARG A 1 318 ? 69.729 6.504 57.526 1.00 23.64 337 ARG A O 1
ATOM 2405 N N . GLN A 1 319 ? 70.971 8.314 57.959 1.00 23.99 338 GLN A N 1
ATOM 2406 C CA . GLN A 1 319 ? 69.795 9.185 58.097 1.00 25.51 338 GLN A CA 1
ATOM 2407 C C . GLN A 1 319 ? 69.012 9.288 56.800 1.00 25.45 338 GLN A C 1
ATOM 2408 O O . GLN A 1 319 ? 67.771 9.209 56.805 1.00 25.78 338 GLN A O 1
ATOM 2414 N N . ILE A 1 320 ? 69.732 9.457 55.689 1.00 24.65 339 ILE A N 1
ATOM 2415 C CA . ILE A 1 320 ? 69.114 9.574 54.365 1.00 24.35 339 ILE A CA 1
ATOM 2416 C C . ILE A 1 320 ? 68.358 8.297 54.037 1.00 24.84 339 ILE A C 1
ATOM 2417 O O . ILE A 1 320 ? 67.206 8.356 53.595 1.00 24.88 339 ILE A O 1
ATOM 2422 N N . LEU A 1 321 ? 68.989 7.142 54.239 1.00 24.10 340 LEU A N 1
ATOM 2423 C CA . LEU A 1 321 ? 68.311 5.868 53.951 1.00 24.05 340 LEU A CA 1
ATOM 2424 C C . LEU A 1 321 ? 67.036 5.686 54.761 1.00 25.56 340 LEU A C 1
ATOM 2425 O O . LEU A 1 321 ? 66.021 5.236 54.230 1.00 25.94 340 LEU A O 1
ATOM 2430 N N . ARG A 1 322 ? 67.086 6.042 56.037 1.00 27.09 341 ARG A N 1
ATOM 2431 C CA . ARG A 1 322 ? 65.934 5.843 56.913 1.00 28.42 341 ARG A CA 1
ATOM 2432 C C . ARG A 1 322 ? 64.810 6.820 56.600 1.00 28.72 341 ARG A C 1
ATOM 2433 O O . ARG A 1 322 ? 63.650 6.409 56.443 1.00 28.96 341 ARG A O 1
ATOM 2441 N N . GLN A 1 323 ? 65.171 8.088 56.465 1.00 28.37 342 GLN A N 1
ATOM 2442 C CA . GLN A 1 323 ? 64.218 9.212 56.376 1.00 28.67 342 GLN A CA 1
ATOM 2443 C C . GLN A 1 323 ? 63.694 9.479 54.965 1.00 29.32 342 GLN A C 1
ATOM 2444 O O . GLN A 1 323 ? 62.529 9.846 54.789 1.00 30.02 342 GLN A O 1
ATOM 2450 N N . GLN A 1 324 ? 64.539 9.305 53.953 1.00 28.97 343 GLN A N 1
ATOM 2451 C CA . GLN A 1 324 ? 64.125 9.583 52.577 1.00 29.87 343 GLN A CA 1
ATOM 2452 C C . GLN A 1 324 ? 63.831 8.305 51.809 1.00 29.19 343 GLN A C 1
ATOM 2453 O O . GLN A 1 324 ? 62.993 8.303 50.912 1.00 30.86 343 GLN A O 1
ATOM 2459 N N . ALA A 1 325 ? 64.517 7.211 52.138 1.00 28.28 344 ALA A N 1
ATOM 2460 C CA . ALA A 1 325 ? 64.303 5.987 51.374 1.00 28.06 344 ALA A CA 1
ATOM 2461 C C . ALA A 1 325 ? 63.457 4.970 52.119 1.00 28.38 344 ALA A C 1
ATOM 2462 O O . ALA A 1 325 ? 63.117 3.935 51.559 1.00 29.03 344 ALA A O 1
ATOM 2464 N N . GLY A 1 326 ? 63.129 5.256 53.374 1.00 28.00 345 GLY A N 1
ATOM 2465 C CA . GLY A 1 326 ? 62.278 4.368 54.159 1.00 28.89 345 GLY A CA 1
ATOM 2466 C C . GLY A 1 326 ? 62.958 3.095 54.618 1.00 29.39 345 GLY A C 1
ATOM 2467 O O . GLY A 1 326 ? 62.284 2.131 54.960 1.00 30.16 345 GLY A O 1
ATOM 2468 N N . VAL A 1 327 ? 64.293 3.098 54.606 1.00 28.61 346 VAL A N 1
ATOM 2469 C CA . VAL A 1 327 ? 65.096 1.949 55.000 1.00 28.93 346 VAL A CA 1
ATOM 2470 C C . VAL A 1 327 ? 65.800 2.211 56.331 1.00 29.63 346 VAL A C 1
ATOM 2471 O O . VAL A 1 327 ? 66.710 3.035 56.409 1.00 30.41 346 VAL A O 1
ATOM 2475 N N . ASP A 1 328 ? 65.375 1.510 57.364 1.00 30.19 347 ASP A N 1
ATOM 2476 C CA . ASP A 1 328 ? 66.081 1.466 58.641 1.00 30.85 347 ASP A CA 1
ATOM 2477 C C . ASP A 1 328 ? 67.153 0.380 58.560 1.00 29.65 347 ASP A C 1
ATOM 2478 O O . ASP A 1 328 ? 66.834 -0.798 58.510 1.00 29.60 347 ASP A O 1
ATOM 2483 N N . ILE A 1 329 ? 68.421 0.786 58.507 1.00 29.01 348 ILE A N 1
ATOM 2484 C CA . ILE A 1 329 ? 69.471 -0.177 58.291 1.00 28.66 348 ILE A CA 1
ATOM 2485 C C . ILE A 1 329 ? 69.845 -0.900 59.594 1.00 27.78 348 ILE A C 1
ATOM 2486 O O . ILE A 1 329 ? 70.661 -1.800 59.579 1.00 27.17 348 ILE A O 1
ATOM 2491 N N . GLY A 1 330 ? 69.182 -0.546 60.691 1.00 28.53 349 GLY A N 1
ATOM 2492 C CA . GLY A 1 330 ? 69.331 -1.327 61.938 1.00 27.53 349 GLY A CA 1
ATOM 2493 C C . GLY A 1 330 ? 70.766 -1.364 62.417 1.00 26.73 349 GLY A C 1
ATOM 2494 O O . GLY A 1 330 ? 71.405 -0.318 62.546 1.00 27.82 349 GLY A O 1
ATOM 2495 N N . ASN A 1 331 ? 71.302 -2.574 62.581 1.00 26.14 350 ASN A N 1
ATOM 2496 C CA . ASN A 1 331 ? 72.647 -2.733 63.126 1.00 26.59 350 ASN A CA 1
ATOM 2497 C C . ASN A 1 331 ? 73.752 -2.717 62.043 1.00 25.71 350 ASN A C 1
ATOM 2498 O O . ASN A 1 331 ? 74.908 -3.020 62.317 1.00 26.19 350 ASN A O 1
ATOM 2503 N N . THR A 1 332 ? 73.376 -2.360 60.817 1.00 24.92 351 THR A N 1
ATOM 2504 C CA . THR A 1 332 ? 74.326 -2.181 59.719 1.00 23.72 351 THR A CA 1
ATOM 2505 C C . THR A 1 332 ? 75.436 -1.220 60.124 1.00 23.43 351 THR A C 1
ATOM 2506 O O . THR A 1 332 ? 75.180 -0.215 60.783 1.00 24.61 351 THR A O 1
ATOM 2510 N N . ILE A 1 333 ? 76.656 -1.522 59.698 1.00 22.62 352 ILE A N 1
ATOM 2511 C CA . ILE A 1 333 ? 77.767 -0.573 59.859 1.00 21.10 352 ILE A CA 1
ATOM 2512 C C . ILE A 1 333 ? 78.169 -0.007 58.509 1.00 21.74 352 ILE A C 1
ATOM 2513 O O . ILE A 1 333 ? 78.477 -0.770 57.586 1.00 20.70 352 ILE A O 1
ATOM 2519 N N . ILE A 1 334 ? 78.172 1.315 58.413 1.00 22.22 353 ILE A N 1
ATOM 2520 C CA . ILE A 1 334 ? 78.668 1.978 57.209 1.00 22.63 353 ILE A CA 1
ATOM 2521 C C . ILE A 1 334 ? 79.887 2.788 57.598 1.00 22.24 353 ILE A C 1
ATOM 2522 O O . ILE A 1 334 ? 79.763 3.725 58.391 1.00 23.03 353 ILE A O 1
ATOM 2527 N N . ALA A 1 335 ? 81.049 2.430 57.044 1.00 21.63 354 ALA A N 1
ATOM 2528 C CA . ALA A 1 335 ? 82.315 3.098 57.409 1.00 20.84 354 ALA A CA 1
ATOM 2529 C C . ALA A 1 335 ? 82.862 4.016 56.320 1.00 20.72 354 ALA A C 1
ATOM 2530 O O . ALA A 1 335 ? 83.645 4.914 56.600 1.00 21.91 354 ALA A O 1
ATOM 2532 N N . ASP A 1 336 ? 82.433 3.789 55.077 1.00 18.84 355 ASP A N 1
ATOM 2533 C CA . ASP A 1 336 ? 82.911 4.568 53.953 1.00 19.91 355 ASP A CA 1
ATOM 2534 C C . ASP A 1 336 ? 81.936 4.514 52.766 1.00 19.37 355 ASP A C 1
ATOM 2535 O O . ASP A 1 336 ? 80.887 3.896 52.840 1.00 19.61 355 ASP A O 1
ATOM 2540 N N . GLY A 1 337 ? 82.322 5.145 51.659 1.00 18.85 356 GLY A N 1
ATOM 2541 C CA . GLY A 1 337 ? 81.486 5.173 50.457 1.00 18.82 356 GLY A CA 1
ATOM 2542 C C . GLY A 1 337 ? 81.844 4.114 49.446 1.00 17.94 356 GLY A C 1
ATOM 2543 O O . GLY A 1 337 ? 80.983 3.643 48.669 1.00 18.34 356 GLY A O 1
ATOM 2544 N N . SER A 1 338 ? 83.106 3.702 49.466 1.00 17.43 357 SER A N 1
ATOM 2545 C CA . SER A 1 338 ? 83.667 2.799 48.455 1.00 17.66 357 SER A CA 1
ATOM 2546 C C . SER A 1 338 ? 83.488 1.294 48.766 1.00 18.64 357 SER A C 1
ATOM 2547 O O . SER A 1 338 ? 83.540 0.443 47.855 1.00 19.53 357 SER A O 1
ATOM 2550 N N . GLY A 1 339 ? 83.320 0.985 50.047 1.00 19.20 358 GLY A N 1
ATOM 2551 C CA . GLY A 1 339 ? 83.314 -0.390 50.526 1.00 19.43 358 GLY A CA 1
ATOM 2552 C C . GLY A 1 339 ? 84.712 -0.974 50.750 1.00 19.83 358 GLY A C 1
ATOM 2553 O O . GLY A 1 339 ? 84.864 -2.174 50.968 1.00 19.91 358 GLY A O 1
ATOM 2554 N N . LEU A 1 340 ? 85.753 -0.135 50.678 1.00 19.65 359 LEU A N 1
ATOM 2555 C CA . LEU A 1 340 ? 87.108 -0.629 51.024 1.00 19.40 359 LEU A CA 1
ATOM 2556 C C . LEU A 1 340 ? 87.224 -1.078 52.483 1.00 19.03 359 LEU A C 1
ATOM 2557 O O . LEU A 1 340 ? 87.971 -2.019 52.795 1.00 19.40 359 LEU A O 1
ATOM 2562 N N . SER A 1 341 ? 86.500 -0.426 53.380 1.00 18.21 360 SER A N 1
ATOM 2563 C CA . SER A 1 341 ? 86.698 -0.699 54.805 1.00 19.80 360 SER A CA 1
ATOM 2564 C C . SER A 1 341 ? 86.218 -2.070 55.226 1.00 20.71 360 SER A C 1
ATOM 2565 O O . SER A 1 341 ? 85.123 -2.513 54.880 1.00 21.73 360 SER A O 1
ATOM 2568 N N . ARG A 1 342 ? 87.055 -2.753 56.004 1.00 20.70 361 ARG A N 1
ATOM 2569 C CA . ARG A 1 342 ? 86.675 -4.048 56.546 1.00 21.85 361 ARG A CA 1
ATOM 2570 C C . ARG A 1 342 ? 85.702 -3.896 57.700 1.00 21.77 361 ARG A C 1
ATOM 2571 O O . ARG A 1 342 ? 85.248 -4.919 58.253 1.00 23.23 361 ARG A O 1
ATOM 2579 N N . HIS A 1 343 ? 85.376 -2.661 58.079 1.00 22.06 362 HIS A N 1
ATOM 2580 C CA . HIS A 1 343 ? 84.351 -2.407 59.094 1.00 22.96 362 HIS A CA 1
ATOM 2581 C C . HIS A 1 343 ? 82.914 -2.410 58.585 1.00 22.58 362 HIS A C 1
ATOM 2582 O O . HIS A 1 343 ? 81.979 -2.575 59.369 1.00 24.02 362 HIS A O 1
ATOM 2589 N N . ASN A 1 344 ? 82.729 -2.219 57.281 1.00 22.19 363 ASN A N 1
ATOM 2590 C CA . ASN A 1 344 ? 81.383 -2.270 56.701 1.00 21.00 363 ASN A CA 1
ATOM 2591 C C . ASN A 1 344 ? 80.769 -3.645 56.983 1.00 20.99 363 ASN A C 1
ATOM 2592 O O . ASN A 1 344 ? 81.437 -4.665 56.819 1.00 21.24 363 ASN A O 1
ATOM 2597 N N . LEU A 1 345 ? 79.500 -3.644 57.387 1.00 21.02 364 LEU A N 1
ATOM 2598 C CA . LEU A 1 345 ? 78.740 -4.872 57.683 1.00 21.06 364 LEU A CA 1
ATOM 2599 C C . LEU A 1 345 ? 77.294 -4.586 57.373 1.00 19.88 364 LEU A C 1
ATOM 2600 O O . LEU A 1 345 ? 76.716 -3.669 57.920 1.00 20.76 364 LEU A O 1
ATOM 2605 N N . ILE A 1 346 ? 76.736 -5.424 56.523 1.00 20.49 365 ILE A N 1
ATOM 2606 C CA . ILE A 1 346 ? 75.339 -5.276 56.056 1.00 20.88 365 ILE A CA 1
ATOM 2607 C C . ILE A 1 346 ? 74.797 -6.638 55.605 1.00 20.44 365 ILE A C 1
ATOM 2608 O O . ILE A 1 346 ? 75.532 -7.455 55.043 1.00 21.05 365 ILE A O 1
ATOM 2613 N N . ALA A 1 347 ? 73.518 -6.897 55.906 1.00 20.76 366 ALA A N 1
ATOM 2614 C CA . ALA A 1 347 ? 72.831 -8.154 55.541 1.00 20.38 366 ALA A CA 1
ATOM 2615 C C . ALA A 1 347 ? 72.266 -8.034 54.130 1.00 21.42 366 ALA A C 1
ATOM 2616 O O . ALA A 1 347 ? 71.815 -6.930 53.795 1.00 21.50 366 ALA A O 1
ATOM 2618 N N . PRO A 1 348 ? 72.224 -9.116 53.333 1.00 21.45 367 PRO A N 1
ATOM 2619 C CA . PRO A 1 348 ? 71.494 -9.080 52.050 1.00 21.46 367 PRO A CA 1
ATOM 2620 C C . PRO A 1 348 ? 70.091 -8.459 52.174 1.00 22.45 367 PRO A C 1
ATOM 2621 O O . PRO A 1 348 ? 69.715 -7.648 51.311 1.00 21.68 367 PRO A O 1
ATOM 2625 N N . ALA A 1 349 ? 69.337 -8.796 53.231 1.00 22.32 368 ALA A N 1
ATOM 2626 C CA . ALA A 1 349 ? 67.984 -8.221 53.403 1.00 23.61 368 ALA A CA 1
ATOM 2627 C C . ALA A 1 349 ? 67.945 -6.707 53.517 1.00 23.77 368 ALA A C 1
ATOM 2628 O O . ALA A 1 349 ? 66.970 -6.061 53.126 1.00 25.00 368 ALA A O 1
ATOM 2630 N N . THR A 1 350 ? 69.006 -6.116 54.064 1.00 23.64 369 THR A N 1
ATOM 2631 C CA . THR A 1 350 ? 69.078 -4.675 54.138 1.00 22.84 369 THR A CA 1
ATOM 2632 C C . THR A 1 350 ? 69.409 -4.081 52.760 1.00 21.83 369 THR A C 1
ATOM 2633 O O . THR A 1 350 ? 68.736 -3.156 52.312 1.00 21.45 369 THR A O 1
ATOM 2637 N N . MET A 1 351 ? 70.433 -4.617 52.100 1.00 21.16 370 MET A N 1
ATOM 2638 C CA . MET A 1 351 ? 70.734 -4.194 50.745 1.00 21.56 370 MET A CA 1
ATOM 2639 C C . MET A 1 351 ? 69.514 -4.401 49.839 1.00 21.83 370 MET A C 1
ATOM 2640 O O . MET A 1 351 ? 69.273 -3.609 48.937 1.00 22.55 370 MET A O 1
ATOM 2645 N N . MET A 1 352 ? 68.730 -5.450 50.099 1.00 21.64 371 MET A N 1
ATOM 2646 C CA . MET A 1 352 ? 67.544 -5.720 49.286 1.00 21.79 371 MET A CA 1
ATOM 2647 C C . MET A 1 352 ? 66.550 -4.568 49.385 1.00 21.38 371 MET A C 1
ATOM 2648 O O . MET A 1 352 ? 65.959 -4.179 48.389 1.00 21.15 371 MET A O 1
ATOM 2653 N N . GLN A 1 353 ? 66.386 -4.007 50.585 1.00 21.76 372 GLN A N 1
ATOM 2654 C CA . GLN A 1 353 ? 65.483 -2.871 50.738 1.00 23.24 372 GLN A CA 1
ATOM 2655 C C . GLN A 1 353 ? 65.939 -1.660 49.934 1.00 22.88 372 GLN A C 1
ATOM 2656 O O . GLN A 1 353 ? 65.123 -0.915 49.372 1.00 22.98 372 GLN A O 1
ATOM 2662 N N . VAL A 1 354 ? 67.250 -1.442 49.898 1.00 21.13 373 VAL A N 1
ATOM 2663 C CA . VAL A 1 354 ? 67.853 -0.399 49.091 1.00 20.37 373 VAL A CA 1
ATOM 2664 C C . VAL A 1 354 ? 67.550 -0.655 47.625 1.00 19.11 373 VAL A C 1
ATOM 2665 O O . VAL A 1 354 ? 67.094 0.269 46.933 1.00 20.36 373 VAL A O 1
ATOM 2669 N N . LEU A 1 355 ? 67.837 -1.868 47.137 1.00 19.38 374 LEU A N 1
ATOM 2670 C CA . LEU A 1 355 ? 67.554 -2.222 45.734 1.00 20.50 374 LEU A CA 1
ATOM 2671 C C . LEU A 1 355 ? 66.064 -2.071 45.379 1.00 22.00 374 LEU A C 1
ATOM 2672 O O . LEU A 1 355 ? 65.724 -1.602 44.297 1.00 22.01 374 LEU A O 1
ATOM 2677 N N . GLN A 1 356 ? 65.189 -2.463 46.291 1.00 21.52 375 GLN A N 1
ATOM 2678 C CA . GLN A 1 356 ? 63.752 -2.325 46.031 1.00 21.90 375 GLN A CA 1
ATOM 2679 C C . GLN A 1 356 ? 63.364 -0.846 45.918 1.00 22.09 375 GLN A C 1
ATOM 2680 O O . GLN A 1 356 ? 62.544 -0.462 45.061 1.00 21.80 375 GLN A O 1
ATOM 2686 N N . TYR A 1 357 ? 63.929 0.000 46.776 1.00 20.89 376 TYR A N 1
ATOM 2687 C CA . TYR A 1 357 ? 63.688 1.430 46.673 1.00 21.52 376 TYR A CA 1
ATOM 2688 C C . TYR A 1 357 ? 64.149 1.972 45.317 1.00 21.37 376 TYR A C 1
ATOM 2689 O O . TYR A 1 357 ? 63.417 2.696 44.626 1.00 21.47 376 TYR A O 1
ATOM 2698 N N . ILE A 1 358 ? 65.362 1.611 44.923 1.00 20.47 377 ILE A N 1
ATOM 2699 C CA . ILE A 1 358 ? 65.895 2.093 43.647 1.00 19.84 377 ILE A CA 1
ATOM 2700 C C . ILE A 1 358 ? 64.991 1.650 42.494 1.00 20.56 377 ILE A C 1
ATOM 2701 O O . ILE A 1 358 ? 64.664 2.463 41.630 1.00 21.13 377 ILE A O 1
ATOM 2706 N N . ALA A 1 359 ? 64.583 0.387 42.475 1.00 20.29 378 ALA A N 1
ATOM 2707 C CA . ALA A 1 359 ? 63.722 -0.060 41.380 1.00 20.84 378 ALA A CA 1
ATOM 2708 C C . ALA A 1 359 ? 62.406 0.721 41.338 1.00 21.81 378 ALA A C 1
ATOM 2709 O O . ALA A 1 359 ? 61.966 1.163 40.264 1.00 21.18 378 ALA A O 1
ATOM 2711 N N . GLN A 1 360 ? 61.801 0.900 42.504 1.00 21.35 379 GLN A N 1
ATOM 2712 C CA . GLN A 1 360 ? 60.500 1.608 42.618 1.00 23.23 379 GLN A CA 1
ATOM 2713 C C . GLN A 1 360 ? 60.626 3.050 42.139 1.00 23.57 379 GLN A C 1
ATOM 2714 O O . GLN A 1 360 ? 59.701 3.593 41.531 1.00 23.79 379 GLN A O 1
ATOM 2720 N N . HIS A 1 361 ? 61.782 3.667 42.374 1.00 22.03 380 HIS A N 1
ATOM 2721 C CA . HIS A 1 361 ? 61.989 5.039 41.982 1.00 22.01 380 HIS A CA 1
ATOM 2722 C C . HIS A 1 361 ? 62.907 5.187 40.787 1.00 21.13 380 HIS A C 1
ATOM 2723 O O . HIS A 1 361 ? 63.422 6.291 40.539 1.00 22.64 380 HIS A O 1
ATOM 2730 N N . ASP A 1 362 ? 63.109 4.111 40.018 1.00 21.91 381 ASP A N 1
ATOM 2731 C CA . ASP A 1 362 ? 64.088 4.208 38.933 1.00 21.83 381 ASP A CA 1
ATOM 2732 C C . ASP A 1 362 ? 63.761 5.294 37.897 1.00 22.02 381 ASP A C 1
ATOM 2733 O O . ASP A 1 362 ? 64.659 5.927 37.368 1.00 22.63 381 ASP A O 1
ATOM 2738 N N . ASN A 1 363 ? 62.476 5.525 37.620 1.00 24.01 382 ASN A N 1
ATOM 2739 C CA . ASN A 1 363 ? 62.156 6.547 36.621 1.00 25.20 382 ASN A CA 1
ATOM 2740 C C . ASN A 1 363 ? 62.528 7.959 37.076 1.00 26.38 382 ASN A C 1
ATOM 2741 O O . ASN A 1 363 ? 62.711 8.861 36.254 1.00 28.27 382 ASN A O 1
ATOM 2746 N N . GLU A 1 364 ? 62.629 8.143 38.386 1.00 24.32 383 GLU A N 1
ATOM 2747 C CA . GLU A 1 364 ? 63.076 9.407 38.971 1.00 25.23 383 GLU A CA 1
ATOM 2748 C C . GLU A 1 364 ? 64.599 9.493 38.992 1.00 25.17 383 GLU A C 1
ATOM 2749 O O . GLU A 1 364 ? 65.208 10.500 38.601 1.00 25.06 383 GLU A O 1
ATOM 2755 N N . LEU A 1 365 ? 65.226 8.415 39.449 1.00 23.65 384 LEU A N 1
ATOM 2756 C CA . LEU A 1 365 ? 66.656 8.421 39.685 1.00 22.68 384 LEU A CA 1
ATOM 2757 C C . LEU A 1 365 ? 67.530 8.175 38.467 1.00 22.30 384 LEU A C 1
ATOM 2758 O O . LEU A 1 365 ? 68.682 8.647 38.441 1.00 20.90 384 LEU A O 1
ATOM 2763 N N . ASN A 1 366 ? 66.993 7.465 37.468 1.00 21.47 385 ASN A N 1
ATOM 2764 C CA . ASN A 1 366 ? 67.793 6.950 36.350 1.00 21.70 385 ASN A CA 1
ATOM 2765 C C . ASN A 1 366 ? 69.024 6.244 36.903 1.00 21.30 385 ASN A C 1
ATOM 2766 O O . ASN A 1 366 ? 70.153 6.595 36.586 1.00 21.27 385 ASN A O 1
ATOM 2771 N N . PHE A 1 367 ? 68.781 5.272 37.752 1.00 21.22 386 PHE A N 1
ATOM 2772 C CA . PHE A 1 367 ? 69.850 4.604 38.495 1.00 20.91 386 PHE A CA 1
ATOM 2773 C C . PHE A 1 367 ? 70.324 3.316 37.853 1.00 20.92 386 PHE A C 1
ATOM 2774 O O . PHE A 1 367 ? 71.530 3.098 37.699 1.00 20.11 386 PHE A O 1
ATOM 2782 N N . ILE A 1 368 ? 69.380 2.458 37.453 1.00 20.75 387 ILE A N 1
ATOM 2783 C CA . ILE A 1 368 ? 69.740 1.139 36.945 1.00 20.45 387 ILE A CA 1
ATOM 2784 C C . ILE A 1 368 ? 70.626 1.216 35.689 1.00 20.39 387 ILE A C 1
ATOM 2785 O O . ILE A 1 368 ? 71.503 0.378 35.518 1.00 20.80 387 ILE A O 1
ATOM 2790 N N . SER A 1 369 ? 70.430 2.237 34.850 1.00 20.75 388 SER A N 1
ATOM 2791 C CA . SER A 1 369 ? 71.276 2.456 33.655 1.00 21.78 388 SER A CA 1
ATOM 2792 C C . SER A 1 369 ? 72.758 2.692 34.020 1.00 22.30 388 SER A C 1
ATOM 2793 O O . SER A 1 369 ? 73.655 2.489 33.183 1.00 23.62 388 SER A O 1
ATOM 2796 N N . MET A 1 370 ? 73.014 3.073 35.268 1.00 21.45 389 MET A N 1
ATOM 2797 C CA . MET A 1 370 ? 74.387 3.351 35.706 1.00 22.02 389 MET A CA 1
ATOM 2798 C C . MET A 1 370 ? 75.121 2.077 36.104 1.00 22.64 389 MET A C 1
ATOM 2799 O O . MET A 1 370 ? 76.332 2.058 36.130 1.00 22.44 389 MET A O 1
ATOM 2804 N N . LEU A 1 371 ? 74.383 1.021 36.442 1.00 21.47 390 LEU A N 1
ATOM 2805 C CA . LEU A 1 371 ? 75.032 -0.225 36.845 1.00 21.88 390 LEU A CA 1
ATOM 2806 C C . LEU A 1 371 ? 75.641 -0.941 35.654 1.00 22.25 390 LEU A C 1
ATOM 2807 O O . LEU A 1 371 ? 75.062 -0.905 34.569 1.00 23.36 390 LEU A O 1
ATOM 2812 N N . PRO A 1 372 ? 76.761 -1.651 35.856 1.00 22.54 391 PRO A N 1
ATOM 2813 C CA . PRO A 1 372 ? 77.310 -2.507 34.795 1.00 22.63 391 PRO A CA 1
ATOM 2814 C C . PRO A 1 372 ? 76.208 -3.416 34.230 1.00 21.99 391 PRO A C 1
ATOM 2815 O O . PRO A 1 372 ? 75.451 -4.000 34.994 1.00 20.18 391 PRO A O 1
ATOM 2819 N N . LEU A 1 373 ? 76.135 -3.505 32.903 1.00 21.79 392 LEU A N 1
ATOM 2820 C CA . LEU A 1 373 ? 75.215 -4.423 32.221 1.00 21.88 392 LEU A CA 1
ATOM 2821 C C . LEU A 1 373 ? 76.011 -5.632 31.741 1.00 22.06 392 LEU A C 1
ATOM 2822 O O . LEU A 1 373 ? 76.975 -5.503 30.982 1.00 21.59 392 LEU A O 1
ATOM 2827 N N . ALA A 1 374 ? 75.624 -6.811 32.190 1.00 21.68 393 ALA A N 1
ATOM 2828 C CA . ALA A 1 374 ? 76.371 -8.032 31.873 1.00 23.48 393 ALA A CA 1
ATOM 2829 C C . ALA A 1 374 ? 76.530 -8.208 30.359 1.00 23.87 393 ALA A C 1
ATOM 2830 O O . ALA A 1 374 ? 75.560 -8.118 29.596 1.00 23.93 393 ALA A O 1
ATOM 2832 N N . GLY A 1 375 ? 77.776 -8.430 29.944 1.00 25.28 394 GLY A N 1
ATOM 2833 C CA . GLY A 1 375 ? 78.090 -8.679 28.538 1.00 26.44 394 GLY A CA 1
ATOM 2834 C C . GLY A 1 375 ? 78.290 -7.404 27.734 1.00 26.41 394 GLY A C 1
ATOM 2835 O O . GLY A 1 375 ? 78.574 -7.478 26.529 1.00 27.46 394 GLY A O 1
ATOM 2836 N N . TYR A 1 376 ? 78.166 -6.244 28.390 1.00 25.54 395 TYR A N 1
ATOM 2837 C CA . TYR A 1 376 ? 78.342 -4.948 27.751 1.00 25.50 395 TYR A CA 1
ATOM 2838 C C . TYR A 1 376 ? 79.418 -4.036 28.328 1.00 26.68 395 TYR A C 1
ATOM 2839 O O . TYR A 1 376 ? 80.201 -3.468 27.595 1.00 27.72 395 TYR A O 1
ATOM 2848 N N . ASP A 1 377 ? 79.387 -3.803 29.632 1.00 28.17 396 ASP A N 1
ATOM 2849 C CA . ASP A 1 377 ? 80.203 -2.711 30.187 1.00 29.03 396 ASP A CA 1
ATOM 2850 C C . ASP A 1 377 ? 80.480 -2.861 31.640 1.00 29.23 396 ASP A C 1
ATOM 2851 O O . ASP A 1 377 ? 79.899 -3.739 32.333 1.00 28.75 396 ASP A O 1
ATOM 2856 N N . GLY A 1 378 ? 81.408 -1.998 32.057 1.00 28.67 397 GLY A N 1
ATOM 2857 C CA . GLY A 1 378 ? 81.817 -1.877 33.412 1.00 29.80 397 GLY A CA 1
ATOM 2858 C C . GLY A 1 378 ? 82.339 -3.212 33.811 1.00 29.05 397 GLY A C 1
ATOM 2859 O O . GLY A 1 378 ? 82.795 -3.998 32.973 1.00 29.72 397 GLY A O 1
ATOM 2860 N N . SER A 1 379 ? 82.196 -3.474 35.095 1.00 29.86 398 SER A N 1
ATOM 2861 C CA . SER A 1 379 ? 82.739 -4.650 35.723 1.00 29.73 398 SER A CA 1
ATOM 2862 C C . SER A 1 379 ? 82.171 -5.955 35.184 1.00 28.71 398 SER A C 1
ATOM 2863 O O . SER A 1 379 ? 82.778 -6.994 35.379 1.00 27.87 398 SER A O 1
ATOM 2866 N N . LEU A 1 380 ? 81.023 -5.921 34.498 1.00 27.95 399 LEU A N 1
ATOM 2867 C CA . LEU A 1 380 ? 80.388 -7.174 34.045 1.00 27.28 399 LEU A CA 1
ATOM 2868 C C . LEU A 1 380 ? 80.503 -7.448 32.547 1.00 27.77 399 LEU A C 1
ATOM 2869 O O . LEU A 1 380 ? 79.831 -8.350 32.010 1.00 27.71 399 LEU A O 1
ATOM 2874 N N . GLN A 1 381 ? 81.366 -6.684 31.883 1.00 28.90 400 GLN A N 1
ATOM 2875 C CA . GLN A 1 381 ? 81.529 -6.814 30.454 1.00 30.78 400 GLN A CA 1
ATOM 2876 C C . GLN A 1 381 ? 81.833 -8.265 30.102 1.00 31.57 400 GLN A C 1
ATOM 2877 O O . GLN A 1 381 ? 81.245 -8.828 29.191 1.00 31.17 400 GLN A O 1
ATOM 2883 N N . TYR A 1 382 ? 82.733 -8.888 30.858 1.00 33.28 401 TYR A N 1
ATOM 2884 C CA . TYR A 1 382 ? 82.894 -10.336 30.752 1.00 34.42 401 TYR A CA 1
ATOM 2885 C C . TYR A 1 382 ? 82.989 -11.000 32.109 1.00 34.18 401 TYR A C 1
ATOM 2886 O O . TYR A 1 382 ? 84.061 -11.394 32.563 1.00 34.15 401 TYR A O 1
ATOM 2895 N N . ARG A 1 383 ? 81.841 -11.110 32.749 1.00 33.34 402 ARG A N 1
ATOM 2896 C CA . ARG A 1 383 ? 81.714 -11.925 33.931 1.00 33.01 402 ARG A CA 1
ATOM 2897 C C . ARG A 1 383 ? 81.393 -13.298 33.401 1.00 32.77 402 ARG A C 1
ATOM 2898 O O . ARG A 1 383 ? 80.290 -13.546 32.927 1.00 33.30 402 ARG A O 1
ATOM 2906 N N . ALA A 1 384 ? 82.388 -14.186 33.446 1.00 32.94 403 ALA A N 1
ATOM 2907 C CA . ALA A 1 384 ? 82.261 -15.518 32.847 1.00 32.48 403 ALA A CA 1
ATOM 2908 C C . ALA A 1 384 ? 81.043 -16.298 33.308 1.00 31.89 403 ALA A C 1
ATOM 2909 O O . ALA A 1 384 ? 80.347 -16.874 32.496 1.00 31.67 403 ALA A O 1
ATOM 2911 N N . GLY A 1 385 ? 80.773 -16.315 34.611 1.00 31.32 404 GLY A N 1
ATOM 2912 C CA . GLY A 1 385 ? 79.616 -17.056 35.123 1.00 30.19 404 GLY A CA 1
ATOM 2913 C C . GLY A 1 385 ? 78.287 -16.556 34.582 1.00 29.32 404 GLY A C 1
ATOM 2914 O O . GLY A 1 385 ? 77.373 -17.334 34.310 1.00 29.30 404 GLY A O 1
ATOM 2915 N N . LEU A 1 386 ? 78.170 -15.242 34.427 1.00 28.67 405 LEU A N 1
ATOM 2916 C CA . LEU A 1 386 ? 76.942 -14.669 33.884 1.00 28.15 405 LEU A CA 1
ATOM 2917 C C . LEU A 1 386 ? 76.817 -14.946 32.389 1.00 28.55 405 LEU A C 1
ATOM 2918 O O . LEU A 1 386 ? 75.753 -15.314 31.910 1.00 28.60 405 LEU A O 1
ATOM 2923 N N . HIS A 1 387 ? 77.920 -14.787 31.663 1.00 29.04 406 HIS A N 1
ATOM 2924 C CA . HIS A 1 387 ? 77.906 -15.141 30.251 1.00 29.21 406 HIS A CA 1
ATOM 2925 C C . HIS A 1 387 ? 77.490 -16.603 30.045 1.00 30.26 406 HIS A C 1
ATOM 2926 O O . HIS A 1 387 ? 76.598 -16.901 29.241 1.00 29.74 406 HIS A O 1
ATOM 2933 N N . GLN A 1 388 ? 78.128 -17.505 30.789 1.00 30.98 407 GLN A N 1
ATOM 2934 C CA . GLN A 1 388 ? 77.846 -18.936 30.645 1.00 32.93 407 GLN A CA 1
ATOM 2935 C C . GLN A 1 388 ? 76.448 -19.308 31.154 1.00 32.85 407 GLN A C 1
ATOM 2936 O O . GLN A 1 388 ? 75.886 -20.329 30.772 1.00 33.79 407 GLN A O 1
ATOM 2942 N N . ALA A 1 389 ? 75.875 -18.457 32.000 1.00 32.81 408 ALA A N 1
ATOM 2943 C CA . ALA A 1 389 ? 74.503 -18.653 32.450 1.00 32.80 408 ALA A CA 1
ATOM 2944 C C . ALA A 1 389 ? 73.459 -18.242 31.413 1.00 32.17 408 ALA A C 1
ATOM 2945 O O . ALA A 1 389 ? 72.263 -18.432 31.635 1.00 32.62 408 ALA A O 1
ATOM 2947 N N . GLY A 1 390 ? 73.898 -17.622 30.316 1.00 31.64 409 GLY A N 1
ATOM 2948 C CA . GLY A 1 390 ? 72.981 -17.080 29.311 1.00 30.49 409 GLY A CA 1
ATOM 2949 C C . GLY A 1 390 ? 72.295 -15.754 29.658 1.00 29.66 409 GLY A C 1
ATOM 2950 O O . GLY A 1 390 ? 71.277 -15.409 29.065 1.00 29.30 409 GLY A O 1
ATOM 2951 N N . VAL A 1 391 ? 72.858 -15.003 30.606 1.00 28.31 410 VAL A N 1
ATOM 2952 C CA . VAL A 1 391 ? 72.155 -13.812 31.117 1.00 26.67 410 VAL A CA 1
ATOM 2953 C C . VAL A 1 391 ? 72.777 -12.478 30.695 1.00 25.85 410 VAL A C 1
ATOM 2954 O O . VAL A 1 391 ? 72.440 -11.435 31.250 1.00 24.75 410 VAL A O 1
ATOM 2958 N N . ASP A 1 392 ? 73.665 -12.510 29.706 1.00 25.06 411 ASP A N 1
ATOM 2959 C CA . ASP A 1 392 ? 74.177 -11.251 29.145 1.00 24.71 411 ASP A CA 1
ATOM 2960 C C . ASP A 1 392 ? 73.020 -10.369 28.667 1.00 23.32 411 ASP A C 1
ATOM 2961 O O . ASP A 1 392 ? 72.052 -10.860 28.067 1.00 23.77 411 ASP A O 1
ATOM 2966 N N . GLY A 1 393 ? 73.087 -9.072 28.989 1.00 22.16 412 GLY A N 1
ATOM 2967 C CA . GLY A 1 393 ? 72.002 -8.159 28.630 1.00 22.15 412 GLY A CA 1
ATOM 2968 C C . GLY A 1 393 ? 70.774 -8.232 29.534 1.00 21.56 412 GLY A C 1
ATOM 2969 O O . GLY A 1 393 ? 69.824 -7.439 29.376 1.00 22.80 412 GLY A O 1
ATOM 2970 N N . LYS A 1 394 ? 70.793 -9.150 30.498 1.00 22.52 413 LYS A N 1
ATOM 2971 C CA . LYS A 1 394 ? 69.678 -9.353 31.403 1.00 23.17 413 LYS A CA 1
ATOM 2972 C C . LYS A 1 394 ? 70.002 -9.034 32.872 1.00 23.06 413 LYS A C 1
ATOM 2973 O O . LYS A 1 394 ? 69.096 -9.045 33.717 1.00 23.96 413 LYS A O 1
ATOM 2979 N N . VAL A 1 395 ? 71.273 -8.750 33.156 1.00 21.88 414 VAL A N 1
ATOM 2980 C CA . VAL A 1 395 ? 71.693 -8.464 34.528 1.00 20.89 414 VAL A CA 1
ATOM 2981 C C . VAL A 1 395 ? 72.345 -7.083 34.546 1.00 20.76 414 VAL A C 1
ATOM 2982 O O . VAL A 1 395 ? 73.260 -6.821 33.765 1.00 21.35 414 VAL A O 1
ATOM 2986 N N . SER A 1 396 ? 71.835 -6.200 35.403 1.00 19.32 415 SER A N 1
ATOM 2987 C CA . SER A 1 396 ? 72.471 -4.912 35.741 1.00 19.22 415 SER A CA 1
ATOM 2988 C C . SER A 1 396 ? 72.828 -4.991 37.223 1.00 19.25 415 SER A C 1
ATOM 2989 O O . SER A 1 396 ? 71.941 -4.993 38.078 1.00 18.72 415 SER A O 1
ATOM 2992 N N . ALA A 1 397 ? 74.119 -5.053 37.525 1.00 19.23 416 ALA A N 1
ATOM 2993 C CA . ALA A 1 397 ? 74.506 -5.296 38.909 1.00 18.91 416 ALA A CA 1
ATOM 2994 C C . ALA A 1 397 ? 75.873 -4.726 39.205 1.00 19.88 416 ALA A C 1
ATOM 2995 O O . ALA A 1 397 ? 76.716 -4.596 38.302 1.00 20.27 416 ALA A O 1
ATOM 2997 N N . LYS A 1 398 ? 76.086 -4.414 40.484 1.00 19.03 417 LYS A N 1
ATOM 2998 C CA . LYS A 1 398 ? 77.365 -3.920 40.986 1.00 18.40 417 LYS A CA 1
ATOM 2999 C C . LYS A 1 398 ? 78.164 -5.080 41.592 1.00 19.12 417 LYS A C 1
ATOM 3000 O O . LYS A 1 398 ? 77.646 -5.844 42.424 1.00 19.43 417 LYS A O 1
ATOM 3006 N N . THR A 1 399 ? 79.407 -5.214 41.160 1.00 19.87 418 THR A N 1
ATOM 3007 C CA . THR A 1 399 ? 80.314 -6.189 41.735 1.00 21.56 418 THR A CA 1
ATOM 3008 C C . THR A 1 399 ? 80.886 -5.652 43.042 1.00 22.72 418 THR A C 1
ATOM 3009 O O . THR A 1 399 ? 80.969 -4.450 43.261 1.00 23.61 418 THR A O 1
ATOM 3013 N N . GLY A 1 400 ? 81.353 -6.567 43.889 1.00 23.99 419 GLY A N 1
ATOM 3014 C CA . GLY A 1 400 ? 82.117 -6.155 45.065 1.00 25.10 419 GLY A CA 1
ATOM 3015 C C . GLY A 1 400 ? 83.179 -7.188 45.332 1.00 26.36 419 GLY A C 1
ATOM 3016 O O . GLY A 1 400 ? 82.856 -8.295 45.733 1.00 26.79 419 GLY A O 1
ATOM 3017 N N . SER A 1 401 ? 84.445 -6.832 45.099 1.00 28.27 420 SER A N 1
ATOM 3018 C CA . SER A 1 401 ? 85.562 -7.759 45.394 1.00 30.42 420 SER A CA 1
ATOM 3019 C C . SER A 1 401 ? 86.647 -7.183 46.310 1.00 31.29 420 SER A C 1
ATOM 3020 O O . SER A 1 401 ? 87.075 -6.036 46.151 1.00 31.50 420 SER A O 1
ATOM 3023 N N . LEU A 1 402 ? 87.050 -7.983 47.296 1.00 31.56 421 LEU A N 1
ATOM 3024 C CA . LEU A 1 402 ? 88.155 -7.649 48.199 1.00 32.43 421 LEU A CA 1
ATOM 3025 C C . LEU A 1 402 ? 88.841 -8.988 48.423 1.00 33.02 421 LEU A C 1
ATOM 3026 O O . LEU A 1 402 ? 88.316 -10.030 47.988 1.00 32.10 421 LEU A O 1
ATOM 3031 N N . GLN A 1 403 ? 90.001 -8.993 49.080 1.00 33.71 422 GLN A N 1
ATOM 3032 C CA . GLN A 1 403 ? 90.636 -10.277 49.366 1.00 34.63 422 GLN A CA 1
ATOM 3033 C C . GLN A 1 403 ? 89.625 -11.145 50.106 1.00 33.51 422 GLN A C 1
ATOM 3034 O O . GLN A 1 403 ? 89.183 -10.791 51.197 1.00 33.31 422 GLN A O 1
ATOM 3040 N N . GLY A 1 404 ? 89.247 -12.261 49.487 1.00 33.00 423 GLY A N 1
ATOM 3041 C CA . GLY A 1 404 ? 88.321 -13.214 50.102 1.00 32.70 423 GLY A CA 1
ATOM 3042 C C . GLY A 1 404 ? 86.840 -12.956 49.844 1.00 32.09 423 GLY A C 1
ATOM 3043 O O . GLY A 1 404 ? 85.985 -13.681 50.373 1.00 31.99 423 GLY A O 1
ATOM 3044 N N . VAL A 1 405 ? 86.532 -11.932 49.045 1.00 30.97 424 VAL A N 1
ATOM 3045 C CA . VAL A 1 405 ? 85.124 -11.524 48.849 1.00 29.54 424 VAL A CA 1
ATOM 3046 C C . VAL A 1 405 ? 84.750 -11.368 47.364 1.00 29.52 424 VAL A C 1
ATOM 3047 O O . VAL A 1 405 ? 85.458 -10.661 46.634 1.00 30.01 424 VAL A O 1
ATOM 3051 N N . TYR A 1 406 ? 83.672 -12.041 46.928 1.00 29.40 425 TYR A N 1
ATOM 3052 C CA . TYR A 1 406 ? 83.120 -11.927 45.559 1.00 29.63 425 TYR A CA 1
ATOM 3053 C C . TYR A 1 406 ? 81.598 -11.692 45.534 1.00 28.15 425 TYR A C 1
ATOM 3054 O O . TYR A 1 406 ? 80.808 -12.631 45.356 1.00 28.53 425 TYR A O 1
ATOM 3063 N N . ASN A 1 407 ? 81.194 -10.436 45.686 1.00 25.47 426 ASN A N 1
ATOM 3064 C CA . ASN A 1 407 ? 79.782 -10.091 45.799 1.00 23.17 426 ASN A CA 1
ATOM 3065 C C . ASN A 1 407 ? 79.194 -9.601 44.485 1.00 22.02 426 ASN A C 1
ATOM 3066 O O . ASN A 1 407 ? 79.918 -9.096 43.619 1.00 20.75 426 ASN A O 1
ATOM 3071 N N . LEU A 1 408 ? 77.870 -9.724 44.379 1.00 21.60 427 LEU A N 1
ATOM 3072 C CA . LEU A 1 408 ? 77.101 -9.062 43.315 1.00 22.78 427 LEU A CA 1
ATOM 3073 C C . LEU A 1 408 ? 75.797 -8.583 43.906 1.00 22.14 427 LEU A C 1
ATOM 3074 O O . LEU A 1 408 ? 75.172 -9.301 44.706 1.00 23.46 427 LEU A O 1
ATOM 3079 N N . ALA A 1 409 ? 75.338 -7.396 43.511 1.00 21.10 428 ALA A N 1
ATOM 3080 C CA . ALA A 1 409 ? 74.050 -6.866 43.963 1.00 20.50 428 ALA A CA 1
ATOM 3081 C C . ALA A 1 409 ? 73.409 -6.056 42.846 1.00 19.91 428 ALA A C 1
ATOM 3082 O O . ALA A 1 409 ? 74.057 -5.198 42.254 1.00 19.87 428 ALA A O 1
ATOM 3084 N N . GLY A 1 410 ? 72.135 -6.319 42.548 1.00 19.17 429 GLY A N 1
ATOM 3085 C CA . GLY A 1 410 ? 71.505 -5.599 41.430 1.00 18.92 429 GLY A CA 1
ATOM 3086 C C . GLY A 1 410 ? 70.221 -6.263 41.003 1.00 18.59 429 GLY A C 1
ATOM 3087 O O . GLY A 1 410 ? 69.387 -6.668 41.838 1.00 18.63 429 GLY A O 1
ATOM 3088 N N . PHE A 1 411 ? 70.031 -6.287 39.685 1.00 18.73 430 PHE A N 1
ATOM 3089 C CA . PHE A 1 411 ? 68.755 -6.695 39.073 1.00 18.93 430 PHE A CA 1
ATOM 3090 C C . PHE A 1 411 ? 68.940 -7.651 37.938 1.00 19.14 430 PHE A C 1
ATOM 3091 O O . PHE A 1 411 ? 69.874 -7.531 37.166 1.00 19.41 430 PHE A O 1
ATOM 3099 N N . ILE A 1 412 ? 67.996 -8.574 37.810 1.00 20.84 431 ILE A N 1
ATOM 3100 C CA . ILE A 1 412 ? 67.998 -9.537 36.727 1.00 22.92 431 ILE A CA 1
ATOM 3101 C C . ILE A 1 412 ? 66.603 -9.586 36.159 1.00 23.99 431 ILE A C 1
ATOM 3102 O O . ILE A 1 412 ? 65.608 -9.577 36.895 1.00 24.28 431 ILE A O 1
ATOM 3107 N N . THR A 1 413 ? 66.548 -9.570 34.831 1.00 24.91 432 THR A N 1
ATOM 3108 C CA . THR A 1 413 ? 65.293 -9.778 34.100 1.00 26.86 432 THR A CA 1
ATOM 3109 C C . THR A 1 413 ? 65.268 -11.255 33.709 1.00 27.88 432 THR A C 1
ATOM 3110 O O . THR A 1 413 ? 66.179 -11.745 33.019 1.00 27.49 432 THR A O 1
ATOM 3114 N N . THR A 1 414 ? 64.268 -11.995 34.200 1.00 29.03 433 THR A N 1
ATOM 3115 C CA . THR A 1 414 ? 64.279 -13.466 34.050 1.00 30.29 433 THR A CA 1
ATOM 3116 C C . THR A 1 414 ? 63.529 -13.911 32.800 1.00 30.93 433 THR A C 1
ATOM 3117 O O . THR A 1 414 ? 63.052 -13.071 32.028 1.00 29.05 433 THR A O 1
ATOM 3121 N N . ALA A 1 415 ? 63.445 -15.233 32.611 1.00 32.02 434 ALA A N 1
ATOM 3122 C CA . ALA A 1 415 ? 62.833 -15.790 31.394 1.00 33.41 434 ALA A CA 1
ATOM 3123 C C . ALA A 1 415 ? 61.388 -15.326 31.221 1.00 34.19 434 ALA A C 1
ATOM 3124 O O . ALA A 1 415 ? 60.956 -15.025 30.111 1.00 34.52 434 ALA A O 1
ATOM 3126 N N . SER A 1 416 ? 60.651 -15.235 32.324 1.00 35.01 435 SER A N 1
ATOM 3127 C CA . SER A 1 416 ? 59.273 -14.737 32.277 1.00 35.83 435 SER A CA 1
ATOM 3128 C C . SER A 1 416 ? 59.174 -13.235 32.000 1.00 35.97 435 SER A C 1
ATOM 3129 O O . SER A 1 416 ? 58.074 -12.712 31.837 1.00 35.55 435 SER A O 1
ATOM 3132 N N . GLY A 1 417 ? 60.306 -12.530 31.991 1.00 35.73 436 GLY A N 1
ATOM 3133 C CA . GLY A 1 417 ? 60.283 -11.071 31.867 1.00 35.96 436 GLY A CA 1
ATOM 3134 C C . GLY A 1 417 ? 60.136 -10.321 33.201 1.00 35.94 436 GLY A C 1
ATOM 3135 O O . GLY A 1 417 ? 60.103 -9.091 33.222 1.00 36.75 436 GLY A O 1
ATOM 3136 N N . GLN A 1 418 ? 60.011 -11.063 34.300 1.00 35.96 437 GLN A N 1
ATOM 3137 C CA . GLN A 1 418 ? 59.952 -10.518 35.667 1.00 35.91 437 GLN A CA 1
ATOM 3138 C C . GLN A 1 418 ? 61.316 -9.883 36.023 1.00 33.87 437 GLN A C 1
ATOM 3139 O O . GLN A 1 418 ? 62.341 -10.529 35.820 1.00 33.89 437 GLN A O 1
ATOM 3145 N N . ARG A 1 419 ? 61.334 -8.647 36.526 1.00 32.58 438 ARG A N 1
ATOM 3146 C CA . ARG A 1 419 ? 62.569 -8.084 37.098 1.00 30.73 438 ARG A CA 1
ATOM 3147 C C . ARG A 1 419 ? 62.677 -8.477 38.572 1.00 29.36 438 ARG A C 1
ATOM 3148 O O . ARG A 1 419 ? 61.736 -8.261 39.349 1.00 28.52 438 ARG A O 1
ATOM 3156 N N . MET A 1 420 ? 63.825 -9.044 38.934 1.00 26.99 439 MET A N 1
ATOM 3157 C CA . MET A 1 420 ? 64.113 -9.464 40.310 1.00 27.69 439 MET A CA 1
ATOM 3158 C C . MET A 1 420 ? 65.338 -8.693 40.813 1.00 25.10 439 MET A C 1
ATOM 3159 O O . MET A 1 420 ? 66.285 -8.463 40.050 1.00 24.54 439 MET A O 1
ATOM 3164 N N . ALA A 1 421 ? 65.282 -8.227 42.058 1.00 23.07 440 ALA A N 1
ATOM 3165 C CA . ALA A 1 421 ? 66.464 -7.664 42.738 1.00 21.48 440 ALA A CA 1
ATOM 3166 C C . ALA A 1 421 ? 67.186 -8.853 43.370 1.00 21.66 440 ALA A C 1
ATOM 3167 O O . ALA A 1 421 ? 66.549 -9.833 43.751 1.00 20.69 440 ALA A O 1
ATOM 3169 N N . PHE A 1 422 ? 68.509 -8.817 43.421 1.00 20.13 441 PHE A N 1
ATOM 3170 C CA . PHE A 1 422 ? 69.238 -9.896 44.040 1.00 20.11 441 PHE A CA 1
ATOM 3171 C C . PHE A 1 422 ? 70.478 -9.376 44.740 1.00 20.51 441 PHE A C 1
ATOM 3172 O O . PHE A 1 422 ? 71.069 -8.398 44.331 1.00 19.07 441 PHE A O 1
ATOM 3180 N N . VAL A 1 423 ? 70.891 -10.098 45.779 1.00 19.37 442 VAL A N 1
ATOM 3181 C CA . VAL A 1 423 ? 72.112 -9.802 46.524 1.00 20.86 442 VAL A CA 1
ATOM 3182 C C . VAL A 1 423 ? 72.831 -11.118 46.787 1.00 21.29 442 VAL A C 1
ATOM 3183 O O . VAL A 1 423 ? 72.270 -12.016 47.425 1.00 22.42 442 VAL A O 1
ATOM 3187 N N . GLN A 1 424 ? 74.042 -11.215 46.269 1.00 21.91 443 GLN A N 1
ATOM 3188 C CA . GLN A 1 424 ? 74.925 -12.362 46.496 1.00 22.94 443 GLN A CA 1
ATOM 3189 C C . GLN A 1 424 ? 76.116 -11.882 47.291 1.00 23.39 443 GLN A C 1
ATOM 3190 O O . GLN A 1 424 ? 76.959 -11.140 46.755 1.00 22.40 443 GLN A O 1
ATOM 3196 N N . TYR A 1 425 ? 76.193 -12.306 48.557 1.00 23.28 444 TYR A N 1
ATOM 3197 C CA . TYR A 1 425 ? 77.313 -11.957 49.401 1.00 23.84 444 TYR A CA 1
ATOM 3198 C C . TYR A 1 425 ? 78.099 -13.221 49.720 1.00 24.82 444 TYR A C 1
ATOM 3199 O O . TYR A 1 425 ? 77.630 -14.069 50.489 1.00 25.55 444 TYR A O 1
ATOM 3208 N N . LEU A 1 426 ? 79.259 -13.337 49.081 1.00 25.30 445 LEU A N 1
ATOM 3209 C CA . LEU A 1 426 ? 80.104 -14.528 49.141 1.00 26.65 445 LEU A CA 1
ATOM 3210 C C . LEU A 1 426 ? 81.471 -14.099 49.668 1.00 27.29 445 LEU A C 1
ATOM 3211 O O . LEU A 1 426 ? 82.169 -13.286 49.039 1.00 26.42 445 LEU A O 1
ATOM 3216 N N . SER A 1 427 ? 81.839 -14.613 50.840 1.00 26.88 446 SER A N 1
ATOM 3217 C CA . SER A 1 427 ? 83.073 -14.218 51.517 1.00 28.03 446 SER A CA 1
ATOM 3218 C C . SER A 1 427 ? 83.715 -15.464 52.098 1.00 29.19 446 SER A C 1
ATOM 3219 O O . SER A 1 427 ? 83.212 -16.568 51.903 1.00 27.89 446 SER A O 1
ATOM 3222 N N . GLY A 1 428 ? 84.832 -15.270 52.797 1.00 30.05 447 GLY A N 1
ATOM 3223 C CA . GLY A 1 428 ? 85.619 -16.398 53.307 1.00 30.46 447 GLY A CA 1
ATOM 3224 C C . GLY A 1 428 ? 86.141 -17.282 52.188 1.00 32.10 447 GLY A C 1
ATOM 3225 O O . GLY A 1 428 ? 86.411 -18.474 52.383 1.00 32.12 447 GLY A O 1
ATOM 3226 N N . TYR A 1 429 ? 86.272 -16.688 51.003 1.00 33.28 448 TYR A N 1
ATOM 3227 C CA . TYR A 1 429 ? 86.738 -17.363 49.800 1.00 35.05 448 TYR A CA 1
ATOM 3228 C C . TYR A 1 429 ? 88.265 -17.428 49.809 1.00 36.07 448 TYR A C 1
ATOM 3229 O O . TYR A 1 429 ? 88.956 -16.385 49.857 1.00 35.65 448 TYR A O 1
ATOM 3238 N N . ALA A 1 430 ? 88.790 -18.654 49.806 1.00 37.14 449 ALA A N 1
ATOM 3239 C CA . ALA A 1 430 ? 90.228 -18.871 49.787 1.00 38.92 449 ALA A CA 1
ATOM 3240 C C . ALA A 1 430 ? 90.554 -20.159 49.064 1.00 40.48 449 ALA A C 1
ATOM 3241 O O . ALA A 1 430 ? 89.880 -21.177 49.235 1.00 39.79 449 ALA A O 1
ATOM 3243 N N . VAL A 1 431 ? 91.602 -20.102 48.256 1.00 43.08 450 VAL A N 1
ATOM 3244 C CA . VAL A 1 431 ? 92.139 -21.308 47.639 1.00 45.92 450 VAL A CA 1
ATOM 3245 C C . VAL A 1 431 ? 93.521 -21.614 48.208 1.00 47.69 450 VAL A C 1
ATOM 3246 O O . VAL A 1 431 ? 94.186 -20.736 48.768 1.00 47.94 450 VAL A O 1
ATOM 3250 N N . GLU A 1 432 ? 93.922 -22.873 48.079 1.00 50.28 451 GLU A N 1
ATOM 3251 C CA . GLU A 1 432 ? 95.216 -23.356 48.560 1.00 52.68 451 GLU A CA 1
ATOM 3252 C C . GLU A 1 432 ? 96.337 -22.709 47.757 1.00 54.16 451 GLU A C 1
ATOM 3253 O O . GLU A 1 432 ? 96.151 -22.409 46.572 1.00 54.33 451 GLU A O 1
ATOM 3259 N N . PRO A 1 433 ? 97.483 -22.474 48.403 1.00 55.81 452 PRO A N 1
ATOM 3260 C CA . PRO A 1 433 ? 98.635 -21.810 47.771 1.00 57.02 452 PRO A CA 1
ATOM 3261 C C . PRO A 1 433 ? 98.869 -22.154 46.296 1.00 58.33 452 PRO A C 1
ATOM 3262 O O . PRO A 1 433 ? 99.153 -21.253 45.505 1.00 58.73 452 PRO A O 1
ATOM 3266 N N . ALA A 1 434 ? 98.733 -23.431 45.930 1.00 59.79 453 ALA A N 1
ATOM 3267 C CA . ALA A 1 434 ? 99.021 -23.879 44.555 1.00 61.27 453 ALA A CA 1
ATOM 3268 C C . ALA A 1 434 ? 97.899 -23.594 43.535 1.00 62.29 453 ALA A C 1
ATOM 3269 O O . ALA A 1 434 ? 97.901 -24.152 42.433 1.00 62.62 453 ALA A O 1
ATOM 3271 N N . ASP A 1 435 ? 96.956 -22.724 43.898 1.00 63.40 454 ASP A N 1
ATOM 3272 C CA . ASP A 1 435 ? 95.851 -22.354 43.009 1.00 64.40 454 ASP A CA 1
ATOM 3273 C C . ASP A 1 435 ? 95.504 -20.868 43.088 1.00 64.96 454 ASP A C 1
ATOM 3274 O O . ASP A 1 435 ? 94.495 -20.435 42.526 1.00 65.01 454 ASP A O 1
ATOM 3279 N N . GLN A 1 436 ? 96.349 -20.097 43.773 1.00 65.67 455 GLN A N 1
ATOM 3280 C CA . GLN A 1 436 ? 96.083 -18.681 44.061 1.00 66.44 455 GLN A CA 1
ATOM 3281 C C . GLN A 1 436 ? 96.009 -17.779 42.817 1.00 66.75 455 GLN A C 1
ATOM 3282 O O . GLN A 1 436 ? 95.296 -16.771 42.819 1.00 66.85 455 GLN A O 1
ATOM 3288 N N . ARG A 1 437 ? 96.741 -18.135 41.762 1.00 66.90 456 ARG A N 1
ATOM 3289 C CA . ARG A 1 437 ? 96.675 -17.373 40.509 1.00 66.93 456 ARG A CA 1
ATOM 3290 C C . ARG A 1 437 ? 95.824 -18.105 39.461 1.00 66.44 456 ARG A C 1
ATOM 3291 O O . ARG A 1 437 ? 96.111 -18.086 38.260 1.00 66.70 456 ARG A O 1
ATOM 3299 N N . ASN A 1 438 ? 94.765 -18.743 39.958 1.00 65.61 457 ASN A N 1
ATOM 3300 C CA . ASN A 1 438 ? 93.799 -19.502 39.166 1.00 64.66 457 ASN A CA 1
ATOM 3301 C C . ASN A 1 438 ? 92.497 -19.529 39.965 1.00 63.52 457 ASN A C 1
ATOM 3302 O O . ASN A 1 438 ? 91.542 -20.247 39.638 1.00 63.32 457 ASN A O 1
ATOM 3307 N N . ARG A 1 439 ? 92.493 -18.697 41.008 1.00 62.04 458 ARG A N 1
ATOM 3308 C CA . ARG A 1 439 ? 91.496 -18.674 42.082 1.00 60.55 458 ARG A CA 1
ATOM 3309 C C . ARG A 1 439 ? 90.030 -18.473 41.669 1.00 59.26 458 ARG A C 1
ATOM 3310 O O . ARG A 1 439 ? 89.126 -18.848 42.416 1.00 59.00 458 ARG A O 1
ATOM 3318 N N . ARG A 1 440 ? 89.802 -17.876 40.500 1.00 57.78 459 ARG A N 1
ATOM 3319 C CA . ARG A 1 440 ? 88.450 -17.507 40.069 1.00 56.42 459 ARG A CA 1
ATOM 3320 C C . ARG A 1 440 ? 87.594 -18.626 39.450 1.00 54.86 459 ARG A C 1
ATOM 3321 O O . ARG A 1 440 ? 86.389 -18.436 39.280 1.00 54.53 459 ARG A O 1
ATOM 3329 N N . ILE A 1 441 ? 88.182 -19.782 39.128 1.00 53.26 460 ILE A N 1
ATOM 3330 C CA . ILE A 1 441 ? 87.396 -20.840 38.440 1.00 51.53 460 ILE A CA 1
ATOM 3331 C C . ILE A 1 441 ? 86.204 -21.404 39.247 1.00 49.70 460 ILE A C 1
ATOM 3332 O O . ILE A 1 441 ? 85.146 -21.618 38.666 1.00 49.48 460 ILE A O 1
ATOM 3337 N N . PRO A 1 442 ? 86.355 -21.639 40.558 1.00 48.09 461 PRO A N 1
ATOM 3338 C CA . PRO A 1 442 ? 85.213 -22.044 41.397 1.00 46.57 461 PRO A CA 1
ATOM 3339 C C . PRO A 1 442 ? 84.061 -21.023 41.408 1.00 44.73 461 PRO A C 1
ATOM 3340 O O . PRO A 1 442 ? 82.895 -21.417 41.356 1.00 44.20 461 PRO A O 1
ATOM 3344 N N . LEU A 1 443 ? 84.399 -19.734 41.474 1.00 43.57 462 LEU A N 1
ATOM 3345 C CA . LEU A 1 443 ? 83.402 -18.649 41.405 1.00 42.05 462 LEU A CA 1
ATOM 3346 C C . LEU A 1 443 ? 82.567 -18.748 40.133 1.00 41.69 462 LEU A C 1
ATOM 3347 O O . LEU A 1 443 ? 81.333 -18.708 40.182 1.00 41.62 462 LEU A O 1
ATOM 3352 N N . VAL A 1 444 ? 83.260 -18.849 38.995 1.00 40.92 463 VAL A N 1
ATOM 3353 C CA . VAL A 1 444 ? 82.625 -19.001 37.677 1.00 40.15 463 VAL A CA 1
ATOM 3354 C C . VAL A 1 444 ? 81.666 -20.196 37.644 1.00 39.94 463 VAL A C 1
ATOM 3355 O O . VAL A 1 444 ? 80.548 -20.092 37.149 1.00 39.63 463 VAL A O 1
ATOM 3359 N N . ARG A 1 445 ? 82.110 -21.329 38.184 1.00 40.40 464 ARG A N 1
ATOM 3360 C CA . ARG A 1 445 ? 81.296 -22.543 38.242 1.00 40.27 464 ARG A CA 1
ATOM 3361 C C . ARG A 1 445 ? 80.010 -22.281 39.014 1.00 39.84 464 ARG A C 1
ATOM 3362 O O . ARG A 1 445 ? 78.913 -22.649 38.578 1.00 39.52 464 ARG A O 1
ATOM 3370 N N . PHE A 1 446 ? 80.166 -21.645 40.177 1.00 38.52 465 PHE A N 1
ATOM 3371 C CA . PHE A 1 446 ? 79.040 -21.293 41.040 1.00 37.26 465 PHE A CA 1
ATOM 3372 C C . PHE A 1 446 ? 78.036 -20.387 40.329 1.00 36.97 465 PHE A C 1
ATOM 3373 O O . PHE A 1 446 ? 76.837 -20.692 40.277 1.00 35.98 465 PHE A O 1
ATOM 3381 N N . GLU A 1 447 ? 78.536 -19.263 39.807 1.00 36.60 466 GLU A N 1
ATOM 3382 C CA . GLU A 1 447 ? 77.669 -18.245 39.194 1.00 36.62 466 GLU A CA 1
ATOM 3383 C C . GLU A 1 447 ? 76.995 -18.732 37.915 1.00 36.75 466 GLU A C 1
ATOM 3384 O O . GLU A 1 447 ? 75.824 -18.429 37.681 1.00 36.22 466 GLU A O 1
ATOM 3390 N N . SER A 1 448 ? 77.728 -19.496 37.098 1.00 37.00 467 SER A N 1
ATOM 3391 C CA . SER A 1 448 ? 77.141 -20.080 35.874 1.00 37.64 467 SER A CA 1
ATOM 3392 C C . SER A 1 448 ? 75.866 -20.818 36.226 1.00 37.49 467 SER A C 1
ATOM 3393 O O . SER A 1 448 ? 74.857 -20.705 35.542 1.00 37.12 467 SER A O 1
ATOM 3396 N N . ARG A 1 449 ? 75.929 -21.567 37.321 1.00 37.51 468 ARG A N 1
ATOM 3397 C CA . ARG A 1 449 ? 74.823 -22.395 37.766 1.00 37.62 468 ARG A CA 1
ATOM 3398 C C . ARG A 1 449 ? 73.687 -21.591 38.404 1.00 36.69 468 ARG A C 1
ATOM 3399 O O . ARG A 1 449 ? 72.521 -21.753 38.024 1.00 36.18 468 ARG A O 1
ATOM 3407 N N . LEU A 1 450 ? 74.028 -20.720 39.360 1.00 35.06 469 LEU A N 1
ATOM 3408 C CA . LEU A 1 450 ? 73.005 -19.971 40.093 1.00 34.61 469 LEU A CA 1
ATOM 3409 C C . LEU A 1 450 ? 72.165 -19.094 39.170 1.00 33.93 469 LEU A C 1
ATOM 3410 O O . LEU A 1 450 ? 70.942 -19.115 39.237 1.00 33.90 469 LEU A O 1
ATOM 3415 N N . TYR A 1 451 ? 72.816 -18.312 38.311 1.00 34.29 470 TYR A N 1
ATOM 3416 C CA . TYR A 1 451 ? 72.046 -17.346 37.511 1.00 34.11 470 TYR A CA 1
ATOM 3417 C C . TYR A 1 451 ? 71.294 -17.967 36.354 1.00 34.70 470 TYR A C 1
ATOM 3418 O O . TYR A 1 451 ? 70.251 -17.456 35.945 1.00 33.94 470 TYR A O 1
ATOM 3427 N N . LYS A 1 452 ? 71.790 -19.106 35.869 1.00 35.54 471 LYS A N 1
ATOM 3428 C CA . LYS A 1 452 ? 71.003 -19.899 34.926 1.00 36.86 471 LYS A CA 1
ATOM 3429 C C . LYS A 1 452 ? 69.731 -20.374 35.621 1.00 36.94 471 LYS A C 1
ATOM 3430 O O . LYS A 1 452 ? 68.638 -20.223 35.087 1.00 36.24 471 LYS A O 1
ATOM 3436 N N . ASP A 1 453 ? 69.888 -20.915 36.832 1.00 36.90 472 ASP A N 1
ATOM 3437 C CA . ASP A 1 453 ? 68.755 -21.334 37.659 1.00 37.10 472 ASP A CA 1
ATOM 3438 C C . ASP A 1 453 ? 67.767 -20.179 37.841 1.00 36.68 472 ASP A C 1
ATOM 3439 O O . ASP A 1 453 ? 66.588 -20.307 37.509 1.00 36.60 472 ASP A O 1
ATOM 3444 N N . ILE A 1 454 ? 68.253 -19.030 38.321 1.00 35.45 473 ILE A N 1
ATOM 3445 C CA . ILE A 1 454 ? 67.354 -17.896 38.581 1.00 34.78 473 ILE A CA 1
ATOM 3446 C C . ILE A 1 454 ? 66.626 -17.459 37.313 1.00 34.43 473 ILE A C 1
ATOM 3447 O O . ILE A 1 454 ? 65.414 -17.245 37.333 1.00 33.66 473 ILE A O 1
ATOM 3452 N N . TYR A 1 455 ? 67.373 -17.298 36.219 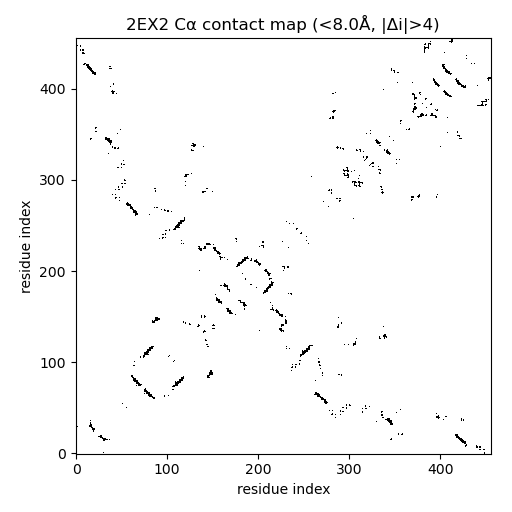1.00 34.36 474 TYR A N 1
ATOM 3453 C CA . TYR A 1 455 ? 66.776 -16.850 34.964 1.00 34.47 474 TYR A CA 1
ATOM 3454 C C . TYR A 1 455 ? 65.714 -17.820 34.458 1.00 35.54 474 TYR A C 1
ATOM 3455 O O . TYR A 1 455 ? 64.609 -17.408 34.136 1.00 33.94 474 TYR A O 1
ATOM 3464 N N . GLN A 1 456 ? 66.071 -19.098 34.385 1.00 36.58 475 GLN A N 1
ATOM 3465 C CA . GLN A 1 456 ? 65.184 -20.098 33.799 1.00 38.62 475 GLN A CA 1
ATOM 3466 C C . GLN A 1 456 ? 63.880 -20.275 34.600 1.00 39.24 475 GLN A C 1
ATOM 3467 O O . GLN A 1 456 ? 62.817 -20.397 34.014 1.00 40.10 475 GLN A O 1
ATOM 3473 N N . ASN A 1 457 ? 63.960 -20.231 35.932 1.00 39.90 476 ASN A N 1
ATOM 3474 C CA . ASN A 1 457 ? 62.840 -20.650 36.793 1.00 40.26 476 ASN A CA 1
ATOM 3475 C C . ASN A 1 457 ? 61.952 -19.549 37.372 1.00 40.28 476 ASN A C 1
ATOM 3476 O O . ASN A 1 457 ? 61.161 -19.798 38.279 1.00 40.37 476 ASN A O 1
ATOM 3481 N N . ASN A 1 458 ? 62.089 -18.334 36.857 1.00 39.90 477 ASN A N 1
ATOM 3482 C CA . ASN A 1 458 ? 61.376 -17.184 37.393 1.00 40.02 477 ASN A CA 1
ATOM 3483 C C . ASN A 1 458 ? 60.807 -16.339 36.272 1.00 40.14 477 ASN A C 1
ATOM 3484 O O . ASN A 1 458 ? 60.132 -15.331 36.500 1.00 40.40 477 ASN A O 1
#

Solvent-accessible surface area: 19935 Å² total; per-residue (Å²): 120,21,97,100,15,36,108,60,12,19,105,64,13,90,10,7,0,16,0,10,109,43,61,37,117,71,46,62,35,87,50,98,7,131,95,62,12,30,0,0,16,0,1,0,0,0,1,0,0,0,0,13,48,49,28,17,64,114,51,99,1,52,1,13,2,2,13,68,46,108,69,100,159,12,28,0,91,21,42,0,0,1,50,3,4,0,4,1,40,2,114,75,101,15,2,130,79,5,1,52,61,0,73,188,70,33,3,71,76,0,65,17,40,0,17,6,0,6,6,38,10,41,87,132,35,89,6,71,22,20,48,198,82,31,18,14,86,38,98,4,5,6,2,6,3,1,1,0,50,102,1,34,2,61,6,33,0,62,19,9,134,131,56,53,67,102,3,109,20,133,53,48,122,81,34,35,22,60,29,107,32,105,0,92,1,6,57,157,79,35,99,79,42,137,185,36,117,61,67,33,76,52,37,112,112,4,91,1,29,2,33,22,6,7,52,38,100,119,120,46,41,103,40,53,16,0,1,50,42,5,8,42,4,0,4,36,7,1,90,102,10,0,118,122,35,44,1,82,44,87,23,80,50,88,128,39,67,133,110,42,146,78,22,92,81,35,7,66,70,91,0,41,32,0,30,70,2,0,88,75,0,0,26,154,30,15,23,9,3,0,1,0,0,1,0,6,0,0,53,37,57,71,131,64,41,0,32,16,191,13,0,24,66,0,1,89,67,0,0,132,113,81,8,64,4,73,5,39,116,2,83,10,10,0,0,1,1,16,0,109,97,0,68,0,8,0,16,17,0,4,81,0,0,27,43,0,15,138,42,24,156,139,26,77,0,10,57,0,1,0,52,0,31,134,48,20,45,0,108,154,12,18,1,0,95,88,2,55,0,52,30,79,0,16,0,0,12,0,50,39,168,11,1,15,1,0,0,0,3,0,44,3,59,83,52,44,97,1,0,0,0,0,2,0,22,45,5,65,30,132,131,99,71,81,212,98,44,104,97,22,1,24,70,0,1,12,84,1,0,98,27,0,51,106,94,37

Nearest PDB structures (foldseek):
  2ex2-assembly1_A  TM=1.002E+00  e=0.000E+00  Escherichia coli
  2ex9-assembly1_A  TM=9.994E-01  e=6.225E-102  Escherichia coli
  2exb-assembly1_A  TM=9.912E-01  e=6.225E-102  Escherichia coli
  3a3d-assembly1_A  TM=9.709E-01  e=1.300E-64  Haemophilus influenzae
  3a3e-assembly1_B  TM=9.653E-01  e=6.977E-57  Haemophilus influenzae